Protein 1TYY (pdb70)

Organism: Salmonella typhimurium (strain LT2 / SGSC1412 / ATCC 700720) (NCBI:txid99287)

CATH classification: 3.40.1190.20

Radius of gyration: 28.99 Å; Cα contacts (8 Å, |Δi|>4): 1372; chains: 2; bounding box: 48×43×93 Å

InterPro domains:
  IPR002139 Ribokinase/fructokinase [PR00990] (25-44)
  IPR002139 Ribokinase/fructokinase [PR00990] (99-112)
  IPR002139 Ribokinase/fructokinase [PR00990] (217-228)
  IPR002173 Carbohydrate/purine kinase, PfkB, conserved site [PS00584] (246-259)
  IPR011611 Carbohydrate kinase PfkB [PF00294] (4-298)
  IPR029056 Ribokinase-like [G3DSA:3.40.1190.20] (5-319)
  IPR029056 Ribokinase-like [SSF53613] (4-307)
  IPR050306 PfkB Carbohydrate Kinase [PTHR43085] (7-304)

Sequence (585 aa):
NKVWVIGDASVDLVPEKQNSYLKCPGGASANVGVCVARLGGECGFIGCLGDDDAGRFLRQVFQDNGVDVTFLRLDADLTSAVLIVNSFTYLVHPGADTYVSPQDLPPFRQYEWFYFSSIGLTDRPAREACLEGARRREAGGYVLFDVNLRSKWGNTDEIPELIARSAALASICKVSADELCQLSGASHWQDARYYLRDLGCDTTIISLGADGALLITAEGEFHFPAPRVDVVDTTGAGDAFVGGLLFTLSRANCWDHALLAEAISNANACGAAVTAKGATALPFPDQLNTFLSNKVWVIGDASVDLVPEKQNSYLKCPGGASANVGVCVARLGGECGFIGCLGDDDAGRFLRQVFQDNGVDVTFLRLDADLTSAVLIVNFTYLVHPGADTYVSPQDLPPFRQYEWFYFSSIGLTDRPAREACLEGARRREAGGYVLFDVNLRSKWGNTDEIPELIARSAALASICKVSADELCQLSGASHWQDARYYLRDLGCDTTIISLGADGALLITAEGEFHFPAPRVDVVDTTGAGDAFVGGLLFTLSRANCWDHALLAEAISNANACGAAVTAKTALPFPDQLNTFLSSH

Nearest PDB structures (foldseek):
  1tz6-assembly1_A  TM=1.000E+00  e=6.931E-59  Salmonella enterica subsp. enterica serovar Typhimurium str. LT2
  1tyy-assembly1_B  TM=9.710E-01  e=5.778E-56  Salmonella enterica subsp. enterica serovar Typhimurium str. LT2
  1tz6-assembly1_B  TM=9.696E-01  e=7.469E-55  Salmonella enterica subsp. enterica serovar Typhimurium str. LT2
  3iq0-assembly1_B  TM=8.650E-01  e=1.495E-20  Escherichia coli O6
  3k9e-assembly1_B  TM=8.597E-01  e=2.137E-20  Escherichia coli O6

Secondary structure (DSSP, 8-state):
--EEEES--EEEEEE-SSSEEEEEEE-HHHHHHHHHHHTT--EEEEEEE-SSHHHHHHHHHHHTTTEE-TTEEE-TTS---EEEE--EEE--SS-GGGG--GGGPPPP-TT-EEEEEHHHHSSHHHHHHHHHHHH--TTS-EEEEE---------GGGHHHHHHHHHHH-SEEEEEHHHHHHHH--SSGGGGSSTTGGGT-S-EEEE-GGG-EEEESSS-EEEE-------S--TTHHHHHHHHHHHHHTTSSS--HHHHHHHHHHHHHHH--TTSS-------HHHHHHHH-/--EEEES--EEEEEE-SSSEEEEEEE-HHHHHHHHHHHTT--EEEEEEEESSHHHHHHHHHHHTTTEE-TTEEEESSS---EEE---B---SS-GGGG--GGG-----TT-EEEEEHHHHSSHHHHHHHHHHHH--TTS-EEEEE---------TTHHHHHHHHHHHH-SEEEEEHHHHHHHH--SSGGGGTTTTGGGT-S-EEEEEETTEEEEEETTEEEEEPPPP------TTHHHHHHHHHHHHHTSSSS--HHHHHHHHHHHHHHH---S-------HHHHHHHHS--

Solvent-accessible surface area: 23568 Å² total

B-factor: mean 71.9, std 19.44, range [28.82, 159.17]

Structure (mmCIF, N/CA/C/O backbone):
data_1TYY
#
_entry.id   1TYY
#
_cell.length_a   137.430
_cell.length_b   53.987
_cell.length_c   89.485
_cell.angle_alpha   90.00
_cell.angle_beta   90.00
_cell.angle_gamma   90.00
#
_symmetry.space_group_name_H-M   'P 21 21 21'
#
loop_
_entity.id
_entity.type
_entity.pdbx_description
1 polymer 'putative sugar kinase'
2 non-polymer 'POTASSIUM ION'
3 water water
#
loop_
_atom_site.group_PDB
_atom_site.id
_atom_site.type_symbol
_atom_site.label_atom_id
_atom_site.label_alt_id
_atom_site.label_comp_id
_atom_site.label_asym_id
_atom_site.label_entity_id
_atom_site.label_seq_id
_atom_site.pdbx_PDB_ins_code
_atom_site.Cartn_x
_atom_site.Cartn_y
_atom_site.Cartn_z
_atom_site.occupancy
_atom_site.B_iso_or_equiv
_atom_site.auth_seq_id
_atom_site.auth_comp_id
_atom_site.auth_asym_id
_atom_site.auth_atom_id
_atom_site.pdbx_PDB_model_num
ATOM 1 N N . ASN A 1 25 ? 13.929 -28.643 11.221 1.00 54.12 5 ASN A N 1
ATOM 2 C CA . ASN A 1 25 ? 12.799 -27.871 10.635 1.00 54.12 5 ASN A CA 1
ATOM 3 C C . ASN A 1 25 ? 12.985 -27.593 9.150 1.00 54.12 5 ASN A C 1
ATOM 4 O O . ASN A 1 25 ? 14.101 -27.321 8.689 1.00 54.12 5 ASN A O 1
ATOM 9 N N . LYS A 1 26 ? 11.873 -27.637 8.419 1.00 42.95 6 LYS A N 1
ATOM 10 C CA . LYS A 1 26 ? 11.867 -27.417 6.984 1.00 42.95 6 LYS A CA 1
ATOM 11 C C . LYS A 1 26 ? 12.044 -25.948 6.591 1.00 42.95 6 LYS A C 1
ATOM 12 O O . LYS A 1 26 ? 11.547 -25.035 7.254 1.00 42.95 6 LYS A O 1
ATOM 18 N N . VAL A 1 27 ? 12.752 -25.752 5.485 1.00 48.12 7 VAL A N 1
ATOM 19 C CA . VAL A 1 27 ? 13.022 -24.444 4.935 1.00 48.12 7 VAL A CA 1
ATOM 20 C C . VAL A 1 27 ? 12.225 -24.296 3.655 1.00 48.12 7 VAL A C 1
ATOM 21 O O . VAL A 1 27 ? 12.356 -25.112 2.746 1.00 48.12 7 VAL A O 1
ATOM 25 N N . TRP A 1 28 ? 11.377 -23.274 3.594 1.00 52.28 8 TRP A N 1
ATOM 26 C CA . TRP A 1 28 ? 10.579 -23.032 2.402 1.00 52.28 8 TRP A CA 1
ATOM 27 C C . TRP A 1 28 ? 11.128 -21.829 1.674 1.00 52.28 8 TRP A C 1
ATOM 28 O O . TRP A 1 28 ? 11.277 -20.752 2.238 1.00 52.28 8 TRP A O 1
ATOM 39 N N . VAL A 1 29 ? 11.423 -22.028 0.406 1.00 49.94 9 VAL A N 1
ATOM 40 C CA . VAL A 1 29 ? 11.959 -20.990 -0.431 1.00 49.94 9 VAL A CA 1
ATOM 41 C C . VAL A 1 29 ? 10.898 -20.721 -1.474 1.00 49.94 9 VAL A C 1
ATOM 42 O O . VAL A 1 29 ? 10.336 -21.656 -2.014 1.00 49.94 9 VAL A O 1
ATOM 46 N N . ILE A 1 30 ? 10.604 -19.457 -1.750 1.00 55.20 10 ILE A N 1
ATOM 47 C CA . ILE A 1 30 ? 9.598 -19.116 -2.759 1.00 55.20 10 ILE A CA 1
ATOM 48 C C . ILE A 1 30 ? 10.199 -18.091 -3.716 1.00 55.20 10 ILE A C 1
ATOM 49 O O . ILE A 1 30 ? 10.885 -17.179 -3.282 1.00 55.20 10 ILE A O 1
ATOM 54 N N . GLY A 1 31 ? 9.951 -18.234 -5.009 1.00 43.93 11 GLY A N 1
ATOM 55 C CA . GLY A 1 31 ? 10.521 -17.279 -5.930 1.00 43.93 11 GLY A CA 1
ATOM 56 C C . GLY A 1 31 ? 10.871 -17.789 -7.313 1.00 43.93 11 GLY A C 1
ATOM 57 O O . GLY A 1 31 ? 10.131 -18.582 -7.892 1.00 43.93 11 GLY A O 1
ATOM 58 N N . ASP A 1 32 ? 12.008 -17.323 -7.830 1.00 63.01 12 ASP A N 1
ATOM 59 C CA . ASP A 1 32 ? 12.491 -17.654 -9.174 1.00 63.01 12 ASP A CA 1
ATOM 60 C C . ASP A 1 32 ? 13.350 -18.921 -9.353 1.00 63.01 12 ASP A C 1
ATOM 61 O O . ASP A 1 32 ? 14.100 -19.309 -8.473 1.00 63.01 12 ASP A O 1
ATOM 66 N N . ALA A 1 33 ? 13.236 -19.559 -10.509 1.00 61.61 13 ALA A N 1
ATOM 67 C CA . ALA A 1 33 ? 14.044 -20.733 -10.845 1.00 61.61 13 ALA A CA 1
ATOM 68 C C . ALA A 1 33 ? 14.189 -20.537 -12.323 1.00 61.61 13 ALA A C 1
ATOM 69 O O . ALA A 1 33 ? 13.197 -20.265 -13.003 1.00 61.61 13 ALA A O 1
ATOM 71 N N . SER A 1 34 ? 15.404 -20.664 -12.836 1.00 45.62 14 SER A N 1
ATOM 72 C CA . SER A 1 34 ? 15.578 -20.413 -14.241 1.00 45.62 14 SER A CA 1
ATOM 73 C C . SER A 1 34 ? 16.791 -21.079 -14.827 1.00 45.62 14 SER A C 1
ATOM 74 O O . SER A 1 34 ? 17.614 -21.607 -14.101 1.00 45.62 14 SER A O 1
ATOM 77 N N . VAL A 1 35 ? 16.882 -21.042 -16.154 1.00 58.77 15 VAL A N 1
ATOM 78 C CA . VAL A 1 35 ? 18.008 -21.594 -16.881 1.00 58.77 15 VAL A CA 1
ATOM 79 C C . VAL A 1 35 ? 18.939 -20.435 -17.124 1.00 58.77 15 VAL A C 1
ATOM 80 O O . VAL A 1 35 ? 18.520 -19.398 -17.640 1.00 58.77 15 VAL A O 1
ATOM 84 N N . ASP A 1 36 ? 20.198 -20.594 -16.740 1.00 65.49 16 ASP A N 1
ATOM 85 C CA . ASP A 1 36 ? 21.178 -19.541 -16.944 1.00 65.49 16 ASP A CA 1
ATOM 86 C C . ASP A 1 36 ? 22.175 -20.040 -17.973 1.00 65.49 16 ASP A C 1
ATOM 87 O O . ASP A 1 36 ? 22.758 -21.114 -17.829 1.00 65.49 16 ASP A O 1
ATOM 92 N N . LEU A 1 37 ? 22.350 -19.250 -19.020 1.00 69.10 17 LEU A N 1
ATOM 93 C CA . LEU A 1 37 ? 23.262 -19.578 -20.090 1.00 69.10 17 LEU A CA 1
ATOM 94 C C . LEU A 1 37 ? 24.507 -18.748 -19.882 1.00 69.10 17 LEU A C 1
ATOM 95 O O . LEU A 1 37 ? 24.464 -17.528 -20.024 1.00 69.10 17 LEU A O 1
ATOM 100 N N . VAL A 1 38 ? 25.607 -19.395 -19.513 1.00 84.45 18 VAL A N 1
ATOM 101 C CA . VAL A 1 38 ? 26.865 -18.679 -19.310 1.00 84.45 18 VAL A CA 1
ATOM 102 C C . VAL A 1 38 ? 27.854 -19.069 -20.413 1.00 84.45 18 VAL A C 1
ATOM 103 O O . VAL A 1 38 ? 28.084 -20.255 -20.676 1.00 84.45 18 VAL A O 1
ATOM 107 N N . PRO A 1 39 ? 28.443 -18.070 -21.082 1.00 86.79 19 PRO A N 1
ATOM 108 C CA . PRO A 1 39 ? 29.402 -18.322 -22.164 1.00 86.79 19 PRO A CA 1
ATOM 109 C C . PRO A 1 39 ? 30.681 -19.048 -21.750 1.00 86.79 19 PRO A C 1
ATOM 110 O O . PRO A 1 39 ? 30.899 -19.360 -20.577 1.00 86.79 19 PRO A O 1
ATOM 114 N N . GLU A 1 40 ? 31.516 -19.322 -22.744 1.00 137.67 20 GLU A N 1
ATOM 115 C CA . GLU A 1 40 ? 32.801 -19.974 -22.537 1.00 137.67 20 GLU A CA 1
ATOM 116 C C . GLU A 1 40 ? 33.669 -19.492 -23.687 1.00 137.67 20 GLU A C 1
ATOM 117 O O . GLU A 1 40 ? 34.593 -18.696 -23.503 1.00 137.67 20 GLU A O 1
ATOM 123 N N . LYS A 1 41 ? 33.334 -19.977 -24.880 1.00 138.25 21 LYS A N 1
ATOM 124 C CA . LYS A 1 41 ? 34.054 -19.647 -26.102 1.00 138.25 21 LYS A CA 1
ATOM 125 C C . LYS A 1 41 ? 33.497 -18.376 -26.731 1.00 138.25 21 LYS A C 1
ATOM 126 O O . LYS A 1 41 ? 32.790 -17.603 -26.080 1.00 138.25 21 LYS A O 1
ATOM 132 N N . GLN A 1 42 ? 33.830 -18.153 -27.995 1.00 153.03 22 GLN A N 1
ATOM 133 C CA . GLN A 1 42 ? 33.341 -16.980 -28.701 1.00 153.03 22 GLN A CA 1
ATOM 134 C C . GLN A 1 42 ? 32.170 -17.414 -29.578 1.00 153.03 22 GLN A C 1
ATOM 135 O O . GLN A 1 42 ? 31.904 -16.815 -30.620 1.00 153.03 22 GLN A O 1
ATOM 137 N N . ASN A 1 43 ? 31.471 -18.462 -29.144 1.00 99.43 23 ASN A N 1
ATOM 138 C CA . ASN A 1 43 ? 30.335 -18.974 -29.900 1.00 99.43 23 ASN A CA 1
ATOM 139 C C . ASN A 1 43 ? 29.546 -20.099 -29.219 1.00 99.43 23 ASN A C 1
ATOM 140 O O . ASN A 1 43 ? 29.172 -21.067 -29.876 1.00 99.43 23 ASN A O 1
ATOM 145 N N . SER A 1 44 ? 29.281 -19.991 -27.920 1.00 73.50 24 SER A N 1
ATOM 146 C CA . SER A 1 44 ? 28.522 -21.050 -27.257 1.00 73.50 24 SER A CA 1
ATOM 147 C C . SER A 1 44 ? 28.136 -20.732 -25.815 1.00 73.50 24 SER A C 1
ATOM 148 O O . SER A 1 44 ? 28.862 -20.042 -25.102 1.00 73.50 24 SER A O 1
ATOM 151 N N . TYR A 1 45 ? 26.986 -21.254 -25.397 1.00 65.96 25 TYR A N 1
ATOM 152 C CA . TYR A 1 45 ? 26.464 -21.043 -24.049 1.00 65.96 25 TYR A CA 1
ATOM 153 C C . TYR A 1 45 ? 26.383 -22.332 -23.238 1.00 65.96 25 TYR A C 1
ATOM 154 O O . TYR A 1 45 ? 25.983 -23.374 -23.755 1.00 65.96 25 TYR A O 1
ATOM 163 N N . LEU A 1 46 ? 26.751 -22.251 -21.962 1.00 74.61 26 LEU A N 1
ATOM 164 C CA . LEU A 1 46 ? 26.694 -23.407 -21.067 1.00 74.61 26 LEU A CA 1
ATOM 165 C C . LEU A 1 46 ? 25.356 -23.312 -20.331 1.00 74.61 26 LEU A C 1
ATOM 166 O O . LEU A 1 46 ? 25.053 -22.282 -19.731 1.00 74.61 26 LEU A O 1
ATOM 171 N N . LYS A 1 47 ? 24.563 -24.378 -20.382 1.00 65.00 27 LYS A N 1
ATOM 172 C CA . LYS A 1 47 ? 23.249 -24.400 -19.731 1.00 65.00 27 LYS A CA 1
ATOM 173 C C . LYS A 1 47 ? 23.266 -24.847 -18.272 1.00 65.00 27 LYS A C 1
ATOM 174 O O . LYS A 1 47 ? 23.531 -26.007 -17.978 1.00 65.00 27 LYS A O 1
ATOM 180 N N . CYS A 1 48 ? 22.969 -23.923 -17.361 1.00 72.98 28 CYS A N 1
ATOM 181 C CA . CYS A 1 48 ? 22.962 -24.227 -15.929 1.00 72.98 28 CYS A CA 1
ATOM 182 C C . CYS A 1 48 ? 21.607 -23.904 -15.295 1.00 72.98 28 CYS A C 1
ATOM 183 O O . CYS A 1 48 ? 20.867 -23.070 -15.799 1.00 72.98 28 CYS A O 1
ATOM 186 N N . PRO A 1 49 ? 21.253 -24.590 -14.199 1.00 62.65 29 PRO A N 1
ATOM 187 C CA . PRO A 1 49 ? 19.988 -24.364 -13.481 1.00 62.65 29 PRO A CA 1
ATOM 188 C C . PRO A 1 49 ? 20.180 -23.058 -12.717 1.00 62.65 29 PRO A C 1
ATOM 189 O O . PRO A 1 49 ? 21.305 -22.704 -12.384 1.00 62.65 29 PRO A O 1
ATOM 193 N N . GLY A 1 50 ? 19.105 -22.338 -12.435 1.00 61.26 30 GLY A N 1
ATOM 194 C CA . GLY A 1 50 ? 19.282 -21.077 -11.745 1.00 61.26 30 GLY A CA 1
ATOM 195 C C . GLY A 1 50 ? 18.067 -20.525 -11.042 1.00 61.26 30 GLY A C 1
ATOM 196 O O . GLY A 1 50 ? 17.058 -21.207 -10.881 1.00 61.26 30 GLY A O 1
ATOM 197 N N . GLY A 1 51 ? 18.176 -19.271 -10.626 1.00 64.80 31 GLY A N 1
ATOM 198 C CA . GLY A 1 51 ? 17.088 -18.626 -9.919 1.00 64.80 31 GLY A CA 1
ATOM 199 C C . GLY A 1 51 ? 17.480 -18.440 -8.469 1.00 64.80 31 GLY A C 1
ATOM 200 O O . GLY A 1 51 ? 17.709 -19.427 -7.773 1.00 64.80 31 GLY A O 1
ATOM 201 N N . ALA A 1 52 ? 17.565 -17.187 -8.018 1.00 51.05 32 ALA A N 1
ATOM 202 C CA . ALA A 1 52 ? 17.941 -16.882 -6.640 1.00 51.05 32 ALA A CA 1
ATOM 203 C C . ALA A 1 52 ? 17.286 -17.823 -5.631 1.00 51.05 32 ALA A C 1
ATOM 204 O O . ALA A 1 52 ? 17.945 -18.340 -4.748 1.00 51.05 32 ALA A O 1
ATOM 206 N N . SER A 1 53 ? 15.986 -18.044 -5.763 1.00 43.55 33 SER A N 1
ATOM 207 C CA . SER A 1 53 ? 15.272 -18.917 -4.848 1.00 43.55 33 SER A CA 1
ATOM 208 C C . SER A 1 53 ? 15.613 -20.393 -5.068 1.00 43.55 33 SER A C 1
ATOM 209 O O . SER A 1 53 ? 15.650 -21.175 -4.117 1.00 43.55 33 SER A O 1
ATOM 212 N N . ALA A 1 54 ? 15.857 -20.758 -6.324 1.00 50.51 34 ALA A N 1
ATOM 213 C CA . ALA A 1 54 ? 16.205 -22.122 -6.686 1.00 50.51 34 ALA A CA 1
ATOM 214 C C . ALA A 1 54 ? 17.595 -22.470 -6.153 1.00 50.51 34 ALA A C 1
ATOM 215 O O . ALA A 1 54 ? 17.796 -23.533 -5.544 1.00 50.51 34 ALA A O 1
ATOM 217 N N . ASN A 1 55 ? 18.552 -21.578 -6.399 1.00 53.48 35 ASN A N 1
ATOM 218 C CA . ASN A 1 55 ? 19.924 -21.782 -5.949 1.00 53.48 35 ASN A CA 1
ATOM 219 C C . ASN A 1 55 ? 19.998 -22.010 -4.455 1.00 53.48 35 ASN A C 1
ATOM 220 O O . ASN A 1 55 ? 20.734 -22.885 -3.976 1.00 53.48 35 ASN A O 1
ATOM 225 N N . VAL A 1 56 ? 19.234 -21.204 -3.728 1.00 53.75 36 VAL A N 1
ATOM 226 C CA . VAL A 1 56 ? 19.180 -21.287 -2.282 1.00 53.75 36 VAL A CA 1
ATOM 227 C C . VAL A 1 56 ? 18.559 -22.617 -1.851 1.00 53.75 36 VAL A C 1
ATOM 228 O O . VAL A 1 56 ? 19.067 -23.274 -0.946 1.00 53.75 36 VAL A O 1
ATOM 232 N N . GLY A 1 57 ? 17.471 -23.011 -2.505 1.00 61.15 37 GLY A N 1
ATOM 233 C CA . GLY A 1 57 ? 16.822 -24.266 -2.169 1.00 61.15 37 GLY A CA 1
ATOM 234 C C . GLY A 1 57 ? 17.729 -25.463 -2.421 1.00 61.15 37 GLY A C 1
ATOM 235 O O . GLY A 1 57 ? 17.806 -26.386 -1.607 1.00 61.15 37 GLY A O 1
ATOM 236 N N . VAL A 1 58 ? 18.419 -25.453 -3.557 1.00 61.54 38 VAL A N 1
ATOM 237 C CA . VAL A 1 58 ? 19.322 -26.543 -3.901 1.00 61.54 38 VAL A CA 1
ATOM 238 C C . VAL A 1 58 ? 20.514 -26.522 -2.966 1.00 61.54 38 VAL A C 1
ATOM 239 O O . VAL A 1 58 ? 21.083 -27.561 -2.667 1.00 61.54 38 VAL A O 1
ATOM 243 N N . CYS A 1 59 ? 20.893 -25.337 -2.503 1.00 57.92 39 CYS A N 1
ATOM 244 C CA . CYS A 1 59 ? 22.010 -25.224 -1.580 1.00 57.92 39 CYS A CA 1
ATOM 245 C C . CYS A 1 59 ? 21.620 -25.873 -0.253 1.00 57.92 39 CYS A C 1
ATOM 246 O O . CYS A 1 59 ? 22.330 -26.740 0.258 1.00 57.92 39 CYS A O 1
ATOM 249 N N . VAL A 1 60 ? 20.486 -25.462 0.306 1.00 55.24 40 VAL A N 1
ATOM 250 C CA . VAL A 1 60 ? 20.026 -26.021 1.568 1.00 55.24 40 VAL A CA 1
ATOM 251 C C . VAL A 1 60 ? 19.793 -27.519 1.470 1.00 55.24 40 VAL A C 1
ATOM 252 O O . VAL A 1 60 ? 20.082 -28.258 2.398 1.00 55.24 40 VAL A O 1
ATOM 256 N N . ALA A 1 61 ? 19.265 -27.975 0.348 1.00 69.88 41 ALA A N 1
ATOM 257 C CA . ALA A 1 61 ? 19.027 -29.402 0.199 1.00 69.88 41 ALA A CA 1
ATOM 258 C C . ALA A 1 61 ? 20.338 -30.183 0.191 1.00 69.88 41 ALA A C 1
ATOM 259 O O . ALA A 1 61 ? 20.480 -31.154 0.929 1.00 69.88 41 ALA A O 1
ATOM 261 N N . ARG A 1 62 ? 21.299 -29.758 -0.620 1.00 66.06 42 ARG A N 1
ATOM 262 C CA . ARG A 1 62 ? 22.563 -30.466 -0.685 1.00 66.06 42 ARG A CA 1
ATOM 263 C C . ARG A 1 62 ? 23.270 -30.612 0.659 1.00 66.06 42 ARG A C 1
ATOM 264 O O . ARG A 1 62 ? 23.943 -31.616 0.882 1.00 66.06 42 ARG A O 1
ATOM 272 N N . LEU A 1 63 ? 23.127 -29.632 1.549 1.00 59.86 43 LEU A N 1
ATOM 273 C CA . LEU A 1 63 ? 23.768 -29.706 2.862 1.00 59.86 43 LEU A CA 1
ATOM 274 C C . LEU A 1 63 ? 23.027 -30.683 3.758 1.00 59.86 43 LEU A C 1
ATOM 275 O O . LEU A 1 63 ? 23.307 -30.783 4.954 1.00 59.86 43 LEU A O 1
ATOM 280 N N . GLY A 1 64 ? 22.071 -31.398 3.175 1.00 58.75 44 GLY A N 1
ATOM 281 C CA . GLY A 1 64 ? 21.319 -32.383 3.930 1.00 58.75 44 GLY A CA 1
ATOM 282 C C . GLY A 1 64 ? 20.079 -31.854 4.612 1.00 58.75 44 GLY A C 1
ATOM 283 O O . GLY A 1 64 ? 19.340 -32.616 5.243 1.00 58.75 44 GLY A O 1
ATOM 284 N N . GLY A 1 65 ? 19.850 -30.550 4.491 1.00 62.62 45 GLY A N 1
ATOM 285 C CA . GLY A 1 65 ? 18.679 -29.953 5.107 1.00 62.62 45 GLY A CA 1
ATOM 286 C C . GLY A 1 65 ? 17.413 -30.299 4.343 1.00 62.62 45 GLY A C 1
ATOM 287 O O . GLY A 1 65 ? 17.469 -30.761 3.198 1.00 62.62 45 GLY A O 1
ATOM 288 N N . GLU A 1 66 ? 16.270 -30.097 4.993 1.00 49.14 46 GLU A N 1
ATOM 289 C CA . GLU A 1 66 ? 14.972 -30.365 4.375 1.00 49.14 46 GLU A CA 1
ATOM 290 C C . GLU A 1 66 ? 14.414 -29.062 3.784 1.00 49.14 46 GLU A C 1
ATOM 291 O O . GLU A 1 66 ? 14.066 -28.128 4.514 1.00 49.14 46 GLU A O 1
ATOM 297 N N . CYS A 1 67 ? 14.319 -29.023 2.459 1.00 46.69 47 CYS A N 1
ATOM 298 C CA . CYS A 1 67 ? 13.854 -27.842 1.746 1.00 46.69 47 CYS A CA 1
ATOM 299 C C . CYS A 1 67 ? 12.727 -28.056 0.721 1.00 46.69 47 CYS A C 1
ATOM 300 O O . CYS A 1 67 ? 12.674 -29.069 0.022 1.00 46.69 47 CYS A O 1
ATOM 303 N N . GLY A 1 68 ? 11.830 -27.077 0.636 1.00 62.53 48 GLY A N 1
ATOM 304 C CA . GLY A 1 68 ? 10.722 -27.149 -0.304 1.00 62.53 48 GLY A CA 1
ATOM 305 C C . GLY A 1 68 ? 10.607 -25.892 -1.152 1.00 62.53 48 GLY A C 1
ATOM 306 O O . GLY A 1 68 ? 10.694 -24.777 -0.650 1.00 62.53 48 GLY A O 1
ATOM 307 N N . PHE A 1 69 ? 10.409 -26.062 -2.449 1.00 51.03 49 PHE A N 1
ATOM 308 C CA . PHE A 1 69 ? 10.280 -24.923 -3.354 1.00 51.03 49 PHE A CA 1
ATOM 309 C C . PHE A 1 69 ? 8.806 -24.621 -3.640 1.00 51.03 49 PHE A C 1
ATOM 310 O O . PHE A 1 69 ? 8.043 -25.519 -3.991 1.00 51.03 49 PHE A O 1
ATOM 318 N N . ILE A 1 70 ? 8.417 -23.359 -3.467 1.00 50.66 50 ILE A N 1
ATOM 319 C CA . ILE A 1 70 ? 7.057 -22.893 -3.749 1.00 50.66 50 ILE A CA 1
ATOM 320 C C . ILE A 1 70 ? 7.181 -21.994 -4.976 1.00 50.66 50 ILE A C 1
ATOM 321 O O . ILE A 1 70 ? 7.866 -20.971 -4.912 1.00 50.66 50 ILE A O 1
ATOM 326 N N . GLY A 1 71 ? 6.541 -22.363 -6.085 1.00 68.44 51 GLY A N 1
ATOM 327 C CA . GLY A 1 71 ? 6.635 -21.536 -7.280 1.00 68.44 51 GLY A CA 1
ATOM 328 C C . GLY A 1 71 ? 5.867 -22.000 -8.513 1.00 68.44 51 GLY A C 1
ATOM 329 O O . GLY A 1 71 ? 5.037 -22.908 -8.443 1.00 68.44 51 GLY A O 1
ATOM 330 N N . CYS A 1 72 ? 6.145 -21.343 -9.640 1.00 51.52 52 CYS A N 1
ATOM 331 C CA . CYS A 1 72 ? 5.529 -21.652 -10.924 1.00 51.52 52 CYS A CA 1
ATOM 332 C C . CYS A 1 72 ? 6.601 -21.735 -11.993 1.00 51.52 52 CYS A C 1
ATOM 333 O O . CYS A 1 72 ? 7.645 -21.097 -11.882 1.00 51.52 52 CYS A O 1
ATOM 336 N N . LEU A 1 73 ? 6.323 -22.540 -13.013 1.00 66.64 53 LEU A N 1
ATOM 337 C CA . LEU A 1 73 ? 7.199 -22.747 -14.158 1.00 66.64 53 LEU A CA 1
ATOM 338 C C . LEU A 1 73 ? 6.290 -23.287 -15.253 1.00 66.64 53 LEU A C 1
ATOM 339 O O . LEU A 1 73 ? 5.255 -23.894 -14.958 1.00 66.64 53 LEU A O 1
ATOM 344 N N . GLY A 1 74 ? 6.657 -23.060 -16.511 1.00 59.81 54 GLY A N 1
ATOM 345 C CA . GLY A 1 74 ? 5.834 -23.573 -17.588 1.00 59.81 54 GLY A CA 1
ATOM 346 C C . GLY A 1 74 ? 6.015 -25.073 -17.699 1.00 59.81 54 GLY A C 1
ATOM 347 O O . GLY A 1 74 ? 6.989 -25.607 -17.179 1.00 59.81 54 GLY A O 1
ATOM 348 N N . ASP A 1 75 ? 5.082 -25.763 -18.349 1.00 82.53 55 ASP A N 1
ATOM 349 C CA . ASP A 1 75 ? 5.216 -27.208 -18.522 1.00 82.53 55 ASP A CA 1
ATOM 350 C C . ASP A 1 75 ? 6.079 -27.426 -19.759 1.00 82.53 55 ASP A C 1
ATOM 351 O O . ASP A 1 75 ? 5.861 -28.363 -20.525 1.00 82.53 55 ASP A O 1
ATOM 356 N N . ASP A 1 76 ? 7.071 -26.546 -19.921 1.00 53.51 56 ASP A N 1
ATOM 357 C CA . ASP A 1 76 ? 8.016 -26.556 -21.045 1.00 53.51 56 ASP A CA 1
ATOM 358 C C . ASP A 1 76 ? 9.398 -27.174 -20.749 1.00 53.51 56 ASP A C 1
ATOM 359 O O . ASP A 1 76 ? 9.632 -27.744 -19.680 1.00 53.51 56 ASP A O 1
ATOM 364 N N . ASP A 1 77 ? 10.311 -27.046 -21.711 1.00 60.46 57 ASP A N 1
ATOM 365 C CA . ASP A 1 77 ? 11.666 -27.588 -21.595 1.00 60.46 57 ASP A CA 1
ATOM 366 C C . ASP A 1 77 ? 12.366 -27.101 -20.344 1.00 60.46 57 ASP A C 1
ATOM 367 O O . ASP A 1 77 ? 12.677 -27.885 -19.453 1.00 60.46 57 ASP A O 1
ATOM 369 N N . ALA A 1 78 ? 12.621 -25.802 -20.295 1.00 45.93 58 ALA A N 1
ATOM 370 C CA . ALA A 1 78 ? 13.270 -25.173 -19.147 1.00 45.93 58 ALA A CA 1
ATOM 371 C C . ALA A 1 78 ? 12.559 -25.584 -17.845 1.00 45.93 58 ALA A C 1
ATOM 372 O O . ALA A 1 78 ? 13.204 -25.835 -16.812 1.00 45.93 58 ALA A O 1
ATOM 374 N N . GLY A 1 79 ? 11.229 -25.665 -17.918 1.00 63.48 59 GLY A N 1
ATOM 375 C CA . GLY A 1 79 ? 10.425 -26.052 -16.776 1.00 63.48 59 GLY A CA 1
ATOM 376 C C . GLY A 1 79 ? 10.832 -27.404 -16.226 1.00 63.48 59 GLY A C 1
ATOM 377 O O . GLY A 1 79 ? 11.362 -27.487 -15.107 1.00 63.48 59 GLY A O 1
ATOM 378 N N . ARG A 1 80 ? 10.596 -28.457 -17.016 1.00 74.14 60 ARG A N 1
ATOM 379 C CA . ARG A 1 80 ? 10.928 -29.834 -16.634 1.00 74.14 60 ARG A CA 1
ATOM 380 C C . ARG A 1 80 ? 12.394 -30.024 -16.264 1.00 74.14 60 ARG A C 1
ATOM 381 O O . ARG A 1 80 ? 12.716 -30.767 -15.336 1.00 74.14 60 ARG A O 1
ATOM 389 N N . PHE A 1 81 ? 13.283 -29.364 -16.994 1.00 64.10 61 PHE A N 1
ATOM 390 C CA . PHE A 1 81 ? 14.704 -29.458 -16.697 1.00 64.10 61 PHE A CA 1
ATOM 391 C C . PHE A 1 81 ? 14.969 -29.019 -15.255 1.00 64.10 61 PHE A C 1
ATOM 392 O O . PHE A 1 81 ? 15.472 -29.809 -14.439 1.00 64.10 61 PHE A O 1
ATOM 400 N N . LEU A 1 82 ? 14.630 -27.761 -14.946 1.00 51.23 62 LEU A N 1
ATOM 401 C CA . LEU A 1 82 ? 14.813 -27.212 -13.606 1.00 51.23 62 LEU A CA 1
ATOM 402 C C . LEU A 1 82 ? 14.068 -28.060 -12.570 1.00 51.23 62 LEU A C 1
ATOM 403 O O . LEU A 1 82 ? 14.587 -28.322 -11.485 1.00 51.23 62 LEU A O 1
ATOM 408 N N . ARG A 1 83 ? 12.862 -28.509 -12.904 1.00 68.57 63 ARG A N 1
ATOM 409 C CA . ARG A 1 83 ? 12.097 -29.347 -11.982 1.00 68.57 63 ARG A CA 1
ATOM 410 C C . ARG A 1 83 ? 12.930 -30.570 -11.590 1.00 68.57 63 ARG A C 1
ATOM 411 O O . ARG A 1 83 ? 13.154 -30.837 -10.397 1.00 68.57 63 ARG A O 1
ATOM 419 N N . GLN A 1 84 ? 13.372 -31.311 -12.609 1.00 68.86 64 GLN A N 1
ATOM 420 C CA . GLN A 1 84 ? 14.200 -32.504 -12.439 1.00 68.86 64 GLN A CA 1
ATOM 421 C C . GLN A 1 84 ? 15.391 -32.205 -11.548 1.00 68.86 64 GLN A C 1
ATOM 422 O O . GLN A 1 84 ? 15.734 -33.000 -10.673 1.00 68.86 64 GLN A O 1
ATOM 428 N N . VAL A 1 85 ? 16.032 -31.065 -11.791 1.00 65.18 65 VAL A N 1
ATOM 429 C CA . VAL A 1 85 ? 17.179 -30.664 -10.982 1.00 65.18 65 VAL A CA 1
ATOM 430 C C . VAL A 1 85 ? 16.803 -30.593 -9.506 1.00 65.18 65 VAL A C 1
ATOM 431 O O . VAL A 1 85 ? 17.620 -30.925 -8.642 1.00 65.18 65 VAL A O 1
ATOM 435 N N . PHE A 1 86 ? 15.581 -30.148 -9.210 1.00 58.98 66 PHE A N 1
ATOM 436 C CA . PHE A 1 86 ? 15.188 -30.060 -7.815 1.00 58.98 66 PHE A CA 1
ATOM 437 C C . PHE A 1 86 ? 15.156 -31.454 -7.209 1.00 58.98 66 PHE A C 1
ATOM 438 O O . PHE A 1 86 ? 15.688 -31.680 -6.124 1.00 58.98 66 PHE A O 1
ATOM 446 N N . GLN A 1 87 ? 14.550 -32.392 -7.923 1.00 65.88 67 GLN A N 1
ATOM 447 C CA . GLN A 1 87 ? 14.454 -33.773 -7.463 1.00 65.88 67 GLN A CA 1
ATOM 448 C C . GLN A 1 87 ? 15.831 -34.447 -7.258 1.00 65.88 67 GLN A C 1
ATOM 449 O O . GLN A 1 87 ? 16.069 -35.100 -6.238 1.00 65.88 67 GLN A O 1
ATOM 455 N N . ASP A 1 88 ? 16.730 -34.276 -8.225 1.00 73.34 68 ASP A N 1
ATOM 456 C CA . ASP A 1 88 ? 18.070 -34.846 -8.151 1.00 73.34 68 ASP A CA 1
ATOM 457 C C . ASP A 1 88 ? 18.856 -34.272 -6.974 1.00 73.34 68 ASP A C 1
ATOM 458 O O . ASP A 1 88 ? 19.951 -34.745 -6.671 1.00 73.34 68 ASP A O 1
ATOM 463 N N . ASN A 1 89 ? 18.314 -33.252 -6.315 1.00 47.96 69 ASN A N 1
ATOM 464 C CA . ASN A 1 89 ? 19.021 -32.634 -5.205 1.00 47.96 69 ASN A CA 1
ATOM 465 C C . ASN A 1 89 ? 18.311 -32.785 -3.872 1.00 47.96 69 ASN A C 1
ATOM 466 O O . ASN A 1 89 ? 18.840 -32.383 -2.842 1.00 47.96 69 ASN A O 1
ATOM 471 N N . GLY A 1 90 ? 17.117 -33.364 -3.888 1.00 73.91 70 GLY A N 1
ATOM 472 C CA . GLY A 1 90 ? 16.392 -33.562 -2.646 1.00 73.91 70 GLY A CA 1
ATOM 473 C C . GLY A 1 90 ? 15.557 -32.372 -2.220 1.00 73.91 70 GLY A C 1
ATOM 474 O O . GLY A 1 90 ? 15.345 -32.129 -1.020 1.00 73.91 70 GLY A O 1
ATOM 475 N N . VAL A 1 91 ? 15.086 -31.623 -3.211 1.00 45.20 71 VAL A N 1
ATOM 476 C CA . VAL A 1 91 ? 14.269 -30.464 -2.965 1.00 45.20 71 VAL A CA 1
ATOM 477 C C . VAL A 1 91 ? 12.825 -30.846 -3.227 1.00 45.20 71 VAL A C 1
ATOM 478 O O . VAL A 1 91 ? 12.479 -31.200 -4.340 1.00 45.20 71 VAL A O 1
ATOM 482 N N . ASP A 1 92 ? 11.983 -30.777 -2.206 1.00 60.27 72 ASP A N 1
ATOM 483 C CA . ASP A 1 92 ? 10.576 -31.112 -2.371 1.00 60.27 72 ASP A CA 1
ATOM 484 C C . ASP A 1 92 ? 9.864 -30.176 -3.369 1.00 60.27 72 ASP A C 1
ATOM 485 O O . ASP A 1 92 ? 9.909 -28.943 -3.228 1.00 60.27 72 ASP A O 1
ATOM 490 N N . VAL A 1 93 ? 9.209 -30.758 -4.375 1.00 40.42 73 VAL A N 1
ATOM 491 C CA . VAL A 1 93 ? 8.517 -29.961 -5.375 1.00 40.42 73 VAL A CA 1
ATOM 492 C C . VAL A 1 93 ? 6.993 -30.123 -5.365 1.00 40.42 73 VAL A C 1
ATOM 493 O O . VAL A 1 93 ? 6.315 -29.805 -6.341 1.00 40.42 73 VAL A O 1
ATOM 497 N N . THR A 1 94 ? 6.456 -30.582 -4.242 1.00 60.32 74 THR A N 1
ATOM 498 C CA . THR A 1 94 ? 5.017 -30.769 -4.105 1.00 60.32 74 THR A CA 1
ATOM 499 C C . THR A 1 94 ? 4.240 -29.498 -4.412 1.00 60.32 74 THR A C 1
ATOM 500 O O . THR A 1 94 ? 3.134 -29.553 -4.969 1.00 60.32 74 THR A O 1
ATOM 504 N N . PHE A 1 95 ? 4.811 -28.355 -4.040 1.00 69.21 75 PHE A N 1
ATOM 505 C CA . PHE A 1 95 ? 4.139 -27.090 -4.269 1.00 69.21 75 PHE A CA 1
ATOM 506 C C . PHE A 1 95 ? 4.666 -26.277 -5.441 1.00 69.21 75 PHE A C 1
ATOM 507 O O . PHE A 1 95 ? 4.389 -25.076 -5.554 1.00 69.21 75 PHE A O 1
ATOM 515 N N . LEU A 1 96 ? 5.426 -26.936 -6.313 1.00 60.94 76 LEU A N 1
ATOM 516 C CA . LEU A 1 96 ? 5.931 -26.282 -7.513 1.00 60.94 76 LEU A CA 1
ATOM 517 C C . LEU A 1 96 ? 4.976 -26.693 -8.627 1.00 60.94 76 LEU A C 1
ATOM 518 O O . LEU A 1 96 ? 4.888 -27.867 -8.968 1.00 60.94 76 LEU A O 1
ATOM 523 N N . ARG A 1 97 ? 4.234 -25.748 -9.188 1.00 55.30 77 ARG A N 1
ATOM 524 C CA . ARG A 1 97 ? 3.322 -26.118 -10.260 1.00 55.30 77 ARG A CA 1
ATOM 525 C C . ARG A 1 97 ? 3.855 -25.657 -11.603 1.00 55.30 77 ARG A C 1
ATOM 526 O O . ARG A 1 97 ? 4.502 -24.614 -11.705 1.00 55.30 77 ARG A O 1
ATOM 534 N N . LEU A 1 98 ? 3.584 -26.464 -12.625 1.00 74.89 78 LEU A N 1
ATOM 535 C CA . LEU A 1 98 ? 4.007 -26.159 -13.981 1.00 74.89 78 LEU A CA 1
ATOM 536 C C . LEU A 1 98 ? 2.799 -25.860 -14.867 1.00 74.89 78 LEU A C 1
ATOM 537 O O . LEU A 1 98 ? 1.993 -26.739 -15.173 1.00 74.89 78 LEU A O 1
ATOM 542 N N . ASP A 1 99 ? 2.682 -24.598 -15.268 1.00 70.75 79 ASP A N 1
ATOM 543 C CA . ASP A 1 99 ? 1.576 -24.141 -16.106 1.00 70.75 79 ASP A CA 1
ATOM 544 C C . ASP A 1 99 ? 2.029 -24.063 -17.560 1.00 70.75 79 ASP A C 1
ATOM 545 O O . ASP A 1 99 ? 2.976 -23.356 -17.880 1.00 70.75 79 ASP A O 1
ATOM 550 N N . ALA A 1 100 ? 1.347 -24.795 -18.435 1.00 66.67 80 ALA A N 1
ATOM 551 C CA . ALA A 1 100 ? 1.678 -24.809 -19.861 1.00 66.67 80 ALA A CA 1
ATOM 552 C C . ALA A 1 100 ? 1.417 -23.463 -20.542 1.00 66.67 80 ALA A C 1
ATOM 553 O O . ALA A 1 100 ? 2.049 -23.124 -21.542 1.00 66.67 80 ALA A O 1
ATOM 555 N N . ASP A 1 101 ? 0.487 -22.687 -20.005 1.00 75.63 81 ASP A N 1
ATOM 556 C CA . ASP A 1 101 ? 0.190 -21.396 -20.598 1.00 75.63 81 ASP A CA 1
ATOM 557 C C . ASP A 1 101 ? 1.296 -20.391 -20.271 1.00 75.63 81 ASP A C 1
ATOM 558 O O . ASP A 1 101 ? 1.200 -19.213 -20.617 1.00 75.63 81 ASP A O 1
ATOM 563 N N . LEU A 1 102 ? 2.357 -20.868 -19.621 1.00 59.64 82 LEU A N 1
ATOM 564 C CA . LEU A 1 102 ? 3.481 -20.019 -19.234 1.00 59.64 82 LEU A CA 1
ATOM 565 C C . LEU A 1 102 ? 4.827 -20.460 -19.798 1.00 59.64 82 LEU A C 1
ATOM 566 O O . LEU A 1 102 ? 4.956 -21.565 -20.327 1.00 59.64 82 LEU A O 1
ATOM 571 N N . THR A 1 103 ? 5.820 -19.575 -19.670 1.00 66.90 83 THR A N 1
ATOM 572 C CA . THR A 1 103 ? 7.192 -19.822 -20.122 1.00 66.90 83 THR A CA 1
ATOM 573 C C . THR A 1 103 ? 8.188 -19.488 -19.006 1.00 66.90 83 THR A C 1
ATOM 574 O O . THR A 1 103 ? 8.202 -18.380 -18.458 1.00 66.90 83 THR A O 1
ATOM 578 N N . SER A 1 104 ? 9.029 -20.464 -18.691 1.00 57.93 84 SER A N 1
ATOM 579 C CA . SER A 1 104 ? 10.025 -20.340 -17.637 1.00 57.93 84 SER A CA 1
ATOM 580 C C . SER A 1 104 ? 11.161 -19.414 -18.034 1.00 57.93 84 SER A C 1
ATOM 581 O O . SER A 1 104 ? 11.589 -19.410 -19.179 1.00 57.93 84 SER A O 1
ATOM 584 N N . ALA A 1 105 ? 11.653 -18.631 -17.081 1.00 63.34 85 ALA A N 1
ATOM 585 C CA . ALA A 1 105 ? 12.732 -17.688 -17.357 1.00 63.34 85 ALA A CA 1
ATOM 586 C C . ALA A 1 105 ? 14.019 -18.324 -17.866 1.00 63.34 85 ALA A C 1
ATOM 587 O O . ALA A 1 105 ? 14.342 -19.469 -17.557 1.00 63.34 85 ALA A O 1
ATOM 589 N N . VAL A 1 106 ? 14.739 -17.551 -18.664 1.00 59.87 86 VAL A N 1
ATOM 590 C CA . VAL A 1 106 ? 16.020 -17.953 -19.232 1.00 59.87 86 VAL A CA 1
ATOM 591 C C . VAL A 1 106 ? 16.797 -16.644 -19.358 1.00 59.87 86 VAL A C 1
ATOM 592 O O . VAL A 1 106 ? 16.330 -15.703 -19.989 1.00 59.87 86 VAL A O 1
ATOM 596 N N . LEU A 1 107 ? 17.961 -16.557 -18.742 1.00 52.99 87 LEU A N 1
ATOM 597 C CA . LEU A 1 107 ? 18.721 -15.339 -18.851 1.00 52.99 87 LEU A CA 1
ATOM 598 C C . LEU A 1 107 ? 20.082 -15.721 -19.375 1.00 52.99 87 LEU A C 1
ATOM 599 O O . LEU A 1 107 ? 20.359 -16.907 -19.544 1.00 52.99 87 LEU A O 1
ATOM 604 N N . ILE A 1 108 ? 20.920 -14.728 -19.663 1.00 71.75 88 ILE A N 1
ATOM 605 C CA . ILE A 1 108 ? 22.253 -14.994 -20.175 1.00 71.75 88 ILE A CA 1
ATOM 606 C C . ILE A 1 108 ? 23.296 -14.204 -19.404 1.00 71.75 88 ILE A C 1
ATOM 607 O O . ILE A 1 108 ? 23.290 -12.973 -19.418 1.00 71.75 88 ILE A O 1
ATOM 612 N N . VAL A 1 109 ? 24.190 -14.916 -18.728 1.00 81.94 89 VAL A N 1
ATOM 613 C CA . VAL A 1 109 ? 25.240 -14.277 -17.947 1.00 81.94 89 VAL A CA 1
ATOM 614 C C . VAL A 1 109 ? 26.237 -13.687 -18.921 1.00 81.94 89 VAL A C 1
ATOM 615 O O . VAL A 1 109 ? 26.861 -14.418 -19.684 1.00 81.94 89 VAL A O 1
ATOM 619 N N . ASN A 1 110 ? 26.380 -12.366 -18.908 1.00 98.14 90 ASN A N 1
ATOM 620 C CA . ASN A 1 110 ? 27.310 -11.687 -19.810 1.00 98.14 90 ASN A CA 1
ATOM 621 C C . ASN A 1 110 ? 28.000 -10.516 -19.120 1.00 98.14 90 ASN A C 1
ATOM 622 O O . ASN A 1 110 ? 28.655 -10.694 -18.092 1.00 98.14 90 ASN A O 1
ATOM 627 N N . SER A 1 118 ? 25.422 -8.545 -14.078 1.00 69.74 98 SER A N 1
ATOM 628 C CA . SER A 1 118 ? 25.658 -8.691 -15.513 1.00 69.74 98 SER A CA 1
ATOM 629 C C . SER A 1 118 ? 24.667 -9.716 -16.073 1.00 69.74 98 SER A C 1
ATOM 630 O O . SER A 1 118 ? 25.054 -10.774 -16.580 1.00 69.74 98 SER A O 1
ATOM 633 N N . PHE A 1 119 ? 23.382 -9.396 -15.966 1.00 74.66 99 PHE A N 1
ATOM 634 C CA . PHE A 1 119 ? 22.347 -10.298 -16.449 1.00 74.66 99 PHE A CA 1
ATOM 635 C C . PHE A 1 119 ? 21.484 -9.681 -17.538 1.00 74.66 99 PHE A C 1
ATOM 636 O O . PHE A 1 119 ? 21.244 -8.480 -17.556 1.00 74.66 99 PHE A O 1
ATOM 644 N N . THR A 1 120 ? 21.027 -10.528 -18.448 1.00 66.33 100 THR A N 1
ATOM 645 C CA . THR A 1 120 ? 20.156 -10.111 -19.528 1.00 66.33 100 THR A CA 1
ATOM 646 C C . THR A 1 120 ? 19.046 -11.139 -19.532 1.00 66.33 100 THR A C 1
ATOM 647 O O . THR A 1 120 ? 19.246 -12.279 -19.953 1.00 66.33 100 THR A O 1
ATOM 651 N N . TYR A 1 121 ? 17.889 -10.722 -19.030 1.00 73.49 101 TYR A N 1
ATOM 652 C CA . TYR A 1 121 ? 16.701 -11.562 -18.941 1.00 73.49 101 TYR A CA 1
ATOM 653 C C . TYR A 1 121 ? 16.025 -11.606 -20.312 1.00 73.49 101 TYR A C 1
ATOM 654 O O . TYR A 1 121 ? 15.979 -10.603 -21.004 1.00 73.49 101 TYR A O 1
ATOM 663 N N . LEU A 1 122 ? 15.498 -12.759 -20.705 1.00 75.68 102 LEU A N 1
ATOM 664 C CA . LEU A 1 122 ? 14.854 -12.896 -22.013 1.00 75.68 102 LEU A CA 1
ATOM 665 C C . LEU A 1 122 ? 13.324 -13.009 -22.009 1.00 75.68 102 LEU A C 1
ATOM 666 O O . LEU A 1 122 ? 12.659 -12.478 -22.895 1.00 75.68 102 LEU A O 1
ATOM 671 N N . VAL A 1 123 ? 12.773 -13.708 -21.020 1.00 54.00 103 VAL A N 1
ATOM 672 C CA . VAL A 1 123 ? 11.329 -13.930 -20.903 1.00 54.00 103 VAL A CA 1
ATOM 673 C C . VAL A 1 123 ? 10.680 -12.761 -20.144 1.00 54.00 103 VAL A C 1
ATOM 674 O O . VAL A 1 123 ? 11.036 -12.497 -19.005 1.00 54.00 103 VAL A O 1
ATOM 678 N N . HIS A 1 124 ? 9.720 -12.080 -20.771 1.00 79.46 104 HIS A N 1
ATOM 679 C CA . HIS A 1 124 ? 9.077 -10.904 -20.170 1.00 79.46 104 HIS A CA 1
ATOM 680 C C . HIS A 1 124 ? 8.336 -11.110 -18.850 1.00 79.46 104 HIS A C 1
ATOM 681 O O . HIS A 1 124 ? 8.879 -10.799 -17.792 1.00 79.46 104 HIS A O 1
ATOM 683 N N . PRO A 1 125 ? 7.087 -11.613 -18.873 1.00 140.77 105 PRO A N 1
ATOM 684 C CA . PRO A 1 125 ? 6.485 -11.767 -17.547 1.00 140.77 105 PRO A CA 1
ATOM 685 C C . PRO A 1 125 ? 7.214 -12.748 -16.618 1.00 140.77 105 PRO A C 1
ATOM 686 O O . PRO A 1 125 ? 7.263 -12.528 -15.411 1.00 140.77 105 PRO A O 1
ATOM 690 N N . GLY A 1 126 ? 7.783 -13.820 -17.162 1.00 52.78 106 GLY A N 1
ATOM 691 C CA . GLY A 1 126 ? 8.494 -14.767 -16.311 1.00 52.78 106 GLY A CA 1
ATOM 692 C C . GLY A 1 126 ? 7.571 -15.617 -15.447 1.00 52.78 106 GLY A C 1
ATOM 693 O O . GLY A 1 126 ? 7.001 -15.121 -14.473 1.00 52.78 106 GLY A O 1
ATOM 694 N N . ALA A 1 127 ? 7.437 -16.901 -15.786 1.00 52.53 107 ALA A N 1
ATOM 695 C CA . ALA A 1 127 ? 6.549 -17.816 -15.061 1.00 52.53 107 ALA A CA 1
ATOM 696 C C . ALA A 1 127 ? 6.615 -17.730 -13.548 1.00 52.53 107 ALA A C 1
ATOM 697 O O . ALA A 1 127 ? 5.602 -17.891 -12.878 1.00 52.53 107 ALA A O 1
ATOM 699 N N . ASP A 1 128 ? 7.804 -17.483 -13.010 1.00 66.77 108 ASP A N 1
ATOM 700 C CA . ASP A 1 128 ? 7.981 -17.392 -11.567 1.00 66.77 108 ASP A CA 1
ATOM 701 C C . ASP A 1 128 ? 7.111 -16.326 -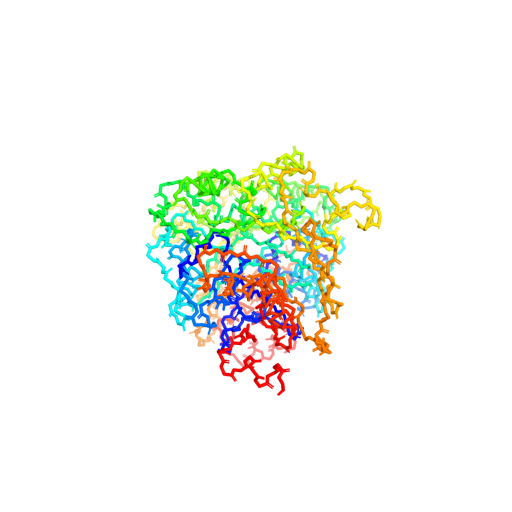10.921 1.00 66.77 108 ASP A C 1
ATOM 702 O O . ASP A 1 128 ? 6.804 -16.405 -9.729 1.00 66.77 108 ASP A O 1
ATOM 707 N N . THR A 1 129 ? 6.691 -15.346 -11.710 1.00 55.95 109 THR A N 1
ATOM 708 C CA . THR A 1 129 ? 5.861 -14.261 -11.200 1.00 55.95 109 THR A CA 1
ATOM 709 C C . THR A 1 129 ? 4.385 -14.621 -11.062 1.00 55.95 109 THR A C 1
ATOM 710 O O . THR A 1 129 ? 3.605 -13.817 -10.579 1.00 55.95 109 THR A O 1
ATOM 714 N N . TYR A 1 130 ? 3.998 -15.825 -11.466 1.00 63.57 110 TYR A N 1
ATOM 715 C CA . TYR A 1 130 ? 2.596 -16.225 -11.391 1.00 63.57 110 TYR A CA 1
ATOM 716 C C . TYR A 1 130 ? 2.180 -16.961 -10.129 1.00 63.57 110 TYR A C 1
ATOM 717 O O . TYR A 1 130 ? 0.996 -17.240 -9.929 1.00 63.57 110 TYR A O 1
ATOM 726 N N . VAL A 1 131 ? 3.146 -17.263 -9.271 1.00 45.76 111 VAL A N 1
ATOM 727 C CA . VAL A 1 131 ? 2.854 -17.968 -8.035 1.00 45.76 111 VAL A CA 1
ATOM 728 C C . VAL A 1 131 ? 1.873 -17.073 -7.280 1.00 45.76 111 VAL A C 1
ATOM 729 O O . VAL A 1 131 ? 1.920 -15.864 -7.432 1.00 45.76 111 VAL A O 1
ATOM 733 N N . SER A 1 132 ? 0.965 -17.651 -6.502 1.00 64.05 112 SER A N 1
ATOM 734 C CA . SER A 1 132 ? -0.001 -16.839 -5.764 1.00 64.05 112 SER A CA 1
ATOM 735 C C . SER A 1 132 ? -0.377 -17.478 -4.428 1.00 64.05 112 SER A C 1
ATOM 736 O O . SER A 1 132 ? -0.132 -18.651 -4.209 1.00 64.05 112 SER A O 1
ATOM 739 N N . PRO A 1 133 ? -1.014 -16.720 -3.532 1.00 63.24 113 PRO A N 1
ATOM 740 C CA . PRO A 1 133 ? -1.395 -17.248 -2.220 1.00 63.24 113 PRO A CA 1
ATOM 741 C C . PRO A 1 133 ? -2.029 -18.638 -2.153 1.00 63.24 113 PRO A C 1
ATOM 742 O O . PRO A 1 133 ? -1.972 -19.300 -1.113 1.00 63.24 113 PRO A O 1
ATOM 746 N N . GLN A 1 134 ? -2.647 -19.089 -3.238 1.00 72.25 114 GLN A N 1
ATOM 747 C CA . GLN A 1 134 ? -3.269 -20.420 -3.231 1.00 72.25 114 GLN A CA 1
ATOM 748 C C . GLN A 1 134 ? -2.206 -21.522 -3.219 1.00 72.25 114 GLN A C 1
ATOM 749 O O . GLN A 1 134 ? -2.435 -22.625 -2.707 1.00 72.25 114 GLN A O 1
ATOM 755 N N . ASP A 1 135 ? -1.047 -21.189 -3.783 1.00 62.14 115 ASP A N 1
ATOM 756 C CA . ASP A 1 135 ? 0.083 -22.091 -3.896 1.00 62.14 115 ASP A CA 1
ATOM 757 C C . ASP A 1 135 ? 0.881 -22.281 -2.616 1.00 62.14 115 ASP A C 1
ATOM 758 O O . ASP A 1 135 ? 1.792 -23.107 -2.565 1.00 62.14 115 ASP A O 1
ATOM 763 N N . LEU A 1 136 ? 0.529 -21.526 -1.582 1.00 62.96 116 LEU A N 1
ATOM 764 C CA . LEU A 1 136 ? 1.201 -21.603 -0.293 1.00 62.96 116 LEU A CA 1
ATOM 765 C C . LEU A 1 136 ? 0.868 -22.880 0.464 1.00 62.96 116 LEU A C 1
ATOM 766 O O . LEU A 1 136 ? -0.275 -23.316 0.491 1.00 62.96 116 LEU A O 1
ATOM 771 N N . PRO A 1 137 ? 1.872 -23.497 1.094 1.00 60.77 117 PRO A N 1
ATOM 772 C CA . PRO A 1 137 ? 1.659 -24.726 1.861 1.00 60.77 117 PRO A CA 1
ATOM 773 C C . PRO A 1 137 ? 1.341 -24.406 3.324 1.00 60.77 117 PRO A C 1
ATOM 774 O O . PRO A 1 137 ? 1.729 -23.360 3.845 1.00 60.77 117 PRO A O 1
ATOM 778 N N . PRO A 1 138 ? 0.608 -25.297 4.003 1.00 71.04 118 PRO A N 1
ATOM 779 C CA . PRO A 1 138 ? 0.317 -25.013 5.408 1.00 71.04 118 PRO A CA 1
ATOM 780 C C . PRO A 1 138 ? 1.679 -24.904 6.102 1.00 71.04 118 PRO A C 1
ATOM 781 O O . PRO A 1 138 ? 2.574 -25.724 5.843 1.00 71.04 118 PRO A O 1
ATOM 785 N N . PHE A 1 139 ? 1.849 -23.907 6.966 1.00 52.32 119 PHE A N 1
ATOM 786 C CA . PHE A 1 139 ? 3.120 -23.746 7.663 1.00 52.32 119 PHE A CA 1
ATOM 787 C C . PHE A 1 139 ? 3.125 -24.326 9.063 1.00 52.32 119 PHE A C 1
ATOM 788 O O . PHE A 1 139 ? 2.073 -24.533 9.657 1.00 52.32 119 PHE A O 1
ATOM 796 N N . ARG A 1 140 ? 4.324 -24.608 9.570 1.00 46.51 120 ARG A N 1
ATOM 797 C CA . ARG A 1 140 ? 4.513 -25.206 10.895 1.00 46.51 120 ARG A CA 1
ATOM 798 C C . ARG A 1 140 ? 5.453 -24.392 11.791 1.00 46.51 120 ARG A C 1
ATOM 799 O O . ARG A 1 140 ? 6.305 -23.643 11.309 1.00 46.51 120 ARG A O 1
ATOM 807 N N . GLN A 1 141 ? 5.301 -24.564 13.101 1.00 52.64 121 GLN A N 1
ATOM 808 C CA . GLN A 1 141 ? 6.121 -23.853 14.066 1.00 52.64 121 GLN A CA 1
ATOM 809 C C . GLN A 1 141 ? 7.594 -24.169 13.849 1.00 52.64 121 GLN A C 1
ATOM 810 O O . GLN A 1 141 ? 7.964 -25.296 13.527 1.00 52.64 121 GLN A O 1
ATOM 816 N N . TYR A 1 142 ? 8.417 -23.136 14.004 1.00 52.83 122 TYR A N 1
ATOM 817 C CA . TYR A 1 142 ? 9.877 -23.196 13.867 1.00 52.83 122 TYR A CA 1
ATOM 818 C C . TYR A 1 142 ? 10.450 -23.372 12.466 1.00 52.83 122 TYR A C 1
ATOM 819 O O . TYR A 1 142 ? 11.676 -23.444 12.308 1.00 52.83 122 TYR A O 1
ATOM 828 N N . GLU A 1 143 ? 9.587 -23.440 11.455 1.00 57.43 123 GLU A N 1
ATOM 829 C CA . GLU A 1 143 ? 10.065 -23.588 10.086 1.00 57.43 123 GLU A CA 1
ATOM 830 C C . GLU A 1 143 ? 10.507 -22.214 9.554 1.00 57.43 123 GLU A C 1
ATOM 831 O O . GLU A 1 143 ? 10.182 -21.176 10.135 1.00 57.43 123 GLU A O 1
ATOM 837 N N . TRP A 1 144 ? 11.243 -22.218 8.447 1.00 64.99 124 TRP A N 1
ATOM 838 C CA . TRP A 1 144 ? 11.716 -20.985 7.839 1.00 64.99 124 TRP A CA 1
ATOM 839 C C . TRP A 1 144 ? 11.120 -20.703 6.455 1.00 64.99 124 TRP A C 1
ATOM 840 O O . TRP A 1 144 ? 10.935 -21.609 5.634 1.00 64.99 124 TRP A O 1
ATOM 851 N N . PHE A 1 145 ? 10.820 -19.425 6.217 1.00 51.82 125 PHE A N 1
ATOM 852 C CA . PHE A 1 145 ? 10.274 -18.956 4.948 1.00 51.82 125 PHE A CA 1
ATOM 853 C C . PHE A 1 145 ? 11.312 -17.991 4.380 1.00 51.82 125 PHE A C 1
ATOM 854 O O . PHE A 1 145 ? 11.792 -17.106 5.095 1.00 51.82 125 PHE A O 1
ATOM 862 N N . TYR A 1 146 ? 11.676 -18.179 3.112 1.00 53.28 126 TYR A N 1
ATOM 863 C CA . TYR A 1 146 ? 12.657 -17.314 2.451 1.00 53.28 126 TYR A CA 1
ATOM 864 C C . TYR A 1 146 ? 12.072 -16.657 1.221 1.00 53.28 126 TYR A C 1
ATOM 865 O O . TYR A 1 146 ? 11.287 -17.271 0.500 1.00 53.28 126 TYR A O 1
ATOM 874 N N . PHE A 1 147 ? 12.456 -15.405 0.989 1.00 60.32 127 PHE A N 1
ATOM 875 C CA . PHE A 1 147 ? 12.007 -14.668 -0.192 1.00 60.32 127 PHE A CA 1
ATOM 876 C C . PHE A 1 147 ? 12.826 -13.396 -0.374 1.00 60.32 127 PHE A C 1
ATOM 877 O O . PHE A 1 147 ? 13.436 -12.899 0.563 1.00 60.32 127 PHE A O 1
ATOM 885 N N . SER A 1 148 ? 12.857 -12.883 -1.592 1.00 49.15 128 SER A N 1
ATOM 886 C CA . SER A 1 148 ? 13.609 -11.676 -1.868 1.00 49.15 128 SER A CA 1
ATOM 887 C C . SER A 1 148 ? 12.782 -10.718 -2.696 1.00 49.15 128 SER A C 1
ATOM 888 O O . SER A 1 148 ? 11.647 -11.016 -3.057 1.00 49.15 128 SER A O 1
ATOM 891 N N . SER A 1 149 ? 13.362 -9.558 -2.978 1.00 77.43 129 SER A N 1
ATOM 892 C CA . SER A 1 149 ? 12.696 -8.523 -3.759 1.00 77.43 129 SER A CA 1
ATOM 893 C C . SER A 1 149 ? 12.375 -9.021 -5.158 1.00 77.43 129 SER A C 1
ATOM 894 O O . SER A 1 149 ? 11.483 -8.501 -5.818 1.00 77.43 129 SER A O 1
ATOM 897 N N . ILE A 1 150 ? 13.105 -10.028 -5.618 1.00 46.33 130 ILE A N 1
ATOM 898 C CA . ILE A 1 150 ? 12.838 -10.561 -6.940 1.00 46.33 130 ILE A CA 1
ATOM 899 C C . ILE A 1 150 ? 11.421 -11.124 -6.938 1.00 46.33 130 ILE A C 1
ATOM 900 O O . ILE A 1 150 ? 10.695 -11.025 -7.924 1.00 46.33 130 ILE A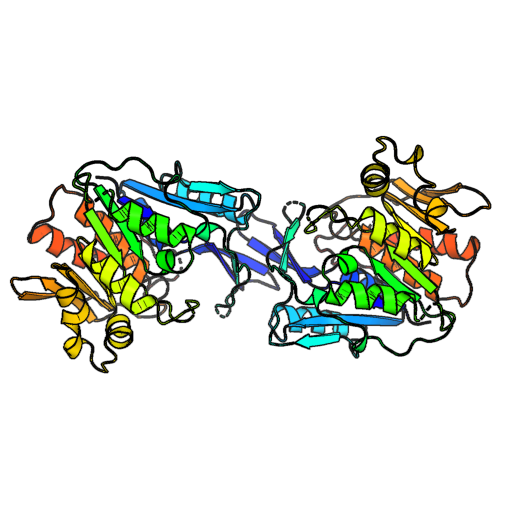 O 1
ATOM 905 N N . GLY A 1 151 ? 11.022 -11.705 -5.815 1.00 48.27 131 GLY A N 1
ATOM 906 C CA . GLY A 1 151 ? 9.680 -12.247 -5.715 1.00 48.27 131 GLY A CA 1
ATOM 907 C C . GLY A 1 151 ? 8.649 -11.132 -5.660 1.00 48.27 131 GLY A C 1
ATOM 908 O O . GLY A 1 151 ? 7.449 -11.344 -5.915 1.00 48.27 131 GLY A O 1
ATOM 909 N N . LEU A 1 152 ? 9.145 -9.932 -5.355 1.00 66.85 132 LEU A N 1
ATOM 910 C CA . LEU A 1 152 ? 8.330 -8.735 -5.234 1.00 66.85 132 LEU A CA 1
ATOM 911 C C . LEU A 1 152 ? 8.090 -7.924 -6.505 1.00 66.85 132 LEU A C 1
ATOM 912 O O . LEU A 1 152 ? 7.198 -7.082 -6.515 1.00 66.85 132 LEU A O 1
ATOM 917 N N . THR A 1 153 ? 8.867 -8.148 -7.565 1.00 55.94 133 THR A N 1
ATOM 918 C CA . THR A 1 153 ? 8.662 -7.379 -8.792 1.00 55.94 133 THR A CA 1
ATOM 919 C C . THR A 1 153 ? 7.238 -7.422 -9.351 1.00 55.94 133 THR A C 1
ATOM 920 O O . THR A 1 153 ? 6.534 -6.426 -9.317 1.00 55.94 133 THR A O 1
ATOM 924 N N . ASP A 1 154 ? 6.789 -8.557 -9.864 1.00 55.19 134 ASP A N 1
ATOM 925 C CA . ASP A 1 154 ? 5.453 -8.562 -10.430 1.00 55.19 134 ASP A CA 1
ATOM 926 C C . ASP A 1 154 ? 4.346 -9.043 -9.508 1.00 55.19 134 ASP A C 1
ATOM 927 O O . ASP A 1 154 ? 4.542 -9.915 -8.666 1.00 55.19 134 ASP A O 1
ATOM 932 N N . ARG A 1 155 ? 3.178 -8.440 -9.688 1.00 117.68 135 ARG A N 1
ATOM 933 C CA . ARG A 1 155 ? 1.997 -8.664 -8.865 1.00 117.68 135 ARG A CA 1
ATOM 934 C C . ARG A 1 155 ? 1.594 -10.018 -8.276 1.00 117.68 135 ARG A C 1
ATOM 935 O O . ARG A 1 155 ? 1.623 -10.177 -7.051 1.00 117.68 135 ARG A O 1
ATOM 943 N N . PRO A 1 156 ? 1.214 -11.010 -9.105 1.00 57.03 136 PRO A N 1
ATOM 944 C CA . PRO A 1 156 ? 0.829 -12.280 -8.461 1.00 57.03 136 PRO A CA 1
ATOM 945 C C . PRO A 1 156 ? 1.797 -12.672 -7.326 1.00 57.03 136 PRO A C 1
ATOM 946 O O . PRO A 1 156 ? 1.445 -12.664 -6.139 1.00 57.03 136 PRO A O 1
ATOM 950 N N . ALA A 1 157 ? 3.025 -12.991 -7.720 1.00 75.17 137 ALA A N 1
ATOM 951 C CA . ALA A 1 157 ? 4.080 -13.383 -6.804 1.00 75.17 137 ALA A CA 1
ATOM 952 C C . ALA A 1 157 ? 4.157 -12.478 -5.582 1.00 75.17 137 ALA A C 1
ATOM 953 O O . ALA A 1 157 ? 4.186 -12.965 -4.447 1.00 75.17 137 ALA A O 1
ATOM 955 N N . ARG A 1 158 ? 4.186 -11.164 -5.817 1.00 62.12 138 ARG A N 1
ATOM 956 C CA . ARG A 1 158 ? 4.288 -10.208 -4.723 1.00 62.12 138 ARG A CA 1
ATOM 957 C C . ARG A 1 158 ? 3.318 -10.520 -3.612 1.00 62.12 138 ARG A C 1
ATOM 958 O O . ARG A 1 158 ? 3.695 -10.545 -2.449 1.00 62.12 138 ARG A O 1
ATOM 966 N N . GLU A 1 159 ? 2.062 -10.745 -3.971 1.00 54.95 139 GLU A N 1
ATOM 967 C CA . GLU A 1 159 ? 1.049 -11.080 -2.981 1.00 54.95 139 GLU A CA 1
ATOM 968 C C . GLU A 1 159 ? 1.452 -12.391 -2.295 1.00 54.95 139 GLU A C 1
ATOM 969 O O . GLU A 1 159 ? 1.415 -12.495 -1.067 1.00 54.95 139 GLU A O 1
ATOM 975 N N . ALA A 1 160 ? 1.844 -13.381 -3.099 1.00 52.31 140 ALA A N 1
ATOM 976 C CA . ALA A 1 160 ? 2.241 -14.687 -2.586 1.00 52.31 140 ALA A CA 1
ATOM 977 C C . ALA A 1 160 ? 3.354 -14.594 -1.541 1.00 52.31 140 ALA A C 1
ATOM 978 O O . ALA A 1 160 ? 3.298 -15.253 -0.506 1.00 52.31 140 ALA A O 1
ATOM 980 N N . CYS A 1 161 ? 4.353 -13.760 -1.802 1.00 45.24 141 CYS A N 1
ATOM 981 C CA . CYS A 1 161 ? 5.461 -13.603 -0.869 1.00 45.24 141 CYS A CA 1
ATOM 982 C C . CYS A 1 161 ? 5.090 -12.990 0.463 1.00 45.24 141 CYS A C 1
ATOM 983 O O . CYS A 1 161 ? 5.406 -13.555 1.511 1.00 45.24 141 CYS A O 1
ATOM 986 N N . LEU A 1 162 ? 4.433 -11.831 0.414 1.00 47.61 142 LEU A N 1
ATOM 987 C CA . LEU A 1 162 ? 4.042 -11.106 1.619 1.00 47.61 142 LEU A CA 1
ATOM 988 C C . LEU A 1 162 ? 3.014 -11.856 2.447 1.00 47.61 142 LEU A C 1
ATOM 989 O O . LEU A 1 162 ? 3.026 -11.770 3.674 1.00 47.61 142 LEU A O 1
ATOM 994 N N . GLU A 1 163 ? 2.125 -12.593 1.786 1.00 49.89 143 GLU A N 1
ATOM 995 C CA . GLU A 1 163 ? 1.128 -13.379 2.510 1.00 49.89 143 GLU A CA 1
ATOM 996 C C . GLU A 1 163 ? 1.851 -14.572 3.140 1.00 49.89 143 GLU A C 1
ATOM 997 O O . GLU A 1 163 ? 1.604 -14.923 4.301 1.00 49.89 143 GLU A O 1
ATOM 1003 N N . GLY A 1 164 ? 2.750 -15.174 2.357 1.00 55.76 144 GLY A N 1
ATOM 1004 C CA . GLY A 1 164 ? 3.536 -16.300 2.822 1.00 55.76 144 GLY A CA 1
ATOM 1005 C C . GLY A 1 164 ? 4.288 -15.951 4.092 1.00 55.76 144 GLY A C 1
ATOM 1006 O O . GLY A 1 164 ? 4.276 -16.731 5.058 1.00 55.76 144 GLY A O 1
ATOM 1007 N N . ALA A 1 165 ? 4.953 -14.796 4.096 1.00 40.83 145 ALA A N 1
ATOM 1008 C CA . ALA A 1 165 ? 5.682 -14.352 5.284 1.00 40.83 145 ALA A CA 1
ATOM 1009 C C . ALA A 1 165 ? 4.689 -14.145 6.440 1.00 40.83 145 ALA A C 1
ATOM 1010 O O . ALA A 1 165 ? 4.925 -14.575 7.572 1.00 40.83 145 ALA A O 1
ATOM 1012 N N . ARG A 1 166 ? 3.566 -13.498 6.146 1.00 62.29 146 ARG A N 1
ATOM 1013 C CA . ARG A 1 166 ? 2.556 -13.252 7.163 1.00 62.29 146 ARG A CA 1
ATOM 1014 C C . ARG A 1 166 ? 2.121 -14.569 7.828 1.00 62.29 146 ARG A C 1
ATOM 1015 O O . ARG A 1 166 ? 2.069 -14.667 9.050 1.00 62.29 146 ARG A O 1
ATOM 1023 N N . ARG A 1 167 ? 1.815 -15.582 7.027 1.00 51.84 147 ARG A N 1
ATOM 1024 C CA . ARG A 1 167 ? 1.386 -16.871 7.575 1.00 51.84 147 ARG A CA 1
ATOM 1025 C C . ARG A 1 167 ? 2.495 -17.584 8.360 1.00 51.84 147 ARG A C 1
ATOM 1026 O O . ARG A 1 167 ? 2.250 -18.154 9.423 1.00 51.84 147 ARG A O 1
ATOM 1042 N N . ARG A 1 169 ? 4.841 -16.302 10.048 1.00 41.92 149 ARG A N 1
ATOM 1043 C CA . ARG A 1 169 ? 4.999 -15.682 11.366 1.00 41.92 149 ARG A CA 1
ATOM 1044 C C . ARG A 1 169 ? 3.836 -16.042 12.287 1.00 41.92 149 ARG A C 1
ATOM 1045 O O . ARG A 1 169 ? 4.020 -16.281 13.468 1.00 41.92 149 ARG A O 1
ATOM 1053 N N . GLU A 1 170 ? 2.639 -16.090 11.729 1.00 59.74 150 GLU A N 1
ATOM 1054 C CA . GLU A 1 170 ? 1.465 -16.448 12.489 1.00 59.74 150 GLU A CA 1
ATOM 1055 C C . GLU A 1 170 ? 1.594 -17.905 12.961 1.00 59.74 150 GLU A C 1
ATOM 1056 O O . GLU A 1 170 ? 1.135 -18.256 14.045 1.00 59.74 150 GLU A O 1
ATOM 1062 N N . ALA A 1 171 ? 2.244 -18.745 12.159 1.00 51.87 151 ALA A N 1
ATOM 1063 C CA . ALA A 1 171 ? 2.395 -20.146 12.505 1.00 51.87 151 ALA A CA 1
ATOM 1064 C C . ALA A 1 171 ? 3.506 -20.356 13.513 1.00 51.87 151 ALA A C 1
ATOM 1065 O O . ALA A 1 171 ? 3.814 -21.491 13.889 1.00 51.87 151 ALA A O 1
ATOM 1067 N N . GLY A 1 172 ? 4.120 -19.264 13.946 1.00 47.07 152 GLY A N 1
ATOM 1068 C CA . GLY A 1 172 ? 5.190 -19.367 14.917 1.00 47.07 152 GLY A CA 1
ATOM 1069 C C . GLY A 1 172 ? 6.523 -19.641 14.259 1.00 47.07 152 GLY A C 1
ATOM 1070 O O . GLY A 1 172 ? 7.453 -20.119 14.904 1.00 47.07 152 GLY A O 1
ATOM 1071 N N . GLY A 1 173 ? 6.618 -19.323 12.971 1.00 57.43 153 GLY A N 1
ATOM 1072 C CA . GLY A 1 173 ? 7.851 -19.552 12.234 1.00 57.43 153 GLY A CA 1
ATOM 1073 C C . GLY A 1 173 ? 8.689 -18.318 11.959 1.00 57.43 153 GLY A C 1
ATOM 1074 O O . GLY A 1 173 ? 8.308 -17.198 12.302 1.00 57.43 153 GLY A O 1
ATOM 1075 N N . TYR A 1 174 ? 9.833 -18.541 11.321 1.00 50.12 154 TYR A N 1
ATOM 1076 C CA . TYR A 1 174 ? 10.778 -17.477 10.987 1.00 50.12 154 TYR A CA 1
ATOM 1077 C C . TYR A 1 174 ? 10.796 -17.153 9.505 1.00 50.12 154 TYR A C 1
ATOM 1078 O O . TYR A 1 174 ? 10.648 -18.046 8.678 1.00 50.12 154 TYR A O 1
ATOM 1087 N N . VAL A 1 175 ? 10.990 -15.874 9.182 1.00 53.19 155 VAL A N 1
ATOM 1088 C CA . VAL A 1 175 ? 11.062 -15.376 7.798 1.00 53.19 155 VAL A CA 1
ATOM 1089 C C . VAL A 1 175 ? 12.456 -14.810 7.534 1.00 53.19 155 VAL A C 1
ATOM 1090 O O . VAL A 1 175 ? 12.984 -14.068 8.366 1.00 53.19 155 VAL A O 1
ATOM 1094 N N . LEU A 1 176 ? 13.051 -15.159 6.395 1.00 42.46 156 LEU A N 1
ATOM 1095 C CA . LEU A 1 176 ? 14.367 -14.632 6.039 1.00 42.46 156 LEU A CA 1
ATOM 1096 C C . LEU A 1 176 ? 14.267 -13.813 4.768 1.00 42.46 156 LEU A C 1
ATOM 1097 O O . LEU A 1 176 ? 14.122 -14.362 3.674 1.00 42.46 156 LEU A O 1
ATOM 1102 N N . PHE A 1 177 ? 14.347 -12.495 4.898 1.00 63.39 157 PHE A N 1
ATOM 1103 C CA . PHE A 1 177 ? 14.246 -11.644 3.725 1.00 63.39 157 PHE A CA 1
ATOM 1104 C C . PHE A 1 177 ? 15.608 -11.240 3.202 1.00 63.39 157 PHE A C 1
ATOM 1105 O O . PHE A 1 177 ? 16.419 -10.642 3.910 1.00 63.39 157 PHE A O 1
ATOM 1113 N N . ASP A 1 178 ? 15.857 -11.598 1.950 1.00 65.56 158 ASP A N 1
ATOM 1114 C CA . ASP A 1 178 ? 17.101 -11.260 1.285 1.00 65.56 158 ASP A CA 1
ATOM 1115 C C . ASP A 1 178 ? 16.729 -10.130 0.336 1.00 65.56 158 ASP A C 1
ATOM 1116 O O . ASP A 1 178 ? 16.016 -10.341 -0.640 1.00 65.56 158 ASP A O 1
ATOM 1121 N N . VAL A 1 179 ? 17.176 -8.919 0.645 1.00 77.10 159 VAL A N 1
ATOM 1122 C CA . VAL A 1 179 ? 16.860 -7.775 -0.198 1.00 77.10 159 VAL A CA 1
ATOM 1123 C C . VAL A 1 179 ? 17.780 -7.788 -1.405 1.00 77.10 159 VAL A C 1
ATOM 1124 O O . VAL A 1 179 ? 18.589 -6.890 -1.601 1.00 77.10 159 VAL A O 1
ATOM 1128 N N . ASN A 1 180 ? 17.640 -8.836 -2.205 1.00 75.94 160 ASN A N 1
ATOM 1129 C CA . ASN A 1 180 ? 18.431 -9.048 -3.412 1.00 75.94 160 ASN A CA 1
ATOM 1130 C C . ASN A 1 180 ? 17.976 -8.038 -4.455 1.00 75.94 160 ASN A C 1
ATOM 1131 O O . ASN A 1 180 ? 17.325 -8.400 -5.427 1.00 75.94 160 ASN A O 1
ATOM 1136 N N . LEU A 1 181 ? 18.340 -6.775 -4.261 1.00 65.48 161 LEU A N 1
ATOM 1137 C CA . LEU A 1 181 ? 17.907 -5.691 -5.152 1.00 65.48 161 LEU A CA 1
ATOM 1138 C C . LEU A 1 181 ? 18.306 -5.814 -6.627 1.00 65.48 161 LEU A C 1
ATOM 1139 O O . LEU A 1 181 ? 19.495 -5.886 -6.965 1.00 65.48 161 LEU A O 1
ATOM 1144 N N . ARG A 1 182 ? 17.292 -5.821 -7.495 1.00 54.75 162 ARG A N 1
ATOM 1145 C CA . ARG A 1 182 ? 17.473 -5.940 -8.950 1.00 54.75 162 ARG A CA 1
ATOM 1146 C C . ARG A 1 182 ? 16.846 -4.747 -9.722 1.00 54.75 162 ARG A C 1
ATOM 1147 O O . ARG A 1 182 ? 15.973 -4.945 -10.577 1.00 54.75 162 ARG A O 1
ATOM 1155 N N . SER A 1 183 ? 17.298 -3.529 -9.418 1.00 65.38 163 SER A N 1
ATOM 1156 C CA . SER A 1 183 ? 16.792 -2.300 -10.045 1.00 65.38 163 SER A CA 1
ATOM 1157 C C . SER A 1 183 ? 16.289 -2.417 -11.490 1.00 65.38 163 SER A C 1
ATOM 1158 O O . SER A 1 183 ? 15.138 -2.082 -11.785 1.00 65.38 163 SER A O 1
ATOM 1161 N N . LYS A 1 184 ? 17.156 -2.883 -12.387 1.00 75.38 164 LYS A N 1
ATOM 1162 C CA . LYS A 1 184 ? 16.817 -3.027 -13.801 1.00 75.38 164 LYS A CA 1
ATOM 1163 C C . LYS A 1 184 ? 15.637 -3.949 -14.138 1.00 75.38 164 LYS A C 1
ATOM 1164 O O . LYS A 1 184 ? 15.094 -3.888 -15.245 1.00 75.38 164 LYS A O 1
ATOM 1178 N N . TRP A 1 186 ? 12.740 -3.986 -12.408 1.00 85.87 166 TRP A N 1
ATOM 1179 C CA . TRP A 1 186 ? 11.492 -3.320 -12.054 1.00 85.87 166 TRP A CA 1
ATOM 1180 C C . TRP A 1 186 ? 10.843 -2.365 -13.056 1.00 85.87 166 TRP A C 1
ATOM 1181 O O . TRP A 1 186 ? 11.526 -1.686 -13.834 1.00 85.87 166 TRP A O 1
ATOM 1192 N N . GLY A 1 187 ? 9.510 -2.315 -13.020 1.00 77.19 167 GLY A N 1
ATOM 1193 C CA . GLY A 1 187 ? 8.774 -1.413 -13.891 1.00 77.19 167 GLY A CA 1
ATOM 1194 C C . GLY A 1 187 ? 8.906 0.011 -13.362 1.00 77.19 167 GLY A C 1
ATOM 1195 O O . GLY A 1 187 ? 9.497 0.869 -14.012 1.00 77.19 167 GLY A O 1
ATOM 1196 N N . ASN A 1 188 ? 8.356 0.266 -12.178 1.00 85.88 168 ASN A N 1
ATOM 1197 C CA . ASN A 1 188 ? 8.449 1.586 -11.570 1.00 85.88 168 ASN A CA 1
ATOM 1198 C C . ASN A 1 188 ? 9.236 1.474 -10.274 1.00 85.88 168 ASN A C 1
ATOM 1199 O O . ASN A 1 188 ? 8.673 1.179 -9.220 1.00 85.88 168 ASN A O 1
ATOM 1201 N N . THR A 1 189 ? 10.541 1.705 -10.364 1.00 70.31 169 THR A N 1
ATOM 1202 C CA . THR A 1 189 ? 11.431 1.652 -9.210 1.00 70.31 169 THR A CA 1
ATOM 1203 C C . THR A 1 189 ? 10.859 2.419 -7.984 1.00 70.31 169 THR A C 1
ATOM 1204 O O . THR A 1 189 ? 11.439 2.398 -6.885 1.00 70.31 169 THR A O 1
ATOM 1208 N N . ASP A 1 190 ? 9.715 3.076 -8.180 1.00 119.87 170 ASP A N 1
ATOM 1209 C CA . ASP A 1 190 ? 9.054 3.846 -7.124 1.00 119.87 170 ASP A CA 1
ATOM 1210 C C . ASP A 1 190 ? 8.127 2.996 -6.246 1.00 119.87 170 ASP A C 1
ATOM 1211 O O . ASP A 1 190 ? 7.147 3.498 -5.694 1.00 119.87 170 ASP A O 1
ATOM 1213 N N . GLU A 1 191 ? 8.442 1.708 -6.135 1.00 66.74 171 GLU A N 1
ATOM 1214 C CA . GLU A 1 191 ? 7.684 0.760 -5.307 1.00 66.74 171 GLU A CA 1
ATOM 1215 C C . GLU A 1 191 ? 8.648 0.007 -4.399 1.00 66.74 171 GLU A C 1
ATOM 1216 O O . GLU A 1 191 ? 8.268 -0.502 -3.342 1.00 66.74 171 GLU A O 1
ATOM 1222 N N . ILE A 1 192 ? 9.904 -0.044 -4.826 1.00 68.31 172 ILE A N 1
ATOM 1223 C CA . ILE A 1 192 ? 10.950 -0.741 -4.099 1.00 68.31 172 ILE A CA 1
ATOM 1224 C C . ILE A 1 192 ? 11.194 -0.317 -2.650 1.00 68.31 172 ILE A C 1
ATOM 1225 O O . ILE A 1 192 ? 11.182 -1.156 -1.749 1.00 68.31 172 ILE A O 1
ATOM 1230 N N . PRO A 1 193 ? 11.425 0.983 -2.401 1.00 85.16 173 PRO A N 1
ATOM 1231 C CA . PRO A 1 193 ? 11.671 1.449 -1.029 1.00 85.16 173 PRO A CA 1
ATOM 1232 C C . PRO A 1 193 ? 10.555 1.051 -0.071 1.00 85.16 173 PRO A C 1
ATOM 1233 O O . PRO A 1 193 ? 10.790 0.736 1.095 1.00 85.16 173 PRO A O 1
ATOM 1237 N N . GLU A 1 194 ? 9.339 1.065 -0.595 1.00 65.74 174 GLU A N 1
ATOM 1238 C CA . GLU A 1 194 ? 8.143 0.735 0.159 1.00 65.74 174 GLU A CA 1
ATOM 1239 C C . GLU A 1 194 ? 7.987 -0.779 0.430 1.00 65.74 174 GLU A C 1
ATOM 1240 O O . GLU A 1 194 ? 7.721 -1.195 1.569 1.00 65.74 174 GLU A O 1
ATOM 1246 N N . LEU A 1 195 ? 8.153 -1.602 -0.608 1.00 68.65 175 LEU A N 1
ATOM 1247 C CA . LEU A 1 195 ? 8.042 -3.055 -0.439 1.00 68.65 175 LEU A CA 1
ATOM 1248 C C . LEU A 1 195 ? 9.206 -3.615 0.391 1.00 68.65 175 LEU A C 1
ATOM 1249 O O . LEU A 1 195 ? 9.080 -4.661 1.028 1.00 68.65 175 LEU A O 1
ATOM 1254 N N . ILE A 1 196 ? 10.336 -2.911 0.389 1.00 72.69 176 ILE A N 1
ATOM 1255 C CA . ILE A 1 196 ? 11.490 -3.335 1.170 1.00 72.69 176 ILE A CA 1
ATOM 1256 C C . ILE A 1 196 ? 11.168 -3.159 2.654 1.00 72.69 176 ILE A C 1
ATOM 1257 O O . ILE A 1 196 ? 11.459 -4.026 3.483 1.00 72.69 176 ILE A O 1
ATOM 1262 N N . ALA A 1 197 ? 10.562 -2.024 2.980 1.00 87.72 177 ALA A N 1
ATOM 1263 C CA . ALA A 1 197 ? 10.211 -1.733 4.364 1.00 87.72 177 ALA A CA 1
ATOM 1264 C C . ALA A 1 197 ? 9.159 -2.700 4.908 1.00 87.72 177 ALA A C 1
ATOM 1265 O O . ALA A 1 197 ? 9.255 -3.118 6.061 1.00 87.72 177 ALA A O 1
ATOM 1267 N N . ARG A 1 198 ? 8.164 -3.066 4.097 1.00 69.65 178 ARG A N 1
ATOM 1268 C CA . ARG A 1 198 ? 7.126 -4.001 4.560 1.00 69.65 178 ARG A CA 1
ATOM 1269 C C . ARG A 1 198 ? 7.655 -5.458 4.686 1.00 69.65 178 ARG A C 1
ATOM 1270 O O . ARG A 1 198 ? 7.005 -6.314 5.284 1.00 69.65 178 ARG A O 1
ATOM 1272 N N . SER A 1 199 ? 8.836 -5.729 4.130 1.00 58.44 179 SER A N 1
ATOM 1273 C CA . SER A 1 199 ? 9.443 -7.052 4.237 1.00 58.44 179 SER A CA 1
ATOM 1274 C C . SER A 1 199 ? 10.319 -7.136 5.491 1.00 58.44 179 SER A C 1
ATOM 1275 O O . SER A 1 199 ? 10.303 -8.150 6.195 1.00 58.44 179 SER A O 1
ATOM 1278 N N . ALA A 1 200 ? 11.084 -6.077 5.768 1.00 63.69 180 ALA A N 1
ATOM 1279 C CA . ALA A 1 200 ? 11.931 -6.047 6.964 1.00 63.69 180 ALA A CA 1
ATOM 1280 C C . ALA A 1 200 ? 10.990 -6.108 8.154 1.00 63.69 180 ALA A C 1
ATOM 1281 O O . ALA A 1 200 ? 11.357 -6.587 9.228 1.00 63.69 180 ALA A O 1
ATOM 1283 N N . ALA A 1 201 ? 9.768 -5.615 7.941 1.00 59.11 181 ALA A N 1
ATOM 1284 C CA . ALA A 1 201 ? 8.721 -5.622 8.968 1.00 59.11 181 ALA A CA 1
ATOM 1285 C C . ALA A 1 201 ? 8.420 -7.068 9.351 1.00 59.11 181 ALA A C 1
ATOM 1286 O O . ALA A 1 201 ? 8.554 -7.472 10.506 1.00 59.11 181 ALA A O 1
ATOM 1288 N N . LEU A 1 202 ? 8.003 -7.835 8.354 1.00 56.22 182 LEU A N 1
ATOM 1289 C CA . LEU A 1 202 ? 7.672 -9.240 8.535 1.00 56.22 182 LEU A CA 1
ATOM 1290 C C . LEU A 1 202 ? 8.909 -10.109 8.814 1.00 56.22 182 LEU A C 1
ATOM 1291 O O . LEU A 1 202 ? 8.835 -11.091 9.547 1.00 56.22 182 LEU A O 1
ATOM 1296 N N . ALA A 1 203 ? 10.046 -9.710 8.255 1.00 66.27 183 ALA A N 1
ATOM 1297 C CA . ALA A 1 203 ? 11.299 -10.448 8.391 1.00 66.27 183 ALA A CA 1
ATOM 1298 C C . ALA A 1 203 ? 11.860 -10.665 9.781 1.00 66.27 183 ALA A C 1
ATOM 1299 O O . ALA A 1 203 ? 11.949 -9.739 10.579 1.00 66.27 183 ALA A O 1
ATOM 1301 N N . SER A 1 204 ? 12.277 -11.896 10.049 1.00 53.51 184 SER A N 1
ATOM 1302 C CA . SER A 1 204 ? 12.886 -12.231 11.321 1.00 53.51 184 SER A CA 1
ATOM 1303 C C . SER A 1 204 ? 14.348 -11.819 11.158 1.00 53.51 184 SER A C 1
ATOM 1304 O O . SER A 1 204 ? 14.968 -11.250 12.053 1.00 53.51 184 SER A O 1
ATOM 1307 N N . ILE A 1 205 ? 14.902 -12.125 9.996 1.00 63.37 185 ILE A N 1
ATOM 1308 C CA . ILE A 1 205 ? 16.280 -11.773 9.707 1.00 63.37 185 ILE A CA 1
ATOM 1309 C C . ILE A 1 205 ? 16.332 -11.197 8.310 1.00 63.37 185 ILE A C 1
ATOM 1310 O O . ILE A 1 205 ? 15.729 -11.729 7.385 1.00 63.37 185 ILE A O 1
ATOM 1315 N N . CYS A 1 206 ? 17.049 -10.101 8.154 1.00 52.48 186 CYS A N 1
ATOM 1316 C CA . CYS A 1 206 ? 17.188 -9.479 6.845 1.00 52.48 186 CYS A CA 1
ATOM 1317 C C . CYS A 1 206 ? 18.622 -9.606 6.393 1.00 52.48 186 CYS A C 1
ATOM 1318 O O . CYS A 1 206 ? 19.537 -9.322 7.159 1.00 52.48 186 CYS A O 1
ATOM 1321 N N . LYS A 1 207 ? 18.823 -10.034 5.155 1.00 51.57 187 LYS A N 1
ATOM 1322 C CA . LYS A 1 207 ? 20.170 -10.129 4.633 1.00 51.57 187 LYS A CA 1
ATOM 1323 C C . LYS A 1 207 ? 20.284 -9.152 3.470 1.00 51.57 187 LYS A C 1
ATOM 1324 O O . LYS A 1 207 ? 19.387 -9.072 2.635 1.00 51.57 187 LYS A O 1
ATOM 1330 N N . VAL A 1 208 ? 21.384 -8.405 3.442 1.00 48.92 188 VAL A N 1
ATOM 1331 C CA . VAL A 1 208 ? 21.654 -7.401 2.407 1.00 48.92 188 VAL A CA 1
ATOM 1332 C C . VAL A 1 208 ? 23.147 -7.344 2.032 1.00 48.92 188 VAL A C 1
ATOM 1333 O O . VAL A 1 208 ? 24.007 -7.868 2.742 1.00 48.92 188 VAL A O 1
ATOM 1337 N N . SER A 1 209 ? 23.453 -6.699 0.912 1.00 58.48 189 SER A N 1
ATOM 1338 C CA . SER A 1 209 ? 24.845 -6.567 0.482 1.00 58.48 189 SER A CA 1
ATOM 1339 C C . SER A 1 209 ? 25.299 -5.129 0.704 1.00 58.48 189 SER A C 1
ATOM 1340 O O . SER A 1 209 ? 24.475 -4.221 0.802 1.00 58.48 189 SER A O 1
ATOM 1343 N N . ALA A 1 210 ? 26.613 -4.935 0.777 1.00 72.97 190 ALA A N 1
ATOM 1344 C CA . ALA A 1 210 ? 27.194 -3.614 0.974 1.00 72.97 190 ALA A CA 1
ATOM 1345 C C . ALA A 1 210 ? 26.633 -2.644 -0.051 1.00 72.97 190 ALA A C 1
ATOM 1346 O O . ALA A 1 210 ? 26.155 -1.559 0.298 1.00 72.97 190 ALA A O 1
ATOM 1348 N N . ASP A 1 211 ? 26.704 -3.057 -1.317 1.00 89.80 191 ASP A N 1
ATOM 1349 C CA . ASP A 1 211 ? 26.221 -2.263 -2.448 1.00 89.80 191 ASP A CA 1
ATOM 1350 C C . ASP A 1 211 ? 24.763 -1.863 -2.315 1.00 89.80 191 ASP A C 1
ATOM 1351 O O . ASP A 1 211 ? 24.424 -0.681 -2.346 1.00 89.80 191 ASP A O 1
ATOM 1356 N N . GLU A 1 212 ? 23.908 -2.871 -2.189 1.00 86.89 192 GLU A N 1
ATOM 1357 C CA . GLU A 1 212 ? 22.472 -2.671 -2.075 1.00 86.89 192 GLU A CA 1
ATOM 1358 C C . GLU A 1 212 ? 22.074 -1.672 -0.983 1.00 86.89 192 GLU A C 1
ATOM 1359 O O . GLU A 1 212 ? 21.078 -0.958 -1.121 1.00 86.89 192 GLU A O 1
ATOM 1365 N N . LEU A 1 213 ? 22.848 -1.607 0.096 1.00 77.58 193 LEU A N 1
ATOM 1366 C CA . LEU A 1 213 ? 22.545 -0.650 1.147 1.00 77.58 193 LEU A CA 1
ATOM 1367 C C . LEU A 1 213 ? 22.757 0.730 0.553 1.00 77.58 193 LEU A C 1
ATOM 1368 O O . LEU A 1 213 ? 21.844 1.549 0.548 1.00 77.58 193 LEU A O 1
ATOM 1373 N N . CYS A 1 214 ? 23.961 0.975 0.039 1.00 93.84 194 CYS A N 1
ATOM 1374 C CA . CYS A 1 214 ? 24.290 2.256 -0.584 1.00 93.84 194 CYS A CA 1
ATOM 1375 C C . CYS A 1 214 ? 23.210 2.604 -1.609 1.00 93.84 194 CYS A C 1
ATOM 1376 O O . CYS A 1 214 ? 22.628 3.688 -1.583 1.00 93.84 194 CYS A O 1
ATOM 1379 N N . GLN A 1 215 ? 22.948 1.661 -2.507 1.00 77.06 195 GLN A N 1
ATOM 1380 C CA . GLN A 1 215 ? 21.956 1.833 -3.558 1.00 77.06 195 GLN A CA 1
ATOM 1381 C C . GLN A 1 215 ? 20.531 2.082 -3.049 1.00 77.06 195 GLN A C 1
ATOM 1382 O O . GLN A 1 215 ? 19.649 2.438 -3.823 1.00 77.06 195 GLN A O 1
ATOM 1388 N N . LEU A 1 216 ? 20.307 1.900 -1.753 1.00 83.12 196 LEU A N 1
ATOM 1389 C CA . LEU A 1 216 ? 18.985 2.114 -1.158 1.00 83.12 196 LEU A CA 1
ATOM 1390 C C . LEU A 1 216 ? 18.938 3.416 -0.353 1.00 83.12 196 LEU A C 1
ATOM 1391 O O . LEU A 1 216 ? 18.067 4.259 -0.574 1.00 83.12 196 LEU A O 1
ATOM 1396 N N . SER A 1 217 ? 19.883 3.557 0.580 1.00 93.83 197 SER A N 1
ATOM 1397 C CA . SER A 1 217 ? 20.009 4.727 1.454 1.00 93.83 197 SER A CA 1
ATOM 1398 C C . SER A 1 217 ? 20.373 5.968 0.667 1.00 93.83 197 SER A C 1
ATOM 1399 O O . SER A 1 217 ? 20.263 7.086 1.171 1.00 93.83 197 SER A O 1
ATOM 1401 N N . GLY A 1 218 ? 20.812 5.762 -0.569 1.00 84.87 198 GLY A N 1
ATOM 1402 C CA . GLY A 1 218 ? 21.232 6.877 -1.393 1.00 84.87 198 GLY A CA 1
ATOM 1403 C C . GLY A 1 218 ? 22.630 7.293 -0.959 1.00 84.87 198 GLY A C 1
ATOM 1404 O O . GLY A 1 218 ? 23.249 8.168 -1.563 1.00 84.87 198 GLY A O 1
ATOM 1405 N N . ALA A 1 219 ? 23.129 6.636 0.088 1.00 75.36 199 ALA A N 1
ATOM 1406 C CA . ALA A 1 219 ? 24.446 6.925 0.644 1.00 75.36 199 ALA A CA 1
ATOM 1407 C C . ALA A 1 219 ? 25.577 6.282 -0.141 1.00 75.36 199 ALA A C 1
ATOM 1408 O O . ALA A 1 219 ? 25.400 5.231 -0.747 1.00 75.36 199 ALA A O 1
ATOM 1410 N N . SER A 1 220 ? 26.741 6.923 -0.115 1.00 87.32 200 SER A N 1
ATOM 1411 C CA . SER A 1 220 ? 27.921 6.435 -0.829 1.00 87.32 200 SER A CA 1
ATOM 1412 C C . SER A 1 220 ? 28.754 5.472 0.017 1.00 87.32 200 SER A C 1
ATOM 1413 O O . SER A 1 220 ? 29.556 4.696 -0.514 1.00 87.32 200 SER A O 1
ATOM 1416 N N . HIS A 1 221 ? 28.578 5.536 1.333 1.00 96.84 201 HIS A N 1
ATOM 1417 C CA . HIS A 1 221 ? 29.303 4.651 2.240 1.00 96.84 201 HIS A CA 1
ATOM 1418 C C . HIS A 1 221 ? 28.292 3.833 3.037 1.00 96.84 201 HIS A C 1
ATOM 1419 O O . HIS A 1 221 ? 27.683 4.331 3.981 1.00 96.84 201 HIS A O 1
ATOM 1421 N N . TRP A 1 222 ? 28.115 2.575 2.642 1.00 126.46 202 TRP A N 1
ATOM 1422 C CA . TRP A 1 222 ? 27.167 1.684 3.303 1.00 126.46 202 TRP A CA 1
ATOM 1423 C C . TRP A 1 222 ? 27.153 1.837 4.814 1.00 126.46 202 TRP A C 1
ATOM 1424 O O . TRP A 1 222 ? 26.091 1.888 5.438 1.00 126.46 202 TRP A O 1
ATOM 1435 N N . GLN A 1 223 ? 28.341 1.907 5.397 1.00 92.21 203 GLN A N 1
ATOM 1436 C CA . GLN A 1 223 ? 28.467 2.044 6.834 1.00 92.21 203 GLN A CA 1
ATOM 1437 C C . GLN A 1 223 ? 27.713 3.274 7.340 1.00 92.21 203 GLN A C 1
ATOM 1438 O O . GLN A 1 223 ? 27.262 3.292 8.483 1.00 92.21 203 GLN A O 1
ATOM 1444 N N . ASP A 1 224 ? 27.571 4.294 6.490 1.00 83.44 204 ASP A N 1
ATOM 1445 C CA . ASP A 1 224 ? 26.850 5.518 6.870 1.00 83.44 204 ASP A CA 1
ATOM 1446 C C . ASP A 1 224 ? 25.353 5.229 6.952 1.00 83.44 204 ASP A C 1
ATOM 1447 O O . ASP A 1 224 ? 24.568 6.073 7.393 1.00 83.44 204 ASP A O 1
ATOM 1452 N N . ALA A 1 225 ? 24.966 4.033 6.514 1.00 132.14 205 ALA A N 1
ATOM 1453 C CA . ALA A 1 225 ? 23.566 3.623 6.523 1.00 132.14 205 ALA A CA 1
ATOM 1454 C C . ALA A 1 225 ? 23.414 2.103 6.625 1.00 132.14 205 ALA A C 1
ATOM 1455 O O . ALA A 1 225 ? 22.750 1.476 5.799 1.00 132.14 205 ALA A O 1
ATOM 1457 N N . ARG A 1 226 ? 24.024 1.514 7.648 1.00 113.90 206 ARG A N 1
ATOM 1458 C CA . ARG A 1 226 ? 23.945 0.074 7.840 1.00 113.90 206 ARG A CA 1
ATOM 1459 C C . ARG A 1 226 ? 22.873 -0.329 8.859 1.00 113.90 206 ARG A C 1
ATOM 1460 O O . ARG A 1 226 ? 22.633 -1.517 9.099 1.00 113.90 206 ARG A O 1
ATOM 1468 N N . TYR A 1 227 ? 22.243 0.662 9.475 1.00 73.26 207 TYR A N 1
ATOM 1469 C CA . TYR A 1 227 ? 21.162 0.386 10.405 1.00 73.26 207 TYR A CA 1
ATOM 1470 C C . TYR A 1 227 ? 19.936 0.722 9.570 1.00 73.26 207 TYR A C 1
ATOM 1471 O O . TYR A 1 227 ? 18.844 0.927 10.102 1.00 73.26 207 TYR A O 1
ATOM 1480 N N . TYR A 1 228 ? 20.138 0.782 8.251 1.00 70.55 208 TYR A N 1
ATOM 1481 C CA . TYR A 1 228 ? 19.070 1.103 7.304 1.00 70.55 208 TYR A CA 1
ATOM 1482 C C . TYR A 1 228 ? 17.868 0.164 7.403 1.00 70.55 208 TYR A C 1
ATOM 1483 O O . TYR A 1 228 ? 16.720 0.608 7.507 1.00 70.55 208 TYR A O 1
ATOM 1492 N N . LEU A 1 229 ? 18.134 -1.136 7.348 1.00 74.19 209 LEU A N 1
ATOM 1493 C CA . LEU A 1 229 ? 17.070 -2.117 7.433 1.00 74.19 209 LEU A CA 1
ATOM 1494 C C . LEU A 1 229 ? 16.527 -2.190 8.851 1.00 74.19 209 LEU A C 1
ATOM 1495 O O . LEU A 1 229 ? 15.315 -2.257 9.057 1.00 74.19 209 LEU A O 1
ATOM 1500 N N . ARG A 1 230 ? 17.419 -2.161 9.834 1.00 82.73 210 ARG A N 1
ATOM 1501 C CA . ARG A 1 230 ? 16.987 -2.227 11.226 1.00 82.73 210 ARG A CA 1
ATOM 1502 C C . ARG A 1 230 ? 15.959 -1.145 11.546 1.00 82.73 210 ARG A C 1
ATOM 1503 O O . ARG A 1 230 ? 14.950 -1.398 12.208 1.00 82.73 210 ARG A O 1
ATOM 1511 N N . ASP A 1 231 ? 16.220 0.065 11.071 1.00 77.70 211 ASP A N 1
ATOM 1512 C CA . ASP A 1 231 ? 15.318 1.173 11.323 1.00 77.70 211 ASP A CA 1
ATOM 1513 C C . ASP A 1 231 ? 14.056 1.033 10.486 1.00 77.70 211 ASP A C 1
ATOM 1514 O O . ASP A 1 231 ? 13.140 1.852 10.579 1.00 77.70 211 ASP A O 1
ATOM 1519 N N . LEU A 1 232 ? 14.008 -0.017 9.673 1.00 72.38 212 LEU A N 1
ATOM 1520 C CA . LEU A 1 232 ? 12.838 -0.267 8.847 1.00 72.38 212 LEU A CA 1
ATOM 1521 C C . LEU A 1 232 ? 11.957 -1.341 9.462 1.00 72.38 212 LEU A C 1
ATOM 1522 O O . LEU A 1 232 ? 10.900 -1.668 8.918 1.00 72.38 212 LEU A O 1
ATOM 1527 N N . GLY A 1 233 ? 12.395 -1.887 10.593 1.00 63.78 213 GLY A N 1
ATOM 1528 C CA . GLY A 1 233 ? 11.596 -2.890 11.268 1.00 63.78 213 GLY A CA 1
ATOM 1529 C C . GLY A 1 233 ? 12.238 -4.223 11.589 1.00 63.78 213 GLY A C 1
ATOM 1530 O O . GLY A 1 233 ? 11.621 -5.043 12.274 1.00 63.78 213 GLY A O 1
ATOM 1531 N N . CYS A 1 234 ? 13.459 -4.448 11.106 1.00 58.05 214 CYS A N 1
ATOM 1532 C CA . CYS A 1 234 ? 14.161 -5.705 11.351 1.00 58.05 214 CYS A CA 1
ATOM 1533 C C . CYS A 1 234 ? 15.284 -5.558 12.368 1.00 58.05 214 CYS A C 1
ATOM 1534 O O . CYS A 1 234 ? 16.194 -4.756 12.192 1.00 58.05 214 CYS A O 1
ATOM 1537 N N . ASP A 1 235 ? 15.232 -6.375 13.411 1.00 54.39 215 ASP A N 1
ATOM 1538 C CA . ASP A 1 235 ? 16.219 -6.339 14.487 1.00 54.39 215 ASP A CA 1
ATOM 1539 C C . ASP A 1 235 ? 17.527 -7.090 14.208 1.00 54.39 215 ASP A C 1
ATOM 1540 O O . ASP A 1 235 ? 18.499 -6.930 14.947 1.00 54.39 215 ASP A O 1
ATOM 1545 N N . THR A 1 236 ? 17.550 -7.926 13.176 1.00 61.00 216 THR A N 1
ATOM 1546 C CA . THR A 1 236 ? 18.763 -8.672 12.837 1.00 61.00 216 THR A CA 1
ATOM 1547 C C . THR A 1 236 ? 19.125 -8.459 11.389 1.00 61.00 216 THR A C 1
ATOM 1548 O O . THR A 1 236 ? 18.303 -8.661 10.498 1.00 61.00 216 THR A O 1
ATOM 1552 N N . THR A 1 237 ? 20.367 -8.063 11.157 1.00 47.58 217 THR A N 1
ATOM 1553 C CA . THR A 1 237 ? 20.839 -7.789 9.806 1.00 47.58 217 THR A CA 1
ATOM 1554 C C . THR A 1 237 ? 22.147 -8.482 9.544 1.00 47.58 217 THR A C 1
ATOM 1555 O O . THR A 1 237 ? 23.057 -8.477 10.367 1.00 47.58 217 THR A O 1
ATOM 1559 N N . ILE A 1 238 ? 22.242 -9.088 8.383 1.00 49.99 218 ILE A N 1
ATOM 1560 C CA . ILE A 1 238 ? 23.461 -9.752 8.011 1.00 49.99 218 ILE A CA 1
ATOM 1561 C C . ILE A 1 238 ? 23.846 -9.073 6.708 1.00 49.99 218 ILE A C 1
ATOM 1562 O O . ILE A 1 238 ? 23.183 -9.254 5.692 1.00 49.99 218 ILE A O 1
ATOM 1567 N N . ILE A 1 239 ? 24.885 -8.243 6.778 1.00 57.04 219 ILE A N 1
ATOM 1568 C CA . ILE A 1 239 ? 25.407 -7.503 5.625 1.00 57.04 219 ILE A CA 1
ATOM 1569 C C . ILE A 1 239 ? 26.628 -8.228 5.059 1.00 57.04 219 ILE A C 1
ATOM 1570 O O . ILE A 1 239 ? 27.620 -8.411 5.759 1.00 57.04 219 ILE A O 1
ATOM 1575 N N . SER A 1 240 ? 26.556 -8.643 3.799 1.00 64.47 220 SER A N 1
ATOM 1576 C CA . SER A 1 240 ? 27.681 -9.345 3.171 1.00 64.47 220 SER A CA 1
ATOM 1577 C C . SER A 1 240 ? 28.741 -8.362 2.642 1.00 64.47 220 SER A C 1
ATOM 1578 O O . SER A 1 240 ? 28.449 -7.185 2.412 1.00 64.47 220 SER A O 1
ATOM 1581 N N . LEU A 1 241 ? 29.968 -8.835 2.443 1.00 84.65 221 LEU A N 1
ATOM 1582 C CA . LEU A 1 241 ? 31.016 -7.931 1.983 1.00 84.65 221 LEU A CA 1
ATOM 1583 C C . LEU A 1 241 ? 32.033 -8.509 0.993 1.00 84.65 221 LEU A C 1
ATOM 1584 O O . LEU A 1 241 ? 33.183 -8.062 0.957 1.00 84.65 221 LEU A O 1
ATOM 1589 N N . GLY A 1 242 ? 31.611 -9.489 0.194 1.00 93.17 222 GLY A N 1
ATOM 1590 C CA . GLY A 1 242 ? 32.498 -10.095 -0.794 1.00 93.17 222 GLY A CA 1
ATOM 1591 C C . GLY A 1 242 ? 33.491 -11.081 -0.208 1.00 93.17 222 GLY A C 1
ATOM 1592 O O . GLY A 1 242 ? 33.162 -11.806 0.729 1.00 93.17 222 GLY A O 1
ATOM 1593 N N . ALA A 1 243 ? 34.705 -11.123 -0.754 1.00 127.99 223 ALA A N 1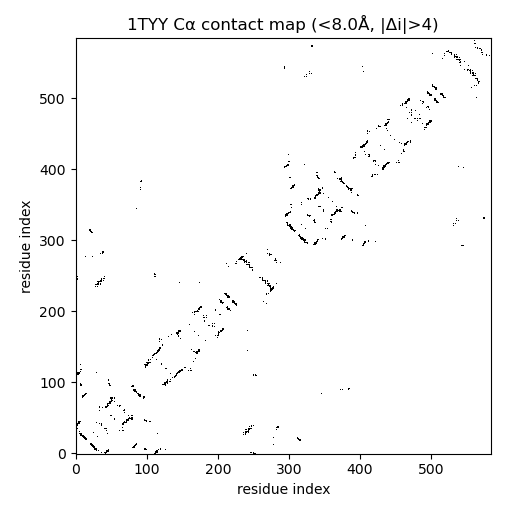
ATOM 1594 C CA . ALA A 1 243 ? 35.732 -12.026 -0.234 1.00 127.99 223 ALA A CA 1
ATOM 1595 C C . ALA A 1 243 ? 36.174 -11.516 1.136 1.00 127.99 223 ALA A C 1
ATOM 1596 O O . ALA A 1 243 ? 37.094 -12.063 1.752 1.00 127.99 223 ALA A O 1
ATOM 1598 N N . ASP A 1 244 ? 35.505 -10.460 1.599 1.00 105.01 224 ASP A N 1
ATOM 1599 C CA . ASP A 1 244 ? 35.790 -9.847 2.892 1.00 105.01 224 ASP A CA 1
ATOM 1600 C C . ASP A 1 244 ? 34.991 -10.480 4.017 1.00 105.01 224 ASP A C 1
ATOM 1601 O O . ASP A 1 244 ? 35.414 -10.457 5.168 1.00 105.01 224 ASP A O 1
ATOM 1606 N N . GLY A 1 245 ? 33.831 -11.037 3.687 1.00 113.83 225 GLY A N 1
ATOM 1607 C CA . GLY A 1 245 ? 33.018 -11.679 4.703 1.00 113.83 225 GLY A CA 1
ATOM 1608 C C . GLY A 1 245 ? 31.652 -11.062 4.948 1.00 113.83 225 GLY A C 1
ATOM 1609 O O . GLY A 1 245 ? 30.965 -10.647 4.013 1.00 113.83 225 GLY A O 1
ATOM 1610 N N . ALA A 1 246 ? 31.257 -11.002 6.217 1.00 75.67 226 ALA A N 1
ATOM 1611 C CA . ALA A 1 246 ? 29.961 -10.454 6.577 1.00 75.67 226 ALA A CA 1
ATOM 1612 C C . ALA A 1 246 ? 29.968 -9.735 7.916 1.00 75.67 226 ALA A C 1
ATOM 1613 O O . ALA A 1 246 ? 30.872 -9.915 8.748 1.00 75.67 226 ALA A O 1
ATOM 1615 N N . LEU A 1 247 ? 28.940 -8.919 8.116 1.00 77.03 227 LEU A N 1
ATOM 1616 C CA . LEU A 1 247 ? 28.797 -8.168 9.343 1.00 77.03 227 LEU A CA 1
ATOM 1617 C C . LEU A 1 247 ? 27.442 -8.461 9.956 1.00 77.03 227 LEU A C 1
ATOM 1618 O O . LEU A 1 247 ? 26.408 -8.124 9.388 1.00 77.03 227 LEU A O 1
ATOM 1623 N N . LEU A 1 248 ? 27.462 -9.111 11.112 1.00 70.13 228 LEU A N 1
ATOM 1624 C CA . LEU A 1 248 ? 26.252 -9.429 11.855 1.00 70.13 228 LEU A CA 1
ATOM 1625 C C . LEU A 1 248 ? 25.904 -8.203 12.698 1.00 70.13 228 LEU A C 1
ATOM 1626 O O . LEU A 1 248 ? 26.740 -7.706 13.451 1.00 70.13 228 LEU A O 1
ATOM 1631 N N . ILE A 1 249 ? 24.682 -7.701 12.569 1.00 56.96 229 ILE A N 1
ATOM 1632 C CA . ILE A 1 249 ? 24.279 -6.548 13.352 1.00 56.96 229 ILE A CA 1
ATOM 1633 C C . ILE A 1 249 ? 23.012 -6.806 14.147 1.00 56.96 229 ILE A C 1
ATOM 1634 O O . ILE A 1 249 ? 21.911 -6.642 13.619 1.00 56.96 229 ILE A O 1
ATOM 1639 N N . THR A 1 250 ? 23.160 -7.207 15.409 1.00 67.64 230 THR A N 1
ATOM 1640 C CA . THR A 1 250 ? 21.999 -7.432 16.267 1.00 67.64 230 THR A CA 1
ATOM 1641 C C . THR A 1 250 ? 21.855 -6.284 17.279 1.00 67.64 230 THR A C 1
ATOM 1642 O O . THR A 1 250 ? 21.455 -5.179 16.907 1.00 67.64 230 THR A O 1
ATOM 1646 N N . ALA A 1 251 ? 22.175 -6.524 18.543 1.00 68.65 231 ALA A N 1
ATOM 1647 C CA . ALA A 1 251 ? 22.070 -5.468 19.559 1.00 68.65 231 ALA A CA 1
ATOM 1648 C C . ALA A 1 251 ? 23.159 -5.607 20.623 1.00 68.65 231 ALA A C 1
ATOM 1649 O O . ALA A 1 251 ? 23.351 -4.723 21.461 1.00 68.65 231 ALA A O 1
ATOM 1651 N N . GLU A 1 252 ? 23.853 -6.740 20.590 1.00 97.96 232 GLU A N 1
ATOM 1652 C CA . GLU A 1 252 ? 24.951 -7.002 21.506 1.00 97.96 232 GLU A CA 1
ATOM 1653 C C . GLU A 1 252 ? 26.111 -6.218 20.884 1.00 97.96 232 GLU A C 1
ATOM 1654 O O . GLU A 1 252 ? 27.107 -5.923 21.539 1.00 97.96 232 GLU A O 1
ATOM 1660 N N . GLY A 1 253 ? 25.947 -5.879 19.605 1.00 103.39 233 GLY A N 1
ATOM 1661 C CA . GLY A 1 253 ? 26.961 -5.141 18.868 1.00 103.39 233 GLY A CA 1
ATOM 1662 C C . GLY A 1 253 ? 27.180 -5.684 17.461 1.00 103.39 233 GLY A C 1
ATOM 1663 O O . GLY A 1 253 ? 26.548 -6.661 17.064 1.00 103.39 233 GLY A O 1
ATOM 1664 N N . GLU A 1 254 ? 28.073 -5.048 16.705 1.00 84.59 234 GLU A N 1
ATOM 1665 C CA . GLU A 1 254 ? 28.396 -5.464 15.340 1.00 84.59 234 GLU A CA 1
ATOM 1666 C C . GLU A 1 254 ? 29.504 -6.512 15.320 1.00 84.59 234 GLU A C 1
ATOM 1667 O O . GLU A 1 254 ? 30.613 -6.251 15.769 1.00 84.59 234 GLU A O 1
ATOM 1673 N N . PHE A 1 255 ? 29.210 -7.691 14.789 1.00 74.53 235 PHE A N 1
ATOM 1674 C CA . PHE A 1 255 ? 30.199 -8.758 14.722 1.00 74.53 235 PHE A CA 1
ATOM 1675 C C . PHE A 1 255 ? 30.632 -9.040 13.290 1.00 74.53 235 PHE A C 1
ATOM 1676 O O . PHE A 1 255 ? 29.794 -9.146 12.394 1.00 74.53 235 PHE A O 1
ATOM 1684 N N . HIS A 1 256 ? 31.939 -9.184 13.077 1.00 70.57 236 HIS A N 1
ATOM 1685 C CA . HIS A 1 256 ? 32.468 -9.444 11.741 1.00 70.57 236 HIS A CA 1
ATOM 1686 C C . HIS A 1 256 ? 32.912 -10.890 11.542 1.00 70.57 236 HIS A C 1
ATOM 1687 O O . HIS A 1 256 ? 33.309 -11.566 12.487 1.00 70.57 236 HIS A O 1
ATOM 1694 N N . PHE A 1 257 ? 32.835 -11.359 10.302 1.00 75.65 237 PHE A N 1
ATOM 1695 C CA . PHE A 1 257 ? 33.265 -12.713 9.977 1.00 75.65 237 PHE A CA 1
ATOM 1696 C C . PHE A 1 257 ? 34.072 -12.718 8.663 1.00 75.65 237 PHE A C 1
ATOM 1697 O O . PHE A 1 257 ? 33.674 -12.109 7.664 1.00 75.65 237 PHE A O 1
ATOM 1705 N N . PRO A 1 258 ? 35.238 -13.395 8.667 1.00 100.80 238 PRO A N 1
ATOM 1706 C CA . PRO A 1 258 ? 36.137 -13.500 7.512 1.00 100.80 238 PRO A CA 1
ATOM 1707 C C . PRO A 1 258 ? 35.732 -14.507 6.443 1.00 100.80 238 PRO A C 1
ATOM 1708 O O . PRO A 1 258 ? 35.254 -15.600 6.746 1.00 100.80 238 PRO A O 1
ATOM 1712 N N . ALA A 1 259 ? 35.951 -14.120 5.190 1.00 83.15 239 ALA A N 1
ATOM 1713 C CA . ALA A 1 259 ? 35.655 -14.966 4.040 1.00 83.15 239 ALA A CA 1
ATOM 1714 C C . ALA A 1 259 ? 36.940 -15.662 3.574 1.00 83.15 239 ALA A C 1
ATOM 1715 O O . ALA A 1 259 ? 37.969 -15.018 3.356 1.00 83.15 239 ALA A O 1
ATOM 1717 N N . PRO A 1 260 ? 36.890 -16.991 3.414 1.00 98.32 240 PRO A N 1
ATOM 1718 C CA . PRO A 1 260 ? 38.038 -17.786 2.979 1.00 98.32 240 PRO A CA 1
ATOM 1719 C C . PRO A 1 260 ? 38.789 -17.180 1.796 1.00 98.32 240 PRO A C 1
ATOM 1720 O O . PRO A 1 260 ? 38.268 -16.296 1.109 1.00 98.32 240 PRO A O 1
ATOM 1724 N N . ARG A 1 261 ? 40.014 -17.659 1.573 1.00 85.95 241 ARG A N 1
ATOM 1725 C CA . ARG A 1 261 ? 40.845 -17.193 0.465 1.00 85.95 241 ARG A CA 1
ATOM 1726 C C . ARG A 1 261 ? 40.121 -17.526 -0.824 1.00 85.95 241 ARG A C 1
ATOM 1727 O O . ARG A 1 261 ? 39.993 -18.694 -1.193 1.00 85.95 241 ARG A O 1
ATOM 1729 N N . VAL A 1 262 ? 39.649 -16.480 -1.493 1.00 103.24 242 VAL A N 1
ATOM 1730 C CA . VAL A 1 262 ? 38.918 -16.609 -2.742 1.00 103.24 242 VAL A CA 1
ATOM 1731 C C . VAL A 1 262 ? 39.836 -16.912 -3.925 1.00 103.24 242 VAL A C 1
ATOM 1732 O O . VAL A 1 262 ? 41.056 -16.786 -3.832 1.00 103.24 242 VAL A O 1
ATOM 1734 N N . ASP A 1 263 ? 39.225 -17.318 -5.033 1.00 95.57 243 ASP A N 1
ATOM 1735 C CA . ASP A 1 263 ? 39.913 -17.643 -6.283 1.00 95.57 243 ASP A CA 1
ATOM 1736 C C . ASP A 1 263 ? 38.790 -17.849 -7.293 1.00 95.57 243 ASP A C 1
ATOM 1737 O O . ASP A 1 263 ? 38.503 -18.971 -7.729 1.00 95.57 243 ASP A O 1
ATOM 1742 N N . VAL A 1 264 ? 38.149 -16.730 -7.629 1.00 125.12 244 VAL A N 1
ATOM 1743 C CA . VAL A 1 264 ? 37.019 -16.667 -8.548 1.00 125.12 244 VAL A CA 1
ATOM 1744 C C . VAL A 1 264 ? 37.175 -17.407 -9.876 1.00 125.12 244 VAL A C 1
ATOM 1745 O O . VAL A 1 264 ? 38.278 -17.614 -10.382 1.00 125.12 244 VAL A O 1
ATOM 1749 N N . VAL A 1 265 ? 36.038 -17.804 -10.428 1.00 73.90 245 VAL A N 1
ATOM 1750 C CA . VAL A 1 265 ? 35.985 -18.509 -11.693 1.00 73.90 245 VAL A CA 1
ATOM 1751 C C . VAL A 1 265 ? 34.673 -18.072 -12.328 1.00 73.90 245 VAL A C 1
ATOM 1752 O O . VAL A 1 265 ? 34.5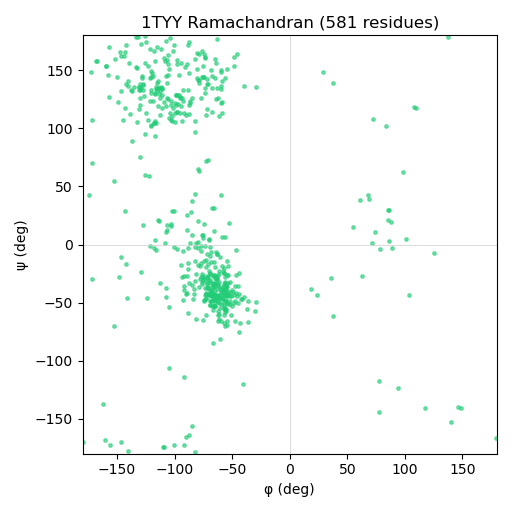34 -18.028 -13.552 1.00 73.90 245 VAL A O 1
ATOM 1756 N N . ASP A 1 266 ? 33.727 -17.721 -11.461 1.00 144.75 246 ASP A N 1
ATOM 1757 C CA . ASP A 1 266 ? 32.395 -17.283 -11.859 1.00 144.75 246 ASP A CA 1
ATOM 1758 C C . ASP A 1 266 ? 31.696 -16.784 -10.591 1.00 144.75 246 ASP A C 1
ATOM 1759 O O . ASP A 1 266 ? 31.316 -17.591 -9.738 1.00 144.75 246 ASP A O 1
ATOM 1764 N N . THR A 1 267 ? 31.527 -15.468 -10.456 1.00 72.36 247 THR A N 1
ATOM 1765 C CA . THR A 1 267 ? 30.880 -14.920 -9.249 1.00 72.36 247 THR A CA 1
ATOM 1766 C C . THR A 1 267 ? 29.400 -15.247 -9.178 1.00 72.36 247 THR A C 1
ATOM 1767 O O . THR A 1 267 ? 28.735 -14.884 -8.212 1.00 72.36 247 THR A O 1
ATOM 1771 N N . THR A 1 268 ? 28.894 -15.926 -10.199 1.00 77.95 248 THR A N 1
ATOM 1772 C CA . THR A 1 268 ? 27.482 -16.268 -10.261 1.00 77.95 248 THR A CA 1
ATOM 1773 C C . THR A 1 268 ? 26.975 -17.117 -9.094 1.00 77.95 248 THR A C 1
ATOM 1774 O O . THR A 1 268 ? 27.374 -18.274 -8.925 1.00 77.95 248 THR A O 1
ATOM 1778 N N . GLY A 1 269 ? 26.105 -16.523 -8.281 1.00 59.12 249 GLY A N 1
ATOM 1779 C CA . GLY A 1 269 ? 25.519 -17.252 -7.180 1.00 59.12 249 GLY A CA 1
ATOM 1780 C C . GLY A 1 269 ? 26.256 -17.272 -5.861 1.00 59.12 249 GLY A C 1
ATOM 1781 O O . GLY A 1 269 ? 26.018 -18.144 -5.036 1.00 59.12 249 GLY A O 1
ATOM 1782 N N . ALA A 1 270 ? 27.161 -16.334 -5.644 1.00 54.38 250 ALA A N 1
ATOM 1783 C CA . ALA A 1 270 ? 27.851 -16.317 -4.378 1.00 54.38 250 ALA A CA 1
ATOM 1784 C C . ALA A 1 270 ? 26.800 -15.991 -3.328 1.00 54.38 250 ALA A C 1
ATOM 1785 O O . ALA A 1 270 ? 26.709 -16.662 -2.295 1.00 54.38 250 ALA A O 1
ATOM 1787 N N . GLY A 1 271 ? 25.999 -14.965 -3.612 1.00 69.40 251 GLY A N 1
ATOM 1788 C CA . GLY A 1 271 ? 24.965 -14.526 -2.686 1.00 69.40 251 GLY A CA 1
ATOM 1789 C C . GLY A 1 271 ? 23.921 -15.566 -2.317 1.00 69.40 251 GLY A C 1
ATOM 1790 O O . GLY A 1 271 ? 23.457 -15.626 -1.175 1.00 69.40 251 GLY A O 1
ATOM 1791 N N . ASP A 1 272 ? 23.550 -16.394 -3.284 1.00 64.89 252 ASP A N 1
ATOM 1792 C CA . ASP A 1 272 ? 22.547 -17.422 -3.051 1.00 64.89 252 ASP A CA 1
ATOM 1793 C C . ASP A 1 272 ? 23.141 -18.546 -2.209 1.00 64.89 252 ASP A C 1
ATOM 1794 O O . ASP A 1 272 ? 22.462 -19.109 -1.351 1.00 64.89 252 ASP A O 1
ATOM 1799 N N . ALA A 1 273 ? 24.411 -18.864 -2.452 1.00 53.99 253 ALA A N 1
ATOM 1800 C CA . ALA A 1 273 ? 25.097 -19.914 -1.705 1.00 53.99 253 ALA A CA 1
ATOM 1801 C C . ALA A 1 273 ? 25.254 -19.469 -0.255 1.00 53.99 253 ALA A C 1
ATOM 1802 O O . ALA A 1 273 ? 25.173 -20.276 0.667 1.00 53.99 253 ALA A O 1
ATOM 1804 N N . PHE A 1 274 ? 25.467 -18.173 -0.069 1.00 55.16 254 PHE A N 1
ATOM 1805 C CA . PHE A 1 274 ? 25.631 -17.585 1.250 1.00 55.16 254 PHE A CA 1
ATOM 1806 C C . PHE A 1 274 ? 24.365 -17.718 2.075 1.00 55.16 254 PHE A C 1
ATOM 1807 O O . PHE A 1 274 ? 24.399 -18.080 3.251 1.00 55.16 254 PHE A O 1
ATOM 1815 N N . VAL A 1 275 ? 23.237 -17.409 1.456 1.00 54.76 255 VAL A N 1
ATOM 1816 C CA . VAL A 1 275 ? 21.977 -17.465 2.163 1.00 54.76 255 VAL A CA 1
ATOM 1817 C C . VAL A 1 275 ? 21.542 -18.903 2.323 1.00 54.76 255 VAL A C 1
ATOM 1818 O O . VAL A 1 275 ? 20.813 -19.241 3.253 1.00 54.76 255 VAL A O 1
ATOM 1822 N N . GLY A 1 276 ? 22.017 -19.754 1.421 1.00 56.63 256 GLY A N 1
ATOM 1823 C CA . GLY A 1 276 ? 21.664 -21.158 1.476 1.00 56.63 256 GLY A CA 1
ATOM 1824 C C . GLY A 1 276 ? 22.237 -21.781 2.724 1.00 56.63 256 GLY A C 1
ATOM 1825 O O . GLY A 1 276 ? 21.520 -22.414 3.503 1.00 56.63 256 GLY A O 1
ATOM 1826 N N . GLY A 1 277 ? 23.540 -21.591 2.904 1.00 83.54 257 GLY A N 1
ATOM 1827 C CA . GLY A 1 277 ? 24.222 -22.124 4.065 1.00 83.54 257 GLY A CA 1
ATOM 1828 C C . GLY A 1 277 ? 23.687 -21.491 5.329 1.00 83.54 257 GLY A C 1
ATOM 1829 O O . GLY A 1 277 ? 23.683 -22.110 6.393 1.00 83.54 257 GLY A O 1
ATOM 1830 N N . LEU A 1 278 ? 23.224 -20.253 5.216 1.00 54.35 258 LEU A N 1
ATOM 1831 C CA . LEU A 1 278 ? 22.686 -19.545 6.364 1.00 54.35 258 LEU A CA 1
ATOM 1832 C C . LEU A 1 278 ? 21.412 -20.222 6.890 1.00 54.35 258 LEU A C 1
ATOM 1833 O O . LEU A 1 278 ? 21.265 -20.450 8.100 1.00 54.35 258 LEU A O 1
ATOM 1838 N N . LEU A 1 279 ? 20.496 -20.556 5.986 1.00 53.55 259 LEU A N 1
ATOM 1839 C CA . LEU A 1 279 ? 19.248 -21.205 6.382 1.00 53.55 259 LEU A CA 1
ATOM 1840 C C . LEU A 1 279 ? 19.472 -22.642 6.832 1.00 53.55 259 LEU A C 1
ATOM 1841 O O . LEU A 1 279 ? 18.824 -23.109 7.767 1.00 53.55 259 LEU A O 1
ATOM 1846 N N . PHE A 1 280 ? 20.378 -23.349 6.169 1.00 61.61 260 PHE A N 1
ATOM 1847 C CA . PHE A 1 280 ? 20.645 -24.723 6.548 1.00 61.61 260 PHE A CA 1
ATOM 1848 C C . PHE A 1 280 ? 20.945 -24.816 8.042 1.00 61.61 260 PHE A C 1
ATOM 1849 O O . PHE A 1 280 ? 20.500 -25.750 8.729 1.00 61.61 260 PHE A O 1
ATOM 1857 N N . THR A 1 281 ? 21.707 -23.836 8.526 1.00 58.60 261 THR A N 1
ATOM 1858 C CA . THR A 1 281 ? 22.116 -23.760 9.924 1.00 58.60 261 THR A CA 1
ATOM 1859 C C . THR A 1 281 ? 20.968 -23.356 10.850 1.00 58.60 261 THR A C 1
ATOM 1860 O O . THR A 1 281 ? 20.586 -24.105 11.758 1.00 58.60 261 THR A O 1
ATOM 1864 N N . LEU A 1 282 ? 20.423 -22.169 10.620 1.00 64.83 262 LEU A N 1
ATOM 1865 C CA . LEU A 1 282 ? 19.311 -21.674 11.420 1.00 64.83 262 LEU A CA 1
ATOM 1866 C C . LEU A 1 282 ? 18.228 -22.746 11.570 1.00 64.83 262 LEU A C 1
ATOM 1867 O O . LEU A 1 282 ? 17.601 -22.859 12.625 1.00 64.83 262 LEU A O 1
ATOM 1872 N N . SER A 1 283 ? 18.029 -23.535 10.517 1.00 65.56 263 SER A N 1
ATOM 1873 C CA . SER A 1 283 ? 17.007 -24.576 10.519 1.00 65.56 263 SER A CA 1
ATOM 1874 C C . SER A 1 283 ? 17.273 -25.747 11.465 1.00 65.56 263 SER A C 1
ATOM 1875 O O . SER A 1 283 ? 16.359 -26.520 11.755 1.00 65.56 263 SER A O 1
ATOM 1878 N N . ARG A 1 284 ? 18.497 -25.883 11.965 1.00 62.37 264 ARG A N 1
ATOM 1879 C CA . ARG A 1 284 ? 18.788 -26.996 12.870 1.00 62.37 264 ARG A CA 1
ATOM 1880 C C . ARG A 1 284 ? 18.149 -26.838 14.244 1.00 62.37 264 ARG A C 1
ATOM 1881 O O . ARG A 1 284 ? 17.856 -27.825 14.914 1.00 62.37 264 ARG A O 1
ATOM 1889 N N . ALA A 1 285 ? 17.919 -25.594 14.643 1.00 64.09 265 ALA A N 1
ATOM 1890 C CA . ALA A 1 285 ? 17.317 -25.299 15.931 1.00 64.09 265 ALA A CA 1
ATOM 1891 C C . ALA A 1 285 ? 15.912 -24.712 15.801 1.00 64.09 265 ALA A C 1
ATOM 1892 O O . ALA A 1 285 ? 15.485 -24.319 14.711 1.00 64.09 265 ALA A O 1
ATOM 1894 N N . ASN A 1 286 ? 15.198 -24.649 16.924 1.00 52.08 266 ASN A N 1
ATOM 1895 C CA . ASN A 1 286 ? 13.847 -24.108 16.944 1.00 52.08 266 ASN A CA 1
ATOM 1896 C C . ASN A 1 286 ? 13.955 -22.643 17.249 1.00 52.08 266 ASN A C 1
ATOM 1897 O O . ASN A 1 286 ? 13.204 -21.819 16.724 1.00 52.08 266 ASN A O 1
ATOM 1902 N N . CYS A 1 287 ? 14.912 -22.321 18.098 1.00 54.35 267 CYS A N 1
ATOM 1903 C CA . CYS A 1 287 ? 15.154 -20.945 18.469 1.00 54.35 267 CYS A CA 1
ATOM 1904 C C . CYS A 1 287 ? 16.552 -20.621 18.011 1.00 54.35 267 CYS A C 1
ATOM 1905 O O . CYS A 1 287 ? 17.313 -21.518 17.660 1.00 54.35 267 CYS A O 1
ATOM 1908 N N . TRP A 1 288 ? 16.892 -19.345 18.002 1.00 59.81 268 TRP A N 1
ATOM 1909 C CA . TRP A 1 288 ? 18.204 -18.944 17.547 1.00 59.81 268 TRP A CA 1
ATOM 1910 C C . TRP A 1 288 ? 18.694 -17.672 18.232 1.00 59.81 268 TRP A C 1
ATOM 1911 O O . TRP A 1 288 ? 17.909 -16.760 18.516 1.00 59.81 268 TRP A O 1
ATOM 1922 N N . ASP A 1 289 ? 19.999 -17.622 18.488 1.00 67.68 269 ASP A N 1
ATOM 1923 C CA . ASP A 1 289 ? 20.627 -16.468 19.123 1.00 67.68 269 ASP A CA 1
ATOM 1924 C C . ASP A 1 289 ? 21.976 -16.222 18.443 1.00 67.68 269 ASP A C 1
ATOM 1925 O O . ASP A 1 289 ? 22.336 -16.935 17.503 1.00 67.68 269 ASP A O 1
ATOM 1930 N N . HIS A 1 290 ? 22.716 -15.223 18.928 1.00 69.65 270 HIS A N 1
ATOM 1931 C CA . HIS A 1 290 ? 24.027 -14.892 18.374 1.00 69.65 270 HIS A CA 1
ATOM 1932 C C . HIS A 1 290 ? 24.830 -16.168 18.171 1.00 69.65 270 HIS A C 1
ATOM 1933 O O . HIS A 1 290 ? 25.474 -16.349 17.135 1.00 69.65 270 HIS A O 1
ATOM 1940 N N . ALA A 1 291 ? 24.805 -17.054 19.157 1.00 61.18 271 ALA A N 1
ATOM 1941 C CA . ALA A 1 291 ? 25.525 -18.310 19.019 1.00 61.18 271 ALA A CA 1
ATOM 1942 C C . ALA A 1 291 ? 25.276 -18.895 17.627 1.00 61.18 271 ALA A C 1
ATOM 1943 O O . ALA A 1 291 ? 26.135 -18.837 16.737 1.00 61.18 271 ALA A O 1
ATOM 1945 N N . LEU A 1 292 ? 24.084 -19.450 17.448 1.00 59.05 272 LEU A N 1
ATOM 1946 C CA . LEU A 1 292 ? 23.676 -20.063 16.190 1.00 59.05 272 LEU A CA 1
ATOM 1947 C C . LEU A 1 292 ? 23.858 -19.061 15.043 1.00 59.05 272 LEU A C 1
ATOM 1948 O O . LEU A 1 292 ? 24.230 -19.424 13.928 1.00 59.05 272 LEU A O 1
ATOM 1953 N N . LEU A 1 293 ? 23.604 -17.793 15.313 1.00 57.24 273 LEU A N 1
ATOM 1954 C CA . LEU A 1 293 ? 23.769 -16.789 14.273 1.00 57.24 273 LEU A CA 1
ATOM 1955 C C . LEU A 1 293 ? 25.226 -16.713 13.777 1.00 57.24 273 LEU A C 1
ATOM 1956 O O . LEU A 1 293 ? 25.485 -16.327 12.642 1.00 57.24 273 LEU A O 1
ATOM 1961 N N . ALA A 1 294 ? 26.172 -17.103 14.628 1.00 63.44 274 ALA A N 1
ATOM 1962 C CA . ALA A 1 294 ? 27.583 -17.072 14.272 1.00 63.44 274 ALA A CA 1
ATOM 1963 C C . ALA A 1 294 ? 28.011 -18.331 13.531 1.0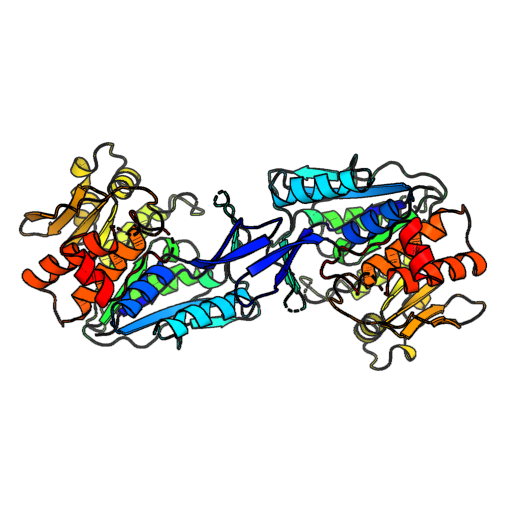0 63.44 274 ALA A C 1
ATOM 1964 O O . ALA A 1 294 ? 28.879 -18.283 12.657 1.00 63.44 274 ALA A O 1
ATOM 1966 N N . GLU A 1 295 ? 27.426 -19.466 13.891 1.00 58.76 275 GLU A N 1
ATOM 1967 C CA . GLU A 1 295 ? 27.759 -20.714 13.204 1.00 58.76 275 GLU A CA 1
ATOM 1968 C C . GLU A 1 295 ? 27.051 -20.630 11.862 1.00 58.76 275 GLU A C 1
ATOM 1969 O O . GLU A 1 295 ? 27.476 -21.214 10.871 1.00 58.76 275 GLU A O 1
ATOM 1971 N N . ALA A 1 296 ? 25.958 -19.881 11.845 1.00 62.92 276 ALA A N 1
ATOM 1972 C CA . ALA A 1 296 ? 25.203 -19.700 10.628 1.00 62.92 276 ALA A CA 1
ATOM 1973 C C . ALA A 1 296 ? 26.004 -18.856 9.639 1.00 62.92 276 ALA A C 1
ATOM 1974 O O . ALA A 1 296 ? 26.199 -19.255 8.492 1.00 62.92 276 ALA A O 1
ATOM 1976 N N . ILE A 1 297 ? 26.477 -17.697 10.078 1.00 84.13 277 ILE A N 1
ATOM 1977 C CA . ILE A 1 297 ? 27.239 -16.831 9.189 1.00 84.13 277 ILE A CA 1
ATOM 1978 C C . ILE A 1 297 ? 28.570 -17.454 8.753 1.00 84.13 277 ILE A C 1
ATOM 1979 O O . ILE A 1 297 ? 29.083 -17.139 7.677 1.00 84.13 277 ILE A O 1
ATOM 1984 N N . SER A 1 298 ? 29.120 -18.348 9.569 1.00 68.65 278 SER A N 1
ATOM 1985 C CA . SER A 1 298 ? 30.373 -19.002 9.216 1.00 68.65 278 SER A CA 1
ATOM 1986 C C . SER A 1 298 ? 30.102 -19.916 8.036 1.00 68.65 278 SER A C 1
ATOM 1987 O O . SER A 1 298 ? 30.911 -20.015 7.123 1.00 68.65 278 SER A O 1
ATOM 1990 N N . ASN A 1 299 ? 28.959 -20.594 8.068 1.00 58.59 279 ASN A N 1
ATOM 1991 C CA . ASN A 1 299 ? 28.566 -21.482 6.976 1.00 58.59 279 ASN A CA 1
ATOM 1992 C C . ASN A 1 299 ? 28.313 -20.661 5.711 1.00 58.59 279 ASN A C 1
ATOM 1993 O O . ASN A 1 299 ? 28.605 -21.096 4.593 1.00 58.59 279 ASN A O 1
ATOM 1998 N N . ALA A 1 300 ? 27.756 -19.472 5.910 1.00 59.02 280 ALA A N 1
ATOM 1999 C CA . ALA A 1 300 ? 27.453 -18.566 4.816 1.00 59.02 280 ALA A CA 1
ATOM 2000 C C . ALA A 1 300 ? 28.726 -18.190 4.092 1.00 59.02 280 ALA A C 1
ATOM 2001 O O . ALA A 1 300 ? 28.893 -18.507 2.918 1.00 59.02 280 ALA A O 1
ATOM 2003 N N . ASN A 1 301 ? 29.624 -17.509 4.799 1.00 81.54 281 ASN A N 1
ATOM 2004 C CA . ASN A 1 301 ? 30.892 -17.091 4.215 1.00 81.54 281 ASN A CA 1
ATOM 2005 C C . ASN A 1 301 ? 31.577 -18.254 3.504 1.00 81.54 281 ASN A C 1
ATOM 2006 O O . ASN A 1 301 ? 32.141 -18.092 2.420 1.00 81.54 281 ASN A O 1
ATOM 2011 N N . ALA A 1 302 ? 31.515 -19.427 4.122 1.00 74.02 282 ALA A N 1
ATOM 2012 C CA . ALA A 1 302 ? 32.110 -20.629 3.565 1.00 74.02 282 ALA A CA 1
ATOM 2013 C C . ALA A 1 302 ? 31.445 -20.970 2.242 1.00 74.02 282 ALA A C 1
ATOM 2014 O O . ALA A 1 302 ? 32.083 -20.926 1.189 1.00 74.02 282 ALA A O 1
ATOM 2016 N N . CYS A 1 303 ? 30.162 -21.316 2.293 1.00 80.19 283 CYS A N 1
ATOM 2017 C CA . CYS A 1 303 ? 29.428 -21.657 1.083 1.00 80.19 283 CYS A CA 1
ATOM 2018 C C . CYS A 1 303 ? 29.473 -20.515 0.071 1.00 80.19 283 CYS A C 1
ATOM 2019 O O . CYS A 1 303 ? 29.256 -20.716 -1.124 1.00 80.19 283 CYS A O 1
ATOM 2022 N N . GLY A 1 304 ? 29.759 -19.314 0.552 1.00 91.09 284 GLY A N 1
ATOM 2023 C CA . GLY A 1 304 ? 29.832 -18.177 -0.341 1.00 91.09 284 GLY A CA 1
ATOM 2024 C C . GLY A 1 304 ? 31.137 -18.171 -1.107 1.00 91.09 284 GLY A C 1
ATOM 2025 O O . GLY A 1 304 ? 31.194 -17.687 -2.235 1.00 91.09 284 GLY A O 1
ATOM 2026 N N . ALA A 1 305 ? 32.193 -18.711 -0.501 1.00 95.89 285 ALA A N 1
ATOM 2027 C CA . ALA A 1 305 ? 33.498 -18.745 -1.158 1.00 95.89 285 ALA A CA 1
ATOM 2028 C C . ALA A 1 305 ? 33.596 -19.883 -2.174 1.00 95.89 285 ALA A C 1
ATOM 2029 O O . ALA A 1 305 ? 33.959 -19.658 -3.330 1.00 95.89 285 ALA A O 1
ATOM 2039 N N . ALA A 1 307 ? 31.340 -21.814 -3.908 1.00 72.40 287 ALA A N 1
ATOM 2040 C CA . ALA A 1 307 ? 30.510 -21.640 -5.100 1.00 72.40 287 ALA A CA 1
ATOM 2041 C C . ALA A 1 307 ? 31.145 -20.805 -6.223 1.00 72.40 287 ALA A C 1
ATOM 2042 O O . ALA A 1 307 ? 30.843 -21.005 -7.406 1.00 72.40 287 ALA A O 1
ATOM 2044 N N . VAL A 1 308 ? 32.016 -19.872 -5.849 1.00 65.68 288 VAL A N 1
ATOM 2045 C CA . VAL A 1 308 ? 32.691 -19.010 -6.810 1.00 65.68 288 VAL A CA 1
ATOM 2046 C C . VAL A 1 308 ? 33.794 -19.759 -7.560 1.00 65.68 288 VAL A C 1
ATOM 2047 O O . VAL A 1 308 ? 34.307 -19.291 -8.582 1.00 65.68 288 VAL A O 1
ATOM 2051 N N . THR A 1 309 ? 34.155 -20.930 -7.045 1.00 91.86 289 THR A N 1
ATOM 2052 C CA . THR A 1 309 ? 35.210 -21.738 -7.641 1.00 91.86 289 THR A CA 1
ATOM 2053 C C . THR A 1 309 ? 34.824 -22.397 -8.956 1.00 91.86 289 THR A C 1
ATOM 2054 O O . THR A 1 309 ? 35.675 -22.575 -9.823 1.00 91.86 289 THR A O 1
ATOM 2058 N N . ALA A 1 310 ? 33.553 -22.768 -9.102 1.00 90.38 290 ALA A N 1
ATOM 2059 C CA . ALA A 1 310 ? 33.079 -23.410 -10.331 1.00 90.38 290 ALA A CA 1
ATOM 2060 C C . ALA A 1 310 ? 32.586 -22.379 -11.346 1.00 90.38 290 ALA A C 1
ATOM 2061 O O . ALA A 1 310 ? 32.850 -21.183 -11.196 1.00 90.38 290 ALA A O 1
ATOM 2063 N N . LYS A 1 311 ? 31.870 -22.835 -12.374 1.00 100.59 291 LYS A N 1
ATOM 2064 C CA . LYS A 1 311 ? 31.385 -21.926 -13.417 1.00 100.59 291 LYS A CA 1
ATOM 2065 C C . LYS A 1 311 ? 29.861 -21.840 -13.520 1.00 100.59 291 LYS A C 1
ATOM 2066 O O . LYS A 1 311 ? 29.320 -21.179 -14.402 1.00 100.59 291 LYS A O 1
ATOM 2072 N N . GLY A 1 312 ? 29.167 -22.513 -12.617 1.00 88.24 292 GLY A N 1
ATOM 2073 C CA . GLY A 1 312 ? 27.723 -22.457 -12.640 1.00 88.24 292 GLY A CA 1
ATOM 2074 C C . GLY A 1 312 ? 27.248 -21.828 -11.347 1.00 88.24 292 GLY A C 1
ATOM 2075 O O . GLY A 1 312 ? 27.971 -21.831 -10.344 1.00 88.24 292 GLY A O 1
ATOM 2076 N N . ALA A 1 313 ? 26.038 -21.285 -11.363 1.00 83.55 293 ALA A N 1
ATOM 2077 C CA . ALA A 1 313 ? 25.478 -20.668 -10.172 1.00 83.55 293 ALA A CA 1
ATOM 2078 C C . ALA A 1 313 ? 25.408 -21.686 -9.037 1.00 83.55 293 ALA A C 1
ATOM 2079 O O . ALA A 1 313 ? 25.703 -21.358 -7.887 1.00 83.55 293 ALA A O 1
ATOM 2089 N N . THR A 1 315 ? 26.838 -25.024 -9.372 1.00 84.01 295 THR A N 1
ATOM 2090 C CA . THR A 1 315 ? 27.718 -26.146 -9.725 1.00 84.01 295 THR A CA 1
ATOM 2091 C C . THR A 1 315 ? 28.579 -26.628 -8.564 1.00 84.01 295 THR A C 1
ATOM 2092 O O . THR A 1 315 ? 28.728 -27.830 -8.353 1.00 84.01 295 THR A O 1
ATOM 2096 N N . ALA A 1 316 ? 29.150 -25.692 -7.815 1.00 55.92 296 ALA A N 1
ATOM 2097 C CA . ALA A 1 316 ? 30.009 -26.065 -6.698 1.00 55.92 296 ALA A CA 1
ATOM 2098 C C . ALA A 1 316 ? 29.355 -25.943 -5.337 1.00 55.92 296 ALA A C 1
ATOM 2099 O O . ALA A 1 316 ? 30.042 -25.682 -4.345 1.00 55.92 296 ALA A O 1
ATOM 2101 N N . LEU A 1 317 ? 28.034 -26.113 -5.287 1.00 74.19 297 LEU A N 1
ATOM 2102 C CA . LEU A 1 317 ? 27.325 -26.058 -4.008 1.00 74.19 297 LEU A CA 1
ATOM 2103 C C . LEU A 1 317 ? 27.693 -27.357 -3.302 1.00 74.19 297 LEU A C 1
ATOM 2104 O O . LEU A 1 317 ? 27.296 -28.433 -3.729 1.00 74.19 297 LEU A O 1
ATOM 2109 N N . PRO A 1 318 ? 28.464 -27.260 -2.211 1.00 63.16 298 PRO A N 1
ATOM 2110 C CA . PRO A 1 318 ? 28.958 -28.357 -1.376 1.00 63.16 298 PRO A CA 1
ATOM 2111 C C . PRO A 1 318 ? 27.989 -29.363 -0.771 1.00 63.16 298 PRO A C 1
ATOM 2112 O O . PRO A 1 318 ? 26.826 -29.067 -0.496 1.00 63.16 298 PRO A O 1
ATOM 2116 N N . PHE A 1 319 ? 28.506 -30.571 -0.574 1.00 90.34 299 PHE A N 1
ATOM 2117 C CA . PHE A 1 319 ? 27.759 -31.638 0.067 1.00 90.34 299 PHE A CA 1
ATOM 2118 C C . PHE A 1 319 ? 28.313 -31.652 1.479 1.00 90.34 299 PHE A C 1
ATOM 2119 O O . PHE A 1 319 ? 29.351 -31.033 1.748 1.00 90.34 299 PHE A O 1
ATOM 2127 N N . PRO A 1 320 ? 27.634 -32.342 2.403 1.00 84.60 300 PRO A N 1
ATOM 2128 C CA . PRO A 1 320 ? 28.126 -32.384 3.782 1.00 84.60 300 PRO A CA 1
ATOM 2129 C C . PRO A 1 320 ? 29.619 -32.721 3.851 1.00 84.60 300 PRO A C 1
ATOM 2130 O O . PRO A 1 320 ? 30.368 -32.091 4.600 1.00 84.60 300 PRO A O 1
ATOM 2134 N N . ASP A 1 321 ? 30.038 -33.697 3.044 1.00 84.18 301 ASP A N 1
ATOM 2135 C CA . ASP A 1 321 ? 31.424 -34.161 3.002 1.00 84.18 301 ASP A CA 1
ATOM 2136 C C . ASP A 1 321 ? 32.415 -33.279 2.236 1.00 84.18 301 ASP A C 1
ATOM 2137 O O . ASP A 1 321 ? 33.624 -33.409 2.418 1.00 84.18 301 ASP A O 1
ATOM 2139 N N . GLN A 1 322 ? 31.926 -32.397 1.372 1.00 85.38 302 GLN A N 1
ATOM 2140 C CA . GLN A 1 322 ? 32.825 -31.523 0.620 1.00 85.38 302 GLN A CA 1
ATOM 2141 C C . GLN A 1 322 ? 33.005 -30.182 1.322 1.00 85.38 302 GLN A C 1
ATOM 2142 O O . GLN A 1 322 ? 33.949 -29.442 1.032 1.00 85.38 302 GLN A O 1
ATOM 2148 N N . LEU A 1 323 ? 32.092 -29.881 2.248 1.00 87.48 303 LEU A N 1
ATOM 2149 C CA . LEU A 1 323 ? 32.121 -28.630 2.999 1.00 87.48 303 LEU A CA 1
ATOM 2150 C C . LEU A 1 323 ? 33.239 -28.608 4.026 1.00 87.48 303 LEU A C 1
ATOM 2151 O O . LEU A 1 323 ? 33.963 -27.619 4.147 1.00 87.48 303 LEU A O 1
ATOM 2156 N N . ASN A 1 324 ? 33.373 -29.699 4.769 1.00 104.17 304 ASN A N 1
ATOM 2157 C CA . ASN A 1 324 ? 34.411 -29.805 5.786 1.00 104.17 304 ASN A CA 1
ATOM 2158 C C . ASN A 1 324 ? 35.812 -29.878 5.165 1.00 104.17 304 ASN A C 1
ATOM 2159 O O . ASN A 1 324 ? 36.740 -29.232 5.660 1.00 104.17 304 ASN A O 1
ATOM 2164 N N . THR A 1 325 ? 35.964 -30.648 4.084 1.00 89.85 305 THR A N 1
ATOM 2165 C CA . THR A 1 325 ? 37.259 -30.771 3.402 1.00 89.85 305 THR A CA 1
ATOM 2166 C C . THR A 1 325 ? 37.751 -29.393 2.974 1.00 89.85 305 THR A C 1
ATOM 2167 O O . THR A 1 325 ? 38.952 -29.125 2.959 1.00 89.85 305 THR A O 1
ATOM 2171 N N . PHE A 1 326 ? 36.811 -28.527 2.619 1.00 92.90 306 PHE A N 1
ATOM 2172 C CA . PHE A 1 326 ? 37.136 -27.171 2.218 1.00 92.90 306 PHE A CA 1
ATOM 2173 C C . PHE A 1 326 ? 37.293 -26.304 3.466 1.00 92.90 306 PHE A C 1
ATOM 2174 O O . PHE A 1 326 ? 38.159 -25.431 3.523 1.00 92.90 306 PHE A O 1
ATOM 2182 N N . LEU A 1 327 ? 36.456 -26.545 4.467 1.00 75.06 307 LEU A N 1
ATOM 2183 C CA . LEU A 1 327 ? 36.528 -25.774 5.699 1.00 75.06 307 LEU A CA 1
ATOM 2184 C C . LEU A 1 327 ? 37.931 -25.867 6.286 1.00 75.06 307 LEU A C 1
ATOM 2185 O O . LEU A 1 327 ? 38.597 -24.854 6.547 1.00 75.06 307 LEU A O 1
ATOM 2190 N N . SER A 1 328 ? 38.371 -27.099 6.493 1.00 116.50 308 SER A N 1
ATOM 2191 C CA . SER A 1 328 ? 39.687 -27.346 7.041 1.00 116.50 308 SER A CA 1
ATOM 2192 C C . SER A 1 328 ? 40.546 -27.957 5.937 1.00 116.50 308 SER A C 1
ATOM 2193 O O . SER A 1 328 ? 40.625 -29.205 5.875 1.00 116.50 308 SER A O 1
ATOM 2196 N N . ASN B 1 25 ? 25.157 -2.354 -57.909 1.00 61.05 5 ASN B N 1
ATOM 2197 C CA . ASN B 1 25 ? 24.187 -1.649 -57.021 1.00 61.05 5 ASN B CA 1
ATOM 2198 C C . ASN B 1 25 ? 23.981 -2.378 -55.704 1.00 61.05 5 ASN B C 1
ATOM 2199 O O . ASN B 1 25 ? 23.979 -3.615 -55.645 1.00 61.05 5 ASN B O 1
ATOM 2204 N N . LYS B 1 26 ? 23.790 -1.594 -54.649 1.00 78.44 6 LYS B N 1
ATOM 2205 C CA . LYS B 1 26 ? 23.625 -2.128 -53.302 1.00 78.44 6 LYS B CA 1
ATOM 2206 C C . LYS B 1 26 ? 22.264 -2.768 -53.020 1.00 78.44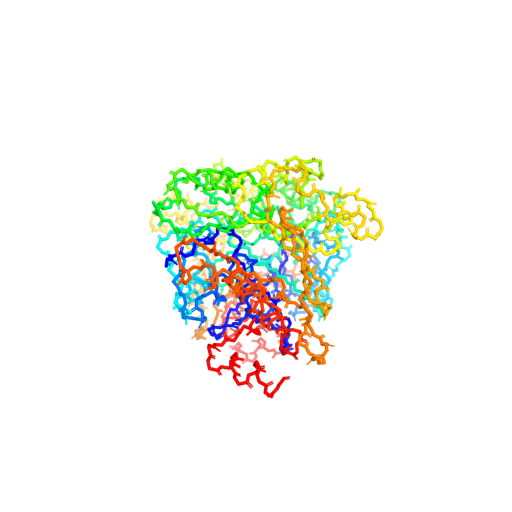 6 LYS B C 1
ATOM 2207 O O . LYS B 1 26 ? 21.222 -2.311 -53.500 1.00 78.44 6 LYS B O 1
ATOM 2213 N N . VAL B 1 27 ? 22.302 -3.834 -52.226 1.00 57.83 7 VAL B N 1
ATOM 2214 C CA . VAL B 1 27 ? 21.115 -4.573 -51.809 1.00 57.83 7 VAL B CA 1
ATOM 2215 C C . VAL B 1 27 ? 20.831 -4.288 -50.333 1.00 57.83 7 VAL B C 1
ATOM 2216 O O . VAL B 1 27 ? 21.660 -4.562 -49.461 1.00 57.83 7 VAL B O 1
ATOM 2220 N N . TRP B 1 28 ? 19.662 -3.722 -50.058 1.00 56.22 8 TRP B N 1
ATOM 2221 C CA . TRP B 1 28 ? 19.274 -3.427 -48.688 1.00 56.22 8 TRP B CA 1
ATOM 2222 C C . TRP B 1 28 ? 18.262 -4.467 -48.213 1.00 56.22 8 TRP B C 1
ATOM 2223 O O . TRP B 1 28 ? 17.217 -4.686 -48.825 1.00 56.22 8 TRP B O 1
ATOM 2234 N N . VAL B 1 29 ? 18.608 -5.113 -47.114 1.00 56.16 9 VAL B N 1
ATOM 2235 C CA . VAL B 1 29 ? 17.791 -6.137 -46.501 1.00 56.16 9 VAL B CA 1
ATOM 2236 C C . VAL B 1 29 ? 17.337 -5.566 -45.161 1.00 56.16 9 VAL B C 1
ATOM 2237 O O . VAL B 1 29 ? 18.156 -5.061 -44.395 1.00 56.16 9 VAL B O 1
ATOM 2241 N N . ILE B 1 30 ? 16.041 -5.628 -44.882 1.00 69.94 10 ILE B N 1
ATOM 2242 C CA . ILE B 1 30 ? 15.512 -5.121 -43.622 1.00 69.94 10 ILE B CA 1
ATOM 2243 C C . ILE B 1 30 ? 14.685 -6.208 -42.960 1.00 69.94 10 ILE B C 1
ATOM 2244 O O . ILE B 1 30 ? 13.920 -6.893 -43.638 1.00 69.94 10 ILE B O 1
ATOM 2249 N N . GLY B 1 31 ? 14.825 -6.370 -41.647 1.00 65.50 11 GLY B N 1
ATOM 2250 C CA . GLY B 1 31 ? 14.052 -7.398 -40.966 1.00 65.50 11 GLY B CA 1
ATOM 2251 C C . GLY B 1 31 ? 14.674 -8.110 -39.776 1.00 65.50 11 GLY B C 1
ATOM 2252 O O . GLY B 1 31 ? 15.351 -7.505 -38.954 1.00 65.50 11 GLY B O 1
ATOM 2253 N N . ASP B 1 32 ? 14.445 -9.416 -39.697 1.00 89.42 12 ASP B N 1
ATOM 2254 C CA . ASP B 1 32 ? 14.930 -10.227 -38.588 1.00 89.42 12 ASP B CA 1
ATOM 2255 C C . ASP B 1 32 ? 16.398 -10.658 -38.579 1.00 89.42 12 ASP B C 1
ATOM 2256 O O . ASP B 1 32 ? 16.963 -11.041 -39.616 1.00 89.42 12 ASP B O 1
ATOM 2261 N N . ALA B 1 33 ? 16.977 -10.588 -37.372 1.00 69.29 13 ALA B N 1
ATOM 2262 C CA . ALA B 1 33 ? 18.360 -10.957 -37.056 1.00 69.29 13 ALA B CA 1
ATOM 2263 C C . ALA B 1 33 ? 18.274 -11.539 -35.658 1.00 69.29 13 ALA B C 1
ATOM 2264 O O . ALA B 1 33 ? 18.090 -10.805 -34.697 1.00 69.29 13 ALA B O 1
ATOM 2266 N N . SER B 1 34 ? 18.416 -12.852 -35.539 1.00 46.68 14 SER B N 1
ATOM 2267 C CA . SER B 1 34 ? 18.284 -13.510 -34.247 1.00 46.68 14 SER B CA 1
ATOM 2268 C C . SER B 1 34 ? 19.299 -14.609 -34.013 1.00 46.68 14 SER B C 1
ATOM 2269 O O . SER B 1 34 ? 19.823 -15.203 -34.954 1.00 46.68 14 SER B O 1
ATOM 2272 N N . VAL B 1 35 ? 19.563 -14.900 -32.747 1.00 70.06 15 VAL B N 1
ATOM 2273 C CA . VAL B 1 35 ? 20.521 -15.936 -32.422 1.00 70.06 15 VAL B CA 1
ATOM 2274 C C . VAL B 1 35 ? 19.845 -17.265 -32.106 1.00 70.06 15 VAL B C 1
ATOM 2275 O O . VAL B 1 35 ? 19.115 -17.400 -31.120 1.00 70.06 15 VAL B O 1
ATOM 2279 N N . ASP B 1 36 ? 20.091 -18.243 -32.972 1.00 64.49 16 ASP B N 1
ATOM 2280 C CA . ASP B 1 36 ? 19.527 -19.581 -32.826 1.00 64.49 16 ASP B CA 1
ATOM 2281 C C . ASP B 1 36 ? 20.394 -20.476 -31.941 1.00 64.49 16 ASP B C 1
ATOM 2282 O O . ASP B 1 36 ? 21.587 -20.669 -32.192 1.00 64.49 16 ASP B O 1
ATOM 2287 N N . LEU B 1 37 ? 19.781 -21.007 -30.891 1.00 77.46 17 LEU B N 1
ATOM 2288 C CA . LEU B 1 37 ? 20.481 -21.900 -29.985 1.00 77.46 17 LEU B CA 1
ATOM 2289 C C . LEU B 1 37 ? 20.235 -23.319 -30.456 1.00 77.46 17 LEU B C 1
ATOM 2290 O O . LEU B 1 37 ? 19.083 -23.725 -30.641 1.00 77.46 17 LEU B O 1
ATOM 2295 N N . VAL B 1 38 ? 21.325 -24.059 -30.667 1.00 72.67 18 VAL B N 1
ATOM 2296 C CA . VAL B 1 38 ? 21.248 -25.449 -31.111 1.00 72.67 18 VAL B CA 1
ATOM 2297 C C . VAL B 1 38 ? 21.917 -26.376 -30.101 1.00 72.67 18 VAL B C 1
ATOM 2298 O O . VAL B 1 38 ? 23.046 -26.126 -29.676 1.00 72.67 18 VAL B O 1
ATOM 2302 N N . PRO B 1 39 ? 21.223 -27.461 -29.707 1.00 86.39 19 PRO B N 1
ATOM 2303 C CA . PRO B 1 39 ? 21.761 -28.429 -28.745 1.00 86.39 19 PRO B CA 1
ATOM 2304 C C . PRO B 1 39 ? 23.177 -28.828 -29.160 1.00 86.39 19 PRO B C 1
ATOM 2305 O O . PRO B 1 39 ? 23.572 -28.635 -30.311 1.00 86.39 19 PRO B O 1
ATOM 2309 N N . GLU B 1 40 ? 23.937 -29.387 -28.227 1.00 78.67 20 GLU B N 1
ATOM 2310 C CA . GLU B 1 40 ? 25.308 -29.783 -28.512 1.00 78.67 20 GLU B CA 1
ATOM 2311 C C . GLU B 1 40 ? 25.788 -30.768 -27.450 1.00 78.67 20 GLU B C 1
ATOM 2312 O O . GLU B 1 40 ? 25.044 -31.662 -27.053 1.00 78.67 20 GLU B O 1
ATOM 2318 N N . LYS B 1 41 ? 27.024 -30.583 -26.987 1.00 114.29 21 LYS B N 1
ATOM 2319 C CA . LYS B 1 41 ? 27.645 -31.459 -25.998 1.00 114.29 21 LYS B CA 1
ATOM 2320 C C . LYS B 1 41 ? 26.712 -31.902 -24.873 1.00 114.29 21 LYS B C 1
ATOM 2321 O O . LYS B 1 41 ? 25.696 -32.553 -25.107 1.00 114.29 21 LYS B O 1
ATOM 2327 N N . GLN B 1 42 ? 27.070 -31.559 -23.644 1.00 142.52 22 GLN B N 1
ATOM 2328 C CA . GLN B 1 42 ? 26.267 -31.945 -22.494 1.00 142.52 22 GLN B CA 1
ATOM 2329 C C . GLN B 1 42 ? 25.741 -30.705 -21.762 1.00 142.52 22 GLN B C 1
ATOM 2330 O O . GLN B 1 42 ? 26.486 -30.020 -21.051 1.00 142.52 22 GLN B O 1
ATOM 2332 N N . ASN B 1 43 ? 24.451 -30.424 -21.946 1.00 105.72 23 ASN B N 1
ATOM 2333 C CA . ASN B 1 43 ? 23.820 -29.260 -21.334 1.00 105.72 23 ASN B CA 1
ATOM 2334 C C . ASN B 1 43 ? 24.491 -27.968 -21.816 1.00 105.72 23 ASN B C 1
ATOM 2335 O O . ASN B 1 43 ? 24.674 -27.015 -21.052 1.00 105.72 23 ASN B O 1
ATOM 2340 N N . SER B 1 44 ? 24.855 -27.946 -23.096 1.00 86.61 24 SER B N 1
ATOM 2341 C CA . SER B 1 44 ? 25.497 -26.783 -23.691 1.00 86.61 24 SER B CA 1
ATOM 2342 C C . SER B 1 44 ? 24.898 -26.539 -25.067 1.00 86.61 24 SER B C 1
ATOM 2343 O O . SER B 1 44 ? 24.726 -27.471 -25.852 1.00 86.61 24 SER B O 1
ATOM 2346 N N . TYR B 1 45 ? 24.556 -25.281 -25.331 1.00 76.94 25 TYR B N 1
ATOM 2347 C CA . TYR B 1 45 ? 23.993 -24.866 -26.610 1.00 76.94 25 TYR B CA 1
ATOM 2348 C C . TYR B 1 45 ? 25.099 -24.115 -27.357 1.00 76.94 25 TYR B C 1
ATOM 2349 O O . TYR B 1 45 ? 26.085 -23.701 -26.758 1.00 76.94 25 TYR B O 1
ATOM 2358 N N . LEU B 1 46 ? 24.934 -23.946 -28.664 1.00 73.98 26 LEU B N 1
ATOM 2359 C CA . LEU B 1 46 ? 25.897 -23.208 -29.480 1.00 73.98 26 LEU B CA 1
ATOM 2360 C C . LEU B 1 46 ? 25.149 -22.141 -30.264 1.00 73.98 26 LEU B C 1
ATOM 2361 O O . LEU B 1 46 ? 24.072 -22.397 -30.802 1.00 73.98 26 LEU B O 1
ATOM 2366 N N . LYS B 1 47 ? 25.729 -20.946 -30.315 1.00 73.36 27 LYS B N 1
ATOM 2367 C CA . LYS B 1 47 ? 25.138 -19.816 -31.023 1.00 73.36 27 LYS B CA 1
ATOM 2368 C C . LYS B 1 47 ? 25.124 -20.064 -32.518 1.00 73.36 27 LYS B C 1
ATOM 2369 O O . LYS B 1 47 ? 26.116 -20.500 -33.102 1.00 73.36 27 LYS B O 1
ATOM 2375 N N . CYS B 1 48 ? 23.997 -19.775 -33.147 1.00 82.15 28 CYS B N 1
ATOM 2376 C CA . CYS B 1 48 ? 23.895 -19.952 -34.584 1.00 82.15 28 CYS B CA 1
ATOM 2377 C C . CYS B 1 48 ? 23.334 -18.665 -35.164 1.00 82.15 28 CYS B C 1
ATOM 2378 O O . CYS B 1 48 ? 22.374 -18.112 -34.629 1.00 82.15 28 CYS B O 1
ATOM 2381 N N . PRO B 1 49 ? 23.940 -18.150 -36.246 1.00 62.46 29 PRO B N 1
ATOM 2382 C CA . PRO B 1 49 ? 23.379 -16.907 -36.788 1.00 62.46 29 PRO B CA 1
ATOM 2383 C C . PRO B 1 49 ? 22.102 -17.214 -37.552 1.00 62.46 29 PRO B C 1
ATOM 2384 O O . PRO B 1 49 ? 21.994 -18.262 -38.202 1.00 62.46 29 PRO B O 1
ATOM 2388 N N . GLY B 1 50 ? 21.133 -16.312 -37.465 1.00 81.71 30 GLY B N 1
ATOM 2389 C CA . GLY B 1 50 ? 19.879 -16.547 -38.149 1.00 81.71 30 GLY B CA 1
ATOM 2390 C C . GLY B 1 50 ? 19.056 -15.319 -38.486 1.00 81.71 30 GLY B C 1
ATOM 2391 O O . GLY B 1 50 ? 19.497 -14.180 -38.312 1.00 81.71 30 GLY B O 1
ATOM 2392 N N . GLY B 1 51 ? 17.846 -15.570 -38.978 1.00 79.00 31 GLY B N 1
ATOM 2393 C CA . GLY B 1 51 ? 16.950 -14.497 -39.357 1.00 79.00 31 GLY B CA 1
ATOM 2394 C C . GLY B 1 51 ? 16.831 -14.419 -40.862 1.00 79.00 31 GLY B C 1
ATOM 2395 O O . GLY B 1 51 ? 17.820 -14.183 -41.547 1.00 79.00 31 GLY B O 1
ATOM 2396 N N . ALA B 1 52 ? 15.623 -14.621 -41.376 1.00 85.46 32 ALA B N 1
ATOM 2397 C CA . ALA B 1 52 ? 15.378 -14.577 -42.813 1.00 85.46 32 ALA B CA 1
ATOM 2398 C C . ALA B 1 52 ? 16.097 -13.416 -43.507 1.00 85.46 32 ALA B C 1
ATOM 2399 O O . ALA B 1 52 ? 16.725 -13.610 -44.538 1.00 85.46 32 ALA B O 1
ATOM 2401 N N . SER B 1 53 ? 16.014 -12.214 -42.948 1.00 64.10 33 SER B N 1
ATOM 2402 C CA . SER B 1 53 ? 16.676 -11.064 -43.554 1.00 64.10 33 SER B CA 1
ATOM 2403 C C . SER B 1 53 ? 18.190 -11.126 -43.346 1.00 64.10 33 SER B C 1
ATOM 2404 O O . SER B 1 53 ? 18.959 -10.637 -44.170 1.00 64.10 33 SER B O 1
ATOM 2407 N N . ALA B 1 54 ? 18.613 -11.725 -42.242 1.00 94.55 34 ALA B N 1
ATOM 2408 C CA . ALA B 1 54 ? 20.032 -11.857 -41.940 1.00 94.55 34 ALA B CA 1
ATOM 2409 C C . ALA B 1 54 ? 20.686 -12.844 -42.906 1.00 94.55 34 ALA B C 1
ATOM 2410 O O . ALA B 1 54 ? 21.704 -12.537 -43.529 1.00 94.55 34 ALA B O 1
ATOM 2412 N N . ASN B 1 55 ? 20.098 -14.033 -43.014 1.00 78.62 35 ASN B N 1
ATOM 2413 C CA . ASN B 1 55 ? 20.589 -15.084 -43.904 1.00 78.62 35 ASN B CA 1
ATOM 2414 C C . ASN B 1 55 ? 20.731 -14.576 -45.332 1.00 78.62 35 ASN B C 1
ATOM 2415 O O . ASN B 1 55 ? 21.715 -14.869 -46.009 1.00 78.62 35 ASN B O 1
ATOM 2420 N N . VAL B 1 56 ? 19.734 -13.824 -45.789 1.00 68.05 36 VAL B N 1
ATOM 2421 C CA . VAL B 1 56 ? 19.754 -13.286 -47.132 1.00 68.05 36 VAL B CA 1
ATOM 2422 C C . VAL B 1 56 ? 20.897 -12.286 -47.273 1.00 68.05 36 VAL B C 1
ATOM 2423 O O . VAL B 1 56 ? 21.661 -12.342 -48.234 1.00 68.05 36 VAL B O 1
ATOM 2427 N N . GLY B 1 57 ? 21.024 -11.382 -46.304 1.00 64.59 37 GLY B N 1
ATOM 2428 C CA . GLY B 1 57 ? 22.079 -10.382 -46.359 1.00 64.59 37 GLY B CA 1
ATOM 2429 C C . GLY B 1 57 ? 23.449 -11.023 -46.407 1.00 64.59 37 GLY B C 1
ATOM 2430 O O . GLY B 1 57 ? 24.323 -10.616 -47.169 1.00 64.59 37 GLY B O 1
ATOM 2431 N N . VAL B 1 58 ? 23.629 -12.045 -45.583 1.00 68.19 38 VAL B N 1
ATOM 2432 C CA . VAL B 1 58 ? 24.887 -12.760 -45.512 1.00 68.19 38 VAL B CA 1
ATOM 2433 C C . VAL B 1 58 ? 25.104 -13.518 -46.798 1.00 68.19 38 VAL B C 1
ATOM 2434 O O . VAL B 1 58 ? 26.231 -13.669 -47.254 1.00 68.19 38 VAL B O 1
ATOM 2438 N N . CYS B 1 59 ? 24.015 -13.980 -47.393 1.00 56.78 39 CYS B N 1
ATOM 2439 C CA . CYS B 1 59 ? 24.088 -14.730 -48.644 1.00 56.78 39 CYS B CA 1
ATOM 2440 C C . CYS B 1 59 ? 24.598 -13.826 -49.759 1.00 56.78 39 CYS B C 1
ATOM 2441 O O . CYS B 1 59 ? 25.556 -14.155 -50.456 1.00 56.78 39 CYS B O 1
ATOM 2444 N N . VAL B 1 60 ? 23.945 -12.681 -49.909 1.00 67.91 40 VAL B N 1
ATOM 2445 C CA . VAL B 1 60 ? 24.307 -11.700 -50.917 1.00 67.91 40 VAL B CA 1
ATOM 2446 C C . VAL B 1 60 ? 25.745 -11.225 -50.719 1.00 67.91 40 VAL B C 1
ATOM 2447 O O . VAL B 1 60 ? 26.491 -11.029 -51.681 1.00 67.91 40 VAL B O 1
ATOM 2451 N N . ALA B 1 61 ? 26.124 -11.041 -49.461 1.00 81.26 41 ALA B N 1
ATOM 2452 C CA . ALA B 1 61 ? 27.463 -10.580 -49.114 1.00 81.26 41 ALA B CA 1
ATOM 2453 C C . ALA B 1 61 ? 28.527 -11.575 -49.556 1.00 81.26 41 ALA B C 1
ATOM 2454 O O . ALA B 1 61 ? 29.416 -11.244 -50.357 1.00 81.26 41 ALA B O 1
ATOM 2456 N N . ARG B 1 62 ? 28.429 -12.787 -49.005 1.00 79.00 42 ARG B N 1
ATOM 2457 C CA . ARG B 1 62 ? 29.365 -13.867 -49.294 1.00 79.00 42 ARG B CA 1
ATOM 2458 C C . ARG B 1 62 ? 29.637 -14.028 -50.784 1.00 79.00 42 ARG B C 1
ATOM 2459 O O . ARG B 1 62 ? 30.782 -14.234 -51.183 1.00 79.00 42 ARG B O 1
ATOM 2467 N N . LEU B 1 63 ? 28.596 -13.935 -51.608 1.00 77.02 43 LEU B N 1
ATOM 2468 C CA . LEU B 1 63 ? 28.766 -14.087 -53.049 1.00 77.02 43 LEU B CA 1
ATOM 2469 C C . LEU B 1 63 ? 29.424 -12.865 -53.683 1.00 77.02 43 LEU B C 1
ATOM 2470 O O . LEU B 1 63 ? 29.366 -12.669 -54.897 1.00 77.02 43 LEU B O 1
ATOM 2475 N N . GLY B 1 64 ? 30.055 -12.048 -52.848 1.00 58.13 44 GLY B N 1
ATOM 2476 C CA . GLY B 1 64 ? 30.739 -10.879 -53.349 1.00 58.13 44 GLY B CA 1
ATOM 2477 C C . GLY B 1 64 ? 29.850 -9.790 -53.918 1.00 58.13 44 GLY B C 1
ATOM 2478 O O . GLY B 1 64 ? 30.156 -9.220 -54.970 1.00 58.13 44 GLY B O 1
ATOM 2479 N N . GLY B 1 65 ? 28.747 -9.506 -53.227 1.00 90.24 45 GLY B N 1
ATOM 2480 C CA . GLY B 1 65 ? 27.841 -8.453 -53.658 1.00 90.24 45 GLY B CA 1
ATOM 2481 C C . GLY B 1 65 ? 27.890 -7.396 -52.575 1.00 90.24 45 GLY B C 1
ATOM 2482 O O . GLY B 1 65 ? 28.491 -7.639 -51.524 1.00 90.24 45 GLY B O 1
ATOM 2483 N N . GLU B 1 66 ? 27.299 -6.227 -52.812 1.00 79.94 46 GLU B N 1
ATOM 2484 C CA . GLU B 1 66 ? 27.295 -5.168 -51.801 1.00 79.94 46 GLU B CA 1
ATOM 2485 C C . GLU B 1 66 ? 25.954 -5.165 -51.074 1.00 79.94 46 GLU B C 1
ATOM 2486 O O . GLU B 1 66 ? 24.922 -4.838 -51.660 1.00 79.94 46 GLU B O 1
ATOM 2492 N N . CYS B 1 67 ? 25.981 -5.513 -49.790 1.00 61.00 47 CYS B N 1
ATOM 2493 C CA . CYS B 1 67 ? 24.761 -5.582 -48.995 1.00 61.00 47 CYS B CA 1
ATOM 2494 C C . CYS B 1 67 ? 24.765 -4.811 -47.655 1.00 61.00 47 CYS B C 1
ATOM 2495 O O . CYS B 1 67 ? 25.786 -4.725 -46.964 1.00 61.00 47 CYS B O 1
ATOM 2498 N N . GLY B 1 68 ? 23.604 -4.261 -47.297 1.00 63.54 48 GLY B N 1
ATOM 2499 C CA . GLY B 1 68 ? 23.464 -3.525 -46.049 1.00 63.54 48 GLY B CA 1
ATOM 2500 C C . GLY B 1 68 ? 22.249 -3.976 -45.249 1.00 63.54 48 GLY B C 1
ATOM 2501 O O . GLY B 1 68 ? 21.152 -4.114 -45.794 1.00 63.54 48 GLY B O 1
ATOM 2502 N N . PHE B 1 69 ? 22.439 -4.200 -43.954 1.00 72.21 49 PHE B N 1
ATOM 2503 C CA . PHE B 1 69 ? 21.360 -4.645 -43.074 1.00 72.21 49 PHE B CA 1
ATOM 2504 C C . PHE B 1 69 ? 20.724 -3.468 -42.336 1.00 72.21 49 PHE B C 1
ATOM 2505 O O . PHE B 1 69 ? 21.434 -2.661 -41.735 1.00 72.21 49 PHE B O 1
ATOM 2513 N N . ILE B 1 70 ? 19.397 -3.360 -42.392 1.00 64.52 50 ILE B N 1
ATOM 2514 C CA . ILE B 1 70 ? 18.686 -2.291 -41.690 1.00 64.52 50 ILE B CA 1
ATOM 2515 C C . ILE B 1 70 ? 17.852 -2.995 -40.635 1.00 64.52 50 ILE B C 1
ATOM 2516 O O . ILE B 1 70 ? 16.998 -3.816 -40.978 1.00 64.52 50 ILE B O 1
ATOM 2521 N N . GLY B 1 71 ? 18.098 -2.690 -39.362 1.00 63.98 51 GLY B N 1
ATOM 2522 C CA . GLY B 1 71 ? 17.330 -3.327 -38.303 1.00 63.98 51 GLY B CA 1
ATOM 2523 C C . GLY B 1 71 ? 17.684 -2.941 -36.877 1.00 63.98 51 GLY B C 1
ATOM 2524 O O . GLY B 1 71 ? 18.373 -1.948 -36.629 1.00 63.98 51 GLY B O 1
ATOM 2525 N N . CYS B 1 72 ? 17.181 -3.733 -35.936 1.00 76.48 52 CYS B N 1
ATOM 2526 C CA . CYS B 1 72 ? 17.429 -3.530 -34.513 1.00 76.48 52 CYS B CA 1
ATOM 2527 C C . CYS B 1 72 ? 17.799 -4.823 -33.836 1.00 76.48 52 CYS B C 1
ATOM 2528 O O . CYS B 1 72 ? 17.405 -5.906 -34.265 1.00 76.48 52 CYS B O 1
ATOM 2531 N N . LEU B 1 73 ? 18.553 -4.681 -32.758 1.00 68.51 53 LEU B N 1
ATOM 2532 C CA . LEU B 1 73 ? 18.997 -5.791 -31.947 1.00 68.51 53 LEU B CA 1
ATOM 2533 C C . LEU B 1 73 ? 19.356 -5.195 -30.600 1.00 68.51 53 LEU B C 1
ATOM 2534 O O . LEU B 1 73 ? 19.688 -4.009 -30.503 1.00 68.51 53 LEU B O 1
ATOM 2539 N N . GLY B 1 74 ? 19.278 -6.002 -29.553 1.00 92.93 54 GLY B N 1
ATOM 2540 C CA . GLY B 1 74 ? 19.644 -5.498 -28.248 1.00 92.93 54 GLY B CA 1
ATOM 2541 C C . GLY B 1 74 ? 21.156 -5.371 -28.189 1.00 92.93 54 GLY B C 1
ATOM 2542 O O . GLY B 1 74 ? 21.870 -5.974 -28.988 1.00 92.93 54 GLY B O 1
ATOM 2543 N N . ASP B 1 75 ? 21.650 -4.574 -27.250 1.00 79.59 55 ASP B N 1
ATOM 2544 C CA . ASP B 1 75 ? 23.088 -4.382 -27.074 1.00 79.59 55 ASP B CA 1
ATOM 2545 C C . ASP B 1 75 ? 23.555 -5.465 -26.102 1.00 79.59 55 ASP B C 1
ATOM 2546 O O . ASP B 1 75 ? 24.549 -5.322 -25.388 1.00 79.59 55 ASP B O 1
ATOM 2551 N N . ASP B 1 76 ? 22.798 -6.552 -26.084 1.00 67.43 56 ASP B N 1
ATOM 2552 C CA . ASP B 1 76 ? 23.092 -7.684 -25.235 1.00 67.43 56 ASP B CA 1
ATOM 2553 C C . ASP B 1 76 ? 24.141 -8.498 -25.961 1.00 67.43 56 ASP B C 1
ATOM 2554 O O . ASP B 1 76 ? 24.576 -8.121 -27.047 1.00 67.43 56 ASP B O 1
ATOM 2559 N N . ASP B 1 77 ? 24.539 -9.617 -25.363 1.00 76.64 57 ASP B N 1
ATOM 2560 C CA . ASP B 1 77 ? 25.548 -10.474 -25.960 1.00 76.64 57 ASP B CA 1
ATOM 2561 C C . ASP B 1 77 ? 25.154 -10.763 -27.401 1.00 76.64 57 ASP B C 1
ATOM 2562 O O . ASP B 1 77 ? 25.875 -10.413 -28.332 1.00 76.64 57 ASP B O 1
ATOM 2567 N N . ALA B 1 78 ? 23.993 -11.382 -27.577 1.00 85.05 58 ALA B N 1
ATOM 2568 C CA . ALA B 1 78 ? 23.496 -11.715 -28.906 1.00 85.05 58 ALA B CA 1
ATOM 2569 C C . ALA B 1 78 ? 23.612 -10.526 -29.857 1.00 85.05 58 ALA B C 1
ATOM 2570 O O . ALA B 1 78 ? 24.366 -10.560 -30.828 1.00 85.05 58 ALA B O 1
ATOM 2572 N N . GLY B 1 79 ? 22.854 -9.477 -29.570 1.00 69.23 59 GLY B N 1
ATOM 2573 C CA . GLY B 1 79 ? 22.882 -8.293 -30.404 1.00 69.23 59 GLY B CA 1
ATOM 2574 C C . GLY B 1 79 ? 24.255 -7.966 -30.953 1.00 69.23 59 GLY B C 1
ATOM 2575 O O . GLY B 1 79 ? 24.404 -7.709 -32.152 1.00 69.23 59 GLY B O 1
ATOM 2576 N N . ARG B 1 80 ? 25.259 -7.967 -30.081 1.00 83.80 60 ARG B N 1
ATOM 2577 C CA . ARG B 1 80 ? 26.622 -7.668 -30.505 1.00 83.80 60 ARG B CA 1
ATOM 2578 C C . ARG B 1 80 ? 27.230 -8.859 -31.248 1.00 83.80 60 ARG B C 1
ATOM 2579 O O . ARG B 1 80 ? 28.058 -8.676 -32.139 1.00 83.80 60 ARG B O 1
ATOM 2587 N N . PHE B 1 81 ? 26.818 -10.074 -30.895 1.00 66.69 61 PHE B N 1
ATOM 2588 C CA . PHE B 1 81 ? 27.330 -11.272 -31.560 1.00 66.69 61 PHE B CA 1
ATOM 2589 C C . PHE B 1 81 ? 26.946 -11.241 -33.022 1.00 66.69 61 PHE B C 1
ATOM 2590 O O . PHE B 1 81 ? 27.779 -11.460 -33.898 1.00 66.69 61 PHE B O 1
ATOM 2598 N N . LEU B 1 82 ? 25.668 -10.984 -33.278 1.00 89.19 62 LEU B N 1
ATOM 2599 C CA . LEU B 1 82 ? 25.151 -10.928 -34.640 1.00 89.19 62 LEU B CA 1
ATOM 2600 C C . LEU B 1 82 ? 25.839 -9.852 -35.472 1.00 89.19 62 LEU B C 1
ATOM 2601 O O . LEU B 1 82 ? 26.148 -10.078 -36.641 1.00 89.19 62 LEU B O 1
ATOM 2606 N N . ARG B 1 83 ? 26.077 -8.686 -34.873 1.00 70.34 63 ARG B N 1
ATOM 2607 C CA . ARG B 1 83 ? 26.746 -7.599 -35.579 1.00 70.34 63 ARG B CA 1
ATOM 2608 C C . ARG B 1 83 ? 28.092 -8.114 -36.080 1.00 70.34 63 ARG B C 1
ATOM 2609 O O . ARG B 1 83 ? 28.519 -7.807 -37.194 1.00 70.34 63 ARG B O 1
ATOM 2611 N N . GLN B 1 84 ? 28.752 -8.918 -35.255 1.00 65.84 64 GLN B N 1
ATOM 2612 C CA . GLN B 1 84 ? 30.050 -9.473 -35.627 1.00 65.84 64 GLN B CA 1
ATOM 2613 C C . GLN B 1 84 ? 29.938 -10.343 -36.876 1.00 65.84 64 GLN B C 1
ATOM 2614 O O . GLN B 1 84 ? 30.703 -10.175 -37.818 1.00 65.84 64 GLN B O 1
ATOM 2620 N N . VAL B 1 85 ? 28.986 -11.274 -36.869 1.00 62.73 65 VAL B N 1
ATOM 2621 C CA . VAL B 1 85 ? 28.785 -12.163 -37.997 1.00 62.73 65 VAL B CA 1
ATOM 2622 C C . VAL B 1 85 ? 28.574 -11.357 -39.255 1.00 62.73 65 VAL B C 1
ATOM 2623 O O . VAL B 1 85 ? 29.044 -11.744 -40.329 1.00 62.73 65 VAL B O 1
ATOM 2627 N N . PHE B 1 86 ? 27.861 -10.243 -39.140 1.00 59.50 66 PHE B N 1
ATOM 2628 C CA . PHE B 1 86 ? 27.619 -9.436 -40.326 1.00 59.50 66 PHE B CA 1
ATOM 2629 C C . PHE B 1 86 ? 28.926 -8.877 -40.859 1.00 59.50 66 PHE B C 1
ATOM 2630 O O . PHE B 1 86 ? 29.162 -8.895 -42.065 1.00 59.50 66 PHE B O 1
ATOM 2638 N N . GLN B 1 87 ? 29.776 -8.388 -39.960 1.00 82.03 67 GLN B N 1
ATOM 2639 C CA . GLN B 1 87 ? 31.069 -7.825 -40.344 1.00 82.03 67 GLN B CA 1
ATOM 2640 C C . GLN B 1 87 ? 32.016 -8.870 -40.947 1.00 82.03 67 GLN B C 1
ATOM 2641 O O . GLN B 1 87 ? 32.680 -8.607 -41.952 1.00 82.03 67 GLN B O 1
ATOM 2647 N N . ASP B 1 88 ? 32.079 -10.051 -40.334 1.00 61.65 68 ASP B N 1
ATOM 2648 C CA . ASP B 1 88 ? 32.939 -11.129 -40.830 1.00 61.65 68 ASP B CA 1
ATOM 2649 C C . ASP B 1 88 ? 32.496 -11.615 -42.210 1.00 61.65 68 ASP B C 1
ATOM 2650 O O . ASP B 1 88 ? 33.167 -12.437 -42.836 1.00 61.65 68 ASP B O 1
ATOM 2655 N N . ASN B 1 89 ? 31.363 -11.112 -42.680 1.00 85.87 69 ASN B N 1
ATOM 2656 C CA . ASN B 1 89 ? 30.858 -11.528 -43.972 1.00 85.87 69 ASN B CA 1
ATOM 2657 C C . ASN B 1 89 ? 30.757 -10.413 -44.993 1.00 85.87 69 ASN B C 1
ATOM 2658 O O . ASN B 1 89 ? 30.401 -10.658 -46.141 1.00 85.87 69 ASN B O 1
ATOM 2663 N N . GLY B 1 90 ? 31.076 -9.192 -44.580 1.00 68.73 70 GLY B N 1
ATOM 2664 C CA . GLY B 1 90 ? 31.039 -8.077 -45.509 1.00 68.73 70 GLY B CA 1
ATOM 2665 C C . GLY B 1 90 ? 29.683 -7.433 -45.663 1.00 68.73 70 GLY B C 1
ATOM 2666 O O . GLY B 1 90 ? 29.353 -6.904 -46.726 1.00 68.73 70 GLY B O 1
ATOM 2667 N N . VAL B 1 91 ? 28.893 -7.482 -44.597 1.00 78.04 71 VAL B N 1
ATOM 2668 C CA . VAL B 1 91 ? 27.568 -6.890 -44.611 1.00 78.04 71 VAL B CA 1
ATOM 2669 C C . VAL B 1 91 ? 27.639 -5.572 -43.857 1.00 78.04 71 VAL B C 1
ATOM 2670 O O . VAL B 1 91 ? 27.990 -5.551 -42.683 1.00 78.04 71 VAL B O 1
ATOM 2674 N N . ASP B 1 92 ? 27.310 -4.477 -44.532 1.00 69.87 72 ASP B N 1
ATOM 2675 C CA . ASP B 1 92 ? 27.342 -3.159 -43.916 1.00 69.87 72 ASP B CA 1
ATOM 2676 C C . ASP B 1 92 ? 26.324 -3.036 -42.782 1.00 69.87 72 ASP B C 1
ATOM 2677 O O . ASP B 1 92 ? 25.133 -3.276 -42.979 1.00 69.87 72 ASP B O 1
ATOM 2682 N N . VAL B 1 93 ? 26.792 -2.648 -41.598 1.00 66.83 73 VAL B N 1
ATOM 2683 C CA . VAL B 1 93 ? 25.913 -2.516 -40.438 1.00 66.83 73 VAL B CA 1
ATOM 2684 C C . VAL B 1 93 ? 25.731 -1.087 -39.939 1.00 66.83 73 VAL B C 1
ATOM 2685 O O . VAL B 1 93 ? 25.332 -0.863 -38.802 1.00 66.83 73 VAL B O 1
ATOM 2689 N N . THR B 1 94 ? 26.010 -0.124 -40.801 1.00 58.98 74 THR B N 1
ATOM 2690 C CA . THR B 1 94 ? 25.867 1.275 -40.448 1.00 58.98 74 THR B CA 1
ATOM 2691 C C . THR B 1 94 ? 24.457 1.613 -39.974 1.00 58.98 74 THR B C 1
ATOM 2692 O O . THR B 1 94 ? 24.260 2.497 -39.127 1.00 58.98 74 THR B O 1
ATOM 2696 N N . PHE B 1 95 ? 23.468 0.922 -40.522 1.00 76.38 75 PHE B N 1
ATOM 2697 C CA . PHE B 1 95 ? 22.104 1.201 -40.138 1.00 76.38 75 PHE B CA 1
ATOM 2698 C C . PHE B 1 95 ? 21.465 0.148 -39.241 1.00 76.38 75 PHE B C 1
ATOM 2699 O O . PHE B 1 95 ? 20.237 0.097 -39.082 1.00 76.38 75 PHE B O 1
ATOM 2707 N N . LEU B 1 96 ? 22.325 -0.681 -38.651 1.00 83.00 76 LEU B N 1
ATOM 2708 C CA . LEU B 1 96 ? 21.907 -1.711 -37.710 1.00 83.00 76 LEU B CA 1
ATOM 2709 C C . LEU B 1 96 ? 22.036 -1.042 -36.343 1.00 83.00 76 LEU B C 1
ATOM 2710 O O . LEU B 1 96 ? 23.152 -0.830 -35.851 1.00 83.00 76 LEU B O 1
ATOM 2715 N N . ARG B 1 97 ? 20.896 -0.700 -35.752 1.00 54.67 77 ARG B N 1
ATOM 2716 C CA . ARG B 1 97 ? 20.865 -0.023 -34.468 1.00 54.67 77 ARG B CA 1
ATOM 2717 C C . ARG B 1 97 ? 20.756 -0.948 -33.254 1.00 54.67 77 ARG B C 1
ATOM 2718 O O . ARG B 1 97 ? 19.818 -1.746 -33.139 1.00 54.67 77 ARG B O 1
ATOM 2726 N N . LEU B 1 98 ? 21.719 -0.812 -32.339 1.00 89.52 78 LEU B N 1
ATOM 2727 C CA . LEU B 1 98 ? 21.776 -1.606 -31.111 1.00 89.52 78 LEU B CA 1
ATOM 2728 C C . LEU B 1 98 ? 21.287 -0.797 -29.919 1.00 89.52 78 LEU B C 1
ATOM 2729 O O . LEU B 1 98 ? 21.979 0.095 -29.442 1.00 89.52 78 LEU B O 1
ATOM 2734 N N . ASP B 1 99 ? 20.088 -1.127 -29.449 1.00 77.67 79 ASP B N 1
ATOM 2735 C CA . ASP B 1 99 ? 19.454 -0.450 -28.320 1.00 77.67 79 ASP B CA 1
ATOM 2736 C C . ASP B 1 99 ? 19.848 -1.101 -27.003 1.00 77.67 79 ASP B C 1
ATOM 2737 O O . ASP B 1 99 ? 20.470 -2.157 -26.989 1.00 77.67 79 ASP B O 1
ATOM 2742 N N . ALA B 1 100 ? 19.478 -0.475 -25.894 1.00 82.81 80 ALA B N 1
ATOM 2743 C CA . ALA B 1 100 ? 19.816 -1.015 -24.581 1.00 82.81 80 ALA B CA 1
ATOM 2744 C C . ALA B 1 100 ? 18.556 -1.469 -23.861 1.00 82.81 80 ALA B C 1
ATOM 2745 O O . ALA B 1 100 ? 18.567 -2.442 -23.100 1.00 82.81 80 ALA B O 1
ATOM 2747 N N . ASP B 1 101 ? 17.468 -0.754 -24.114 1.00 74.82 81 ASP B N 1
ATOM 2748 C CA . ASP B 1 101 ? 16.190 -1.062 -23.498 1.00 74.82 81 ASP B CA 1
ATOM 2749 C C . ASP B 1 101 ? 15.486 -2.186 -24.234 1.00 74.82 81 ASP B C 1
ATOM 2750 O O . ASP B 1 101 ? 14.377 -2.574 -23.869 1.00 74.82 81 ASP B O 1
ATOM 2755 N N . LEU B 1 102 ? 16.133 -2.707 -25.273 1.00 63.56 82 LEU B N 1
ATOM 2756 C CA . LEU B 1 102 ? 15.549 -3.786 -26.057 1.00 63.56 82 LEU B CA 1
ATOM 2757 C C . LEU B 1 102 ? 16.265 -5.100 -25.788 1.00 63.56 82 LEU B C 1
ATOM 2758 O O . LEU B 1 102 ? 17.227 -5.147 -25.041 1.00 63.56 82 LEU B O 1
ATOM 2763 N N . THR B 1 103 ? 15.780 -6.184 -26.366 1.00 66.44 83 THR B N 1
ATOM 2764 C CA . THR B 1 103 ? 16.438 -7.460 -26.155 1.00 66.44 83 THR B CA 1
ATOM 2765 C C . THR B 1 103 ? 16.383 -8.279 -27.443 1.00 66.44 83 THR B C 1
ATOM 2766 O O . THR B 1 103 ? 15.307 -8.594 -27.956 1.00 66.44 83 THR B O 1
ATOM 2770 N N . SER B 1 104 ? 17.561 -8.568 -27.989 1.00 63.01 84 SER B N 1
ATOM 2771 C CA . SER B 1 104 ? 17.680 -9.348 -29.213 1.00 63.01 84 SER B CA 1
ATOM 2772 C C . SER B 1 104 ? 16.990 -10.680 -29.018 1.00 63.01 84 SER B C 1
ATOM 2773 O O . SER B 1 104 ? 17.052 -11.276 -27.937 1.00 63.01 84 SER B O 1
ATOM 2776 N N . ALA B 1 105 ? 16.344 -11.153 -30.074 1.00 71.54 85 ALA B N 1
ATOM 2777 C CA . ALA B 1 105 ? 15.644 -12.419 -30.013 1.00 71.54 85 ALA B CA 1
ATOM 2778 C C . ALA B 1 105 ? 16.634 -13.556 -29.803 1.00 71.54 85 ALA B C 1
ATOM 2779 O O . ALA B 1 105 ? 17.825 -13.409 -30.054 1.00 71.54 85 ALA B O 1
ATOM 2781 N N . VAL B 1 106 ? 16.124 -14.682 -29.326 1.00 60.68 86 VAL B N 1
ATOM 2782 C CA . VAL B 1 106 ? 16.913 -15.883 -29.083 1.00 60.68 86 VAL B CA 1
ATOM 2783 C C . VAL B 1 106 ? 15.927 -17.055 -29.115 1.00 60.68 86 VAL B C 1
ATOM 2784 O O . VAL B 1 106 ? 14.907 -17.041 -28.415 1.00 60.68 86 VAL B O 1
ATOM 2788 N N . LEU B 1 107 ? 16.219 -18.059 -29.937 1.00 67.27 87 LEU B N 1
ATOM 2789 C CA . LEU B 1 107 ? 15.349 -19.224 -30.038 1.00 67.27 87 LEU B CA 1
ATOM 2790 C C . LEU B 1 107 ? 16.124 -20.482 -29.661 1.00 67.27 87 LEU B C 1
ATOM 2791 O O . LEU B 1 107 ? 17.333 -20.561 -29.870 1.00 67.27 87 LEU B O 1
ATOM 2796 N N . ILE B 1 108 ? 15.418 -21.461 -29.101 1.00 71.73 88 ILE B N 1
ATOM 2797 C CA . ILE B 1 108 ? 16.014 -22.737 -28.717 1.00 71.73 88 ILE B CA 1
ATOM 2798 C C . ILE B 1 108 ? 15.254 -23.826 -29.477 1.00 71.73 88 ILE B C 1
ATOM 2799 O O . ILE B 1 108 ? 14.036 -23.912 -29.372 1.00 71.73 88 ILE B O 1
ATOM 2801 N N . VAL B 1 109 ? 15.969 -24.637 -30.254 1.00 122.29 89 VAL B N 1
ATOM 2802 C CA . VAL B 1 109 ? 15.351 -25.715 -31.033 1.00 122.29 89 VAL B CA 1
ATOM 2803 C C . VAL B 1 109 ? 15.725 -27.082 -30.463 1.00 122.29 89 VAL B C 1
ATOM 2804 O O . VAL B 1 109 ? 16.357 -27.167 -29.409 1.00 122.29 89 VAL B O 1
ATOM 2806 N N . ASN B 1 110 ? 15.329 -28.148 -31.157 1.00 120.13 90 ASN B N 1
ATOM 2807 C CA . ASN B 1 110 ? 15.639 -29.508 -30.716 1.00 120.13 90 ASN B CA 1
ATOM 2808 C C . ASN B 1 110 ? 15.258 -30.537 -31.775 1.00 120.13 90 ASN B C 1
ATOM 2809 O O . ASN B 1 110 ? 15.834 -31.629 -31.833 1.00 120.13 90 ASN B O 1
ATOM 2811 N N . PHE B 1 119 ? 10.897 -25.281 -32.610 1.00 80.79 99 PHE B N 1
ATOM 2812 C CA . PHE B 1 119 ? 11.577 -23.999 -32.473 1.00 80.79 99 PHE B CA 1
ATOM 2813 C C . PHE B 1 119 ? 10.842 -23.073 -31.496 1.00 80.79 99 PHE B C 1
ATOM 2814 O O . PHE B 1 119 ? 10.176 -22.126 -31.916 1.00 80.79 99 PHE B O 1
ATOM 2816 N N . THR B 1 120 ? 10.971 -23.347 -30.198 1.00 71.58 100 THR B N 1
ATOM 2817 C CA . THR B 1 120 ? 10.323 -22.540 -29.161 1.00 71.58 100 THR B CA 1
ATOM 2818 C C . THR B 1 120 ? 11.009 -21.177 -28.962 1.00 71.58 100 THR B C 1
ATOM 2819 O O . THR B 1 120 ? 12.226 -21.100 -28.806 1.00 71.58 100 THR B O 1
ATOM 2823 N N . TYR B 1 121 ? 10.214 -20.108 -28.970 1.00 100.85 101 TYR B N 1
ATOM 2824 C CA . TYR B 1 121 ? 10.719 -18.746 -28.808 1.00 100.85 101 TYR B CA 1
ATOM 2825 C C . TYR B 1 121 ? 10.823 -18.347 -27.339 1.00 100.85 101 TYR B C 1
ATOM 2826 O O . TYR B 1 121 ? 10.403 -19.100 -26.456 1.00 100.85 101 TYR B O 1
ATOM 2835 N N . LEU B 1 122 ? 11.378 -17.164 -27.077 1.00 68.89 102 LEU B N 1
ATOM 2836 C CA . LEU B 1 122 ? 11.541 -16.694 -25.702 1.00 68.89 102 LEU B CA 1
ATOM 2837 C C . LEU B 1 122 ? 11.278 -15.202 -25.511 1.00 68.89 102 LEU B C 1
ATOM 2838 O O . LEU B 1 122 ? 10.594 -14.811 -24.564 1.00 68.89 102 LEU B O 1
ATOM 2843 N N . VAL B 1 123 ? 11.834 -14.378 -26.398 1.00 60.27 103 VAL B N 1
ATOM 2844 C CA . VAL B 1 123 ? 11.670 -12.921 -26.328 1.00 60.27 103 VAL B CA 1
ATOM 2845 C C . VAL B 1 123 ? 10.466 -12.494 -27.169 1.00 60.27 103 VAL B C 1
ATOM 2846 O O . VAL B 1 123 ? 10.491 -12.606 -28.391 1.00 60.27 103 VAL B O 1
ATOM 2850 N N . HIS B 1 124 ? 9.406 -12.001 -26.551 1.00 117.86 104 HIS B N 1
ATOM 2851 C CA . HIS B 1 124 ? 8.274 -11.637 -27.380 1.00 117.86 104 HIS B CA 1
ATOM 2852 C C . HIS B 1 124 ? 8.225 -10.192 -27.817 1.00 117.86 104 HIS B C 1
ATOM 2853 O O . HIS B 1 124 ? 7.653 -9.879 -28.862 1.00 117.86 104 HIS B O 1
ATOM 2860 N N . PRO B 1 125 ? 8.798 -9.278 -27.026 1.00 104.34 105 PRO B N 1
ATOM 2861 C CA . PRO B 1 125 ? 8.703 -7.928 -27.582 1.00 104.34 105 PRO B CA 1
ATOM 2862 C C . PRO B 1 125 ? 9.451 -8.033 -28.911 1.00 104.34 105 PRO B C 1
ATOM 2863 O O . PRO B 1 125 ? 8.890 -7.752 -29.968 1.00 104.34 105 PRO B O 1
ATOM 2867 N N . GLY B 1 126 ? 10.702 -8.495 -28.841 1.00 50.31 106 GLY B N 1
ATOM 2868 C CA . GLY B 1 126 ? 11.532 -8.662 -30.029 1.00 50.31 106 GLY B CA 1
ATOM 2869 C C . GLY B 1 126 ? 12.240 -7.393 -30.489 1.00 50.31 106 GLY B C 1
ATOM 2870 O O . GLY B 1 126 ? 11.640 -6.544 -31.121 1.00 50.31 106 GLY B O 1
ATOM 2871 N N . ALA B 1 127 ? 13.524 -7.261 -30.192 1.00 54.55 107 ALA B N 1
ATOM 2872 C CA . ALA B 1 127 ? 14.262 -6.060 -30.573 1.00 54.55 107 ALA B CA 1
ATOM 2873 C C . ALA B 1 127 ? 14.195 -5.728 -32.058 1.00 54.55 107 ALA B C 1
ATOM 2874 O O . ALA B 1 127 ? 13.909 -4.595 -32.436 1.00 54.55 107 ALA B O 1
ATOM 2876 N N . ASP B 1 128 ? 14.476 -6.717 -32.896 1.00 94.97 108 ASP B N 1
ATOM 2877 C CA . ASP B 1 128 ? 14.459 -6.530 -34.340 1.00 94.97 108 ASP B CA 1
ATOM 2878 C C . ASP B 1 128 ? 13.116 -5.944 -34.765 1.00 94.97 108 ASP B C 1
ATOM 2879 O O . ASP B 1 128 ? 12.977 -5.371 -35.851 1.00 94.97 108 ASP B O 1
ATOM 2884 N N . THR B 1 129 ? 12.132 -6.078 -33.889 1.00 55.43 109 THR B N 1
ATOM 2885 C CA . THR B 1 129 ? 10.798 -5.577 -34.166 1.00 55.43 109 THR B CA 1
ATOM 2886 C C . THR B 1 129 ? 10.666 -4.047 -33.991 1.00 55.43 109 THR B C 1
ATOM 2887 O O . THR B 1 129 ? 9.705 -3.437 -34.468 1.00 55.43 109 THR B O 1
ATOM 2891 N N . TYR B 1 130 ? 11.639 -3.433 -33.324 1.00 59.39 110 TYR B N 1
ATOM 2892 C CA . TYR B 1 130 ? 11.614 -1.989 -33.080 1.00 59.39 110 TYR B CA 1
ATOM 2893 C C . TYR B 1 130 ? 12.199 -1.109 -34.172 1.00 59.39 110 TYR B C 1
ATOM 2894 O O . TYR B 1 130 ? 12.243 0.108 -34.020 1.00 59.39 110 TYR B O 1
ATOM 2903 N N . VAL B 1 131 ? 12.653 -1.714 -35.264 1.00 53.27 111 VAL B N 1
ATOM 2904 C CA . VAL B 1 131 ? 13.195 -0.917 -36.352 1.00 53.27 111 VAL B CA 1
ATOM 2905 C C . VAL B 1 131 ? 12.067 -0.029 -36.910 1.00 53.27 111 VAL B C 1
ATOM 2906 O O . VAL B 1 131 ? 10.930 -0.474 -37.119 1.00 53.27 111 VAL B O 1
ATOM 2910 N N . SER B 1 132 ? 12.386 1.240 -37.120 1.00 59.92 112 SER B N 1
ATOM 2911 C CA . SER B 1 132 ? 11.399 2.190 -37.608 1.00 59.92 112 SER B CA 1
ATOM 2912 C C . SER B 1 132 ? 11.885 2.974 -38.822 1.00 59.92 112 SER B C 1
ATOM 2913 O O . SER B 1 132 ? 13.043 2.887 -39.222 1.00 59.92 112 SER B O 1
ATOM 2916 N N . PRO B 1 133 ? 10.988 3.750 -39.426 1.00 81.90 113 PRO B N 1
ATOM 2917 C CA . PRO B 1 133 ? 11.312 4.557 -40.599 1.00 81.90 113 PRO B CA 1
ATOM 2918 C C . PRO B 1 133 ? 12.524 5.499 -40.469 1.00 81.90 113 PRO B C 1
ATOM 2919 O O . PRO B 1 133 ? 13.164 5.827 -41.480 1.00 81.90 113 PRO B O 1
ATOM 2923 N N . GLN B 1 134 ? 12.851 5.933 -39.253 1.00 70.81 114 GLN B N 1
ATOM 2924 C CA . GLN B 1 134 ? 13.996 6.829 -39.075 1.00 70.81 114 GLN B CA 1
ATOM 2925 C C . GLN B 1 134 ? 15.329 6.086 -38.946 1.00 70.81 114 GLN B C 1
ATOM 2926 O O . GLN B 1 134 ? 16.359 6.687 -38.631 1.00 70.81 114 GLN B O 1
ATOM 2932 N N . ASP B 1 135 ? 15.295 4.777 -39.180 1.00 57.19 115 ASP B N 1
ATOM 2933 C CA . ASP B 1 135 ? 16.484 3.935 -39.130 1.00 57.19 115 ASP B CA 1
ATOM 2934 C C . ASP B 1 135 ? 16.809 3.559 -40.565 1.00 57.19 115 ASP B C 1
ATOM 2935 O O . ASP B 1 135 ? 17.750 2.820 -40.831 1.00 57.19 115 ASP B O 1
ATOM 2940 N N . LEU B 1 136 ? 16.002 4.070 -41.487 1.00 69.75 116 LEU B N 1
ATOM 2941 C CA . LEU B 1 136 ? 16.188 3.801 -42.902 1.00 69.75 116 LEU B CA 1
ATOM 2942 C C . LEU B 1 136 ? 17.281 4.711 -43.462 1.00 69.75 116 LEU B C 1
ATOM 2943 O O . LEU B 1 136 ? 17.405 5.859 -43.053 1.00 69.75 116 LEU B O 1
ATOM 2948 N N . PRO B 1 137 ? 18.105 4.204 -44.388 1.00 66.64 117 PRO B N 1
ATOM 2949 C CA . PRO B 1 137 ? 19.156 5.052 -44.952 1.00 66.64 117 PRO B CA 1
ATOM 2950 C C . PRO B 1 137 ? 18.636 5.731 -46.215 1.00 66.64 117 PRO B C 1
ATOM 2951 O O . PRO B 1 137 ? 17.451 5.642 -46.537 1.00 66.64 117 PRO B O 1
ATOM 2955 N N . PRO B 1 138 ? 19.514 6.431 -46.944 1.00 77.89 118 PRO B N 1
ATOM 2956 C CA . PRO B 1 138 ? 19.078 7.098 -48.169 1.00 77.89 118 PRO B CA 1
ATOM 2957 C C . PRO B 1 138 ? 19.214 6.100 -49.312 1.00 77.89 118 PRO B C 1
ATOM 2958 O O . PRO B 1 138 ? 20.252 5.440 -49.445 1.00 77.89 118 PRO B O 1
ATOM 2962 N N . PHE B 1 139 ? 18.175 5.986 -50.134 1.00 67.77 119 PHE B N 1
ATOM 2963 C CA . PHE B 1 139 ? 18.219 5.061 -51.256 1.00 67.77 119 PHE B CA 1
ATOM 2964 C C . PHE B 1 139 ? 18.668 5.791 -52.514 1.00 67.77 119 PHE B C 1
ATOM 2965 O O . PHE B 1 139 ? 18.534 7.013 -52.631 1.00 67.77 119 PHE B O 1
ATOM 2973 N N . ARG B 1 140 ? 19.208 5.037 -53.458 1.00 70.13 120 ARG B N 1
ATOM 2974 C CA . ARG B 1 140 ? 19.663 5.628 -54.705 1.00 70.13 120 ARG B CA 1
ATOM 2975 C C . ARG B 1 140 ? 19.337 4.740 -55.899 1.00 70.13 120 ARG B C 1
ATOM 2976 O O . ARG B 1 140 ? 19.428 3.510 -55.833 1.00 70.13 120 ARG B O 1
ATOM 2984 N N . GLN B 1 141 ? 18.938 5.395 -56.984 1.00 53.56 121 GLN B N 1
ATOM 2985 C CA . GLN B 1 141 ? 18.571 4.745 -58.226 1.00 53.56 121 GLN B CA 1
ATOM 2986 C C . GLN B 1 141 ? 19.282 3.412 -58.488 1.00 53.56 121 GLN B C 1
ATOM 2987 O O . GLN B 1 141 ? 20.502 3.270 -58.280 1.00 53.56 121 GLN B O 1
ATOM 2993 N N . TYR B 1 142 ? 18.475 2.443 -58.929 1.00 68.63 122 TYR B N 1
ATOM 2994 C CA . TYR B 1 142 ? 18.904 1.089 -59.271 1.00 68.63 122 TYR B CA 1
ATOM 2995 C C . TYR B 1 142 ? 19.241 0.177 -58.090 1.00 68.63 122 TYR B C 1
ATOM 2996 O O . TYR B 1 142 ? 19.785 -0.914 -58.278 1.00 68.63 122 TYR B O 1
ATOM 3005 N N . GLU B 1 143 ? 18.913 0.610 -56.878 1.00 71.90 123 GLU B N 1
ATOM 3006 C CA . GLU B 1 143 ? 19.193 -0.201 -55.693 1.00 71.90 123 GLU B CA 1
ATOM 3007 C C . GLU B 1 143 ? 18.040 -1.145 -55.350 1.00 71.90 123 GLU B C 1
ATOM 3008 O O . GLU B 1 143 ? 16.895 -0.897 -55.719 1.00 71.90 123 GLU B O 1
ATOM 3014 N N . TRP B 1 144 ? 18.347 -2.235 -54.654 1.00 54.17 124 TRP B N 1
ATOM 3015 C CA . TRP B 1 144 ? 17.307 -3.179 -54.257 1.00 54.17 124 TRP B CA 1
ATOM 3016 C C . TRP B 1 144 ? 16.963 -3.130 -52.769 1.00 54.17 124 TRP B C 1
ATOM 3017 O O . TRP B 1 144 ? 17.835 -3.012 -51.914 1.00 54.17 124 TRP B O 1
ATOM 3028 N N . PHE B 1 145 ? 15.669 -3.212 -52.486 1.00 69.96 125 PHE B N 1
ATOM 3029 C CA . PHE B 1 145 ? 15.152 -3.237 -51.128 1.00 69.96 125 PHE B CA 1
ATOM 3030 C C . PHE B 1 145 ? 14.461 -4.587 -50.958 1.00 69.96 125 PHE B C 1
ATOM 3031 O O . PHE B 1 145 ? 13.637 -4.970 -51.785 1.00 69.96 125 PHE B O 1
ATOM 3039 N N . TYR B 1 146 ? 14.799 -5.306 -49.895 1.00 62.89 126 TYR B N 1
ATOM 3040 C CA . TYR B 1 146 ? 14.197 -6.609 -49.635 1.00 62.89 126 TYR B CA 1
ATOM 3041 C C . TYR B 1 146 ? 13.475 -6.643 -48.304 1.00 62.89 126 TYR B C 1
ATOM 3042 O O . TYR B 1 146 ? 13.923 -6.033 -47.334 1.00 62.89 126 TYR B O 1
ATOM 3051 N N . PHE B 1 147 ? 12.362 -7.369 -48.257 1.00 64.78 127 PHE B N 1
ATOM 3052 C CA . PHE B 1 147 ? 11.596 -7.521 -47.023 1.00 64.78 127 PHE B CA 1
ATOM 3053 C C . PHE B 1 147 ? 10.543 -8.614 -47.169 1.00 64.78 127 PHE B C 1
ATOM 3054 O O . PHE B 1 147 ? 10.153 -8.962 -48.277 1.00 64.78 127 PHE B O 1
ATOM 3062 N N . SER B 1 148 ? 10.102 -9.166 -46.045 1.00 60.23 128 SER B N 1
ATOM 3063 C CA . SER B 1 148 ? 9.102 -10.227 -46.054 1.00 60.23 128 SER B CA 1
ATOM 3064 C C . SER B 1 148 ? 7.997 -9.926 -45.068 1.00 60.23 128 SER B C 1
ATOM 3065 O O . SER B 1 148 ? 8.032 -8.918 -44.370 1.00 60.23 128 SER B O 1
ATOM 3068 N N . SER B 1 149 ? 7.013 -10.811 -45.016 1.00 59.41 129 SER B N 1
ATOM 3069 C CA . SER B 1 149 ? 5.898 -10.644 -44.104 1.00 59.41 129 SER B CA 1
ATOM 3070 C C . SER B 1 149 ? 6.359 -10.730 -42.651 1.00 59.41 129 SER B C 1
ATOM 3071 O O . SER B 1 149 ? 5.668 -10.258 -41.747 1.00 59.41 129 SER B O 1
ATOM 3074 N N . ILE B 1 150 ? 7.531 -11.322 -42.429 1.00 57.26 130 ILE B N 1
ATOM 3075 C CA . ILE B 1 150 ? 8.054 -11.424 -41.080 1.00 57.26 130 ILE B CA 1
ATOM 3076 C C . ILE B 1 150 ? 8.279 -10.007 -40.579 1.00 57.26 130 ILE B C 1
ATOM 3077 O O . ILE B 1 150 ? 8.024 -9.708 -39.422 1.00 57.26 130 ILE B O 1
ATOM 3082 N N . GLY B 1 151 ? 8.745 -9.130 -41.459 1.00 54.05 131 GLY B N 1
ATOM 3083 C CA . GLY B 1 151 ? 8.967 -7.749 -41.074 1.00 54.05 131 GLY B CA 1
ATOM 3084 C C . GLY B 1 151 ? 7.657 -6.997 -40.911 1.00 54.05 131 GLY B C 1
ATOM 3085 O O . GLY B 1 151 ? 7.597 -5.956 -40.245 1.00 54.05 131 GLY B O 1
ATOM 3086 N N . LEU B 1 152 ? 6.598 -7.543 -41.502 1.00 56.37 132 LEU B N 1
ATOM 3087 C CA . LEU B 1 152 ? 5.273 -6.925 -41.462 1.00 56.37 132 LEU B CA 1
ATOM 3088 C C . LEU B 1 152 ? 4.344 -7.270 -40.287 1.00 56.37 132 LEU B C 1
ATOM 3089 O O . LEU B 1 152 ? 3.251 -6.706 -40.169 1.00 56.37 132 LEU B O 1
ATOM 3094 N N . THR B 1 153 ? 4.782 -8.165 -39.410 1.00 58.55 133 THR B N 1
ATOM 3095 C CA . THR B 1 153 ? 3.937 -8.602 -38.309 1.00 58.55 133 THR B CA 1
ATOM 3096 C C . THR B 1 153 ? 3.787 -7.707 -37.072 1.00 58.55 133 THR B C 1
ATOM 3097 O O . THR B 1 153 ? 2.706 -7.642 -36.481 1.00 58.55 133 THR B O 1
ATOM 3101 N N . ASP B 1 154 ? 4.851 -7.026 -36.668 1.00 61.74 134 ASP B N 1
ATOM 3102 C CA . ASP B 1 154 ? 4.759 -6.170 -35.493 1.00 61.74 134 ASP B CA 1
ATOM 3103 C C . ASP B 1 154 ? 4.828 -4.737 -35.967 1.00 61.74 134 ASP B C 1
ATOM 3104 O O . ASP B 1 154 ? 5.316 -4.493 -37.060 1.00 61.74 134 ASP B O 1
ATOM 3109 N N . ARG B 1 155 ? 4.370 -3.796 -35.147 1.00 100.14 135 ARG B N 1
ATOM 3110 C CA . ARG B 1 155 ? 4.276 -2.401 -35.566 1.00 100.14 135 ARG B CA 1
ATOM 3111 C C . ARG B 1 155 ? 5.407 -1.528 -36.093 1.00 100.14 135 ARG B C 1
ATOM 3112 O O . ARG B 1 155 ? 5.406 -1.169 -37.272 1.00 100.14 135 ARG B O 1
ATOM 3120 N N . PRO B 1 156 ? 6.371 -1.138 -35.251 1.00 68.39 136 PRO B N 1
ATOM 3121 C CA . PRO B 1 156 ? 7.383 -0.289 -35.890 1.00 68.39 136 PRO B CA 1
ATOM 3122 C C . PRO B 1 156 ? 7.992 -0.940 -37.131 1.00 68.39 136 PRO B C 1
ATOM 3123 O O . PRO B 1 156 ? 8.149 -0.296 -38.171 1.00 68.39 136 PRO B O 1
ATOM 3127 N N . ALA B 1 157 ? 8.310 -2.224 -37.028 1.00 45.09 137 ALA B N 1
ATOM 3128 C CA . ALA B 1 157 ? 8.875 -2.951 -38.161 1.00 45.09 137 ALA B CA 1
ATOM 3129 C C . ALA B 1 157 ? 7.967 -2.833 -39.398 1.00 45.09 137 ALA B C 1
ATOM 3130 O O . ALA B 1 157 ? 8.447 -2.581 -40.500 1.00 45.09 137 ALA B O 1
ATOM 3132 N N . ARG B 1 158 ? 6.658 -3.000 -39.201 1.00 48.01 138 ARG B N 1
ATOM 3133 C CA . ARG B 1 158 ? 5.704 -2.914 -40.295 1.00 48.01 138 ARG B CA 1
ATOM 3134 C C . ARG B 1 158 ? 5.743 -1.570 -41.031 1.00 48.01 138 ARG B C 1
ATOM 3135 O O . ARG B 1 158 ? 5.733 -1.537 -42.259 1.00 48.01 138 ARG B O 1
ATOM 3143 N N . GLU B 1 159 ? 5.755 -0.469 -40.279 1.00 57.76 139 GLU B N 1
ATOM 3144 C CA . GLU B 1 159 ? 5.810 0.858 -40.875 1.00 57.76 139 GLU B CA 1
ATOM 3145 C C . GLU B 1 159 ? 7.141 0.975 -41.598 1.00 57.76 139 GLU B C 1
ATOM 3146 O O . GLU B 1 159 ? 7.205 1.409 -42.749 1.00 57.76 139 GLU B O 1
ATOM 3152 N N . ALA B 1 160 ? 8.209 0.582 -40.914 1.00 53.25 140 ALA B N 1
ATOM 3153 C CA . ALA B 1 160 ? 9.542 0.660 -41.487 1.00 53.25 140 ALA B CA 1
ATOM 3154 C C . ALA B 1 160 ? 9.640 -0.014 -42.860 1.00 53.25 140 ALA B C 1
ATOM 3155 O O . ALA B 1 160 ? 10.233 0.537 -43.792 1.00 53.25 140 ALA B O 1
ATOM 3157 N N . CYS B 1 161 ? 9.051 -1.202 -42.972 1.00 57.25 141 CYS B N 1
ATOM 3158 C CA . CYS B 1 161 ? 9.057 -1.976 -44.210 1.00 57.25 141 CYS B CA 1
ATOM 3159 C C . CYS B 1 161 ? 8.302 -1.326 -45.365 1.00 57.25 141 CYS B C 1
ATOM 3160 O O . CYS B 1 161 ? 8.841 -1.176 -46.457 1.00 57.25 141 CYS B O 1
ATOM 3163 N N . LEU B 1 162 ? 7.049 -0.958 -45.125 1.00 52.65 142 LEU B N 1
ATOM 3164 C CA . LEU B 1 162 ? 6.225 -0.345 -46.155 1.00 52.65 142 LEU B CA 1
ATOM 3165 C C . LEU B 1 162 ? 6.745 1.020 -46.574 1.00 52.65 142 LEU B C 1
ATOM 3166 O O . LEU B 1 162 ? 6.655 1.377 -47.747 1.00 52.65 142 LEU B O 1
ATOM 3171 N N . GLU B 1 163 ? 7.286 1.788 -45.627 1.00 44.60 143 GLU B N 1
ATOM 3172 C CA . GLU B 1 163 ? 7.853 3.100 -45.951 1.00 44.60 143 GLU B CA 1
ATOM 3173 C C . GLU B 1 163 ? 9.133 2.899 -46.756 1.00 44.60 143 GLU B C 1
ATOM 3174 O O . GLU B 1 163 ? 9.378 3.593 -47.739 1.00 44.60 143 GLU B O 1
ATOM 3180 N N . GLY B 1 164 ? 9.945 1.938 -46.318 1.00 57.98 144 GLY B N 1
ATOM 3181 C CA . GLY B 1 164 ? 11.185 1.612 -47.006 1.00 57.98 144 GLY B CA 1
ATOM 3182 C C . GLY B 1 164 ? 10.943 1.242 -48.465 1.00 57.98 144 GLY B C 1
ATOM 3183 O O . GLY B 1 164 ? 11.673 1.682 -49.353 1.00 57.98 144 GLY B O 1
ATOM 3184 N N . ALA B 1 165 ? 9.920 0.432 -48.720 1.00 55.63 145 ALA B N 1
ATOM 3185 C CA . ALA B 1 165 ? 9.589 0.041 -50.085 1.00 55.63 145 ALA B CA 1
ATOM 3186 C C . ALA B 1 165 ? 9.107 1.266 -50.868 1.00 55.63 145 ALA B C 1
ATOM 3187 O O . ALA B 1 165 ? 9.468 1.448 -52.026 1.00 55.63 145 ALA B O 1
ATOM 3189 N N . ARG B 1 166 ? 8.290 2.101 -50.227 1.00 61.16 146 ARG B N 1
ATOM 3190 C CA . ARG B 1 166 ? 7.765 3.303 -50.864 1.00 61.16 146 ARG B CA 1
ATOM 3191 C C . ARG B 1 166 ? 8.905 4.222 -51.297 1.00 61.16 146 ARG B C 1
ATOM 3192 O O . ARG B 1 166 ? 8.912 4.727 -52.427 1.00 61.16 146 ARG B O 1
ATOM 3200 N N . ARG B 1 167 ? 9.873 4.433 -50.406 1.00 55.65 147 ARG B N 1
ATOM 3201 C CA . ARG B 1 167 ? 11.013 5.287 -50.727 1.00 55.65 147 ARG B CA 1
ATOM 3202 C C . ARG B 1 167 ? 11.906 4.694 -51.804 1.00 55.65 147 ARG B C 1
ATOM 3203 O O . ARG B 1 167 ? 12.310 5.408 -52.727 1.00 55.65 147 ARG B O 1
ATOM 3219 N N . ARG B 1 169 ? 11.160 2.864 -54.183 1.00 72.74 149 ARG B N 1
ATOM 3220 C CA . ARG B 1 169 ? 10.500 3.008 -55.476 1.00 72.74 149 ARG B CA 1
ATOM 3221 C C . ARG B 1 169 ? 10.588 4.452 -55.958 1.00 72.74 149 ARG B C 1
ATOM 3222 O O . ARG B 1 169 ? 10.866 4.710 -57.126 1.00 72.74 149 ARG B O 1
ATOM 3230 N N . GLU B 1 170 ? 10.352 5.399 -55.059 1.00 77.78 150 GLU B N 1
ATOM 3231 C CA . GLU B 1 170 ? 10.426 6.800 -55.445 1.00 77.78 150 GLU B CA 1
ATOM 3232 C C . GLU B 1 170 ? 11.841 7.160 -55.874 1.00 77.78 150 GLU B C 1
ATOM 3233 O O . GLU B 1 170 ? 12.039 7.991 -56.762 1.00 77.78 150 GLU B O 1
ATOM 3239 N N . ALA B 1 171 ? 12.829 6.525 -55.257 1.00 86.53 151 ALA B N 1
ATOM 3240 C CA . ALA B 1 171 ? 14.213 6.816 -55.595 1.00 86.53 151 ALA B CA 1
ATOM 3241 C C . ALA B 1 171 ? 14.577 6.152 -56.909 1.00 86.53 151 ALA B C 1
ATOM 3242 O O . ALA B 1 171 ? 15.745 6.162 -57.321 1.00 86.53 151 ALA B O 1
ATOM 3244 N N . GLY B 1 172 ? 13.566 5.595 -57.574 1.00 60.25 152 GLY B N 1
ATOM 3245 C CA . GLY B 1 172 ? 13.811 4.906 -58.823 1.00 60.25 152 GLY B CA 1
ATOM 3246 C C . GLY B 1 172 ? 14.585 3.640 -58.523 1.00 60.25 152 GLY B C 1
ATOM 3247 O O . GLY B 1 172 ? 15.486 3.276 -59.269 1.00 60.25 152 GLY B O 1
ATOM 3248 N N . GLY B 1 173 ? 14.228 2.985 -57.414 1.00 55.33 153 GLY B N 1
ATOM 3249 C CA . GLY B 1 173 ? 14.874 1.748 -56.992 1.00 55.33 153 GLY B CA 1
ATOM 3250 C C . GLY B 1 173 ? 13.996 0.508 -57.133 1.00 55.33 153 GLY B C 1
ATOM 3251 O O . GLY B 1 173 ? 12.889 0.575 -57.647 1.00 55.33 153 GLY B O 1
ATOM 3252 N N . TYR B 1 174 ? 14.478 -0.628 -56.659 1.00 56.86 154 TYR B N 1
ATOM 3253 C CA . TYR B 1 174 ? 13.731 -1.875 -56.785 1.00 56.86 154 TYR B CA 1
ATOM 3254 C C . TYR B 1 174 ? 13.347 -2.529 -55.454 1.00 56.86 154 TYR B C 1
ATOM 3255 O O . TYR B 1 174 ? 14.098 -2.459 -54.484 1.00 56.86 154 TYR B O 1
ATOM 3264 N N . VAL B 1 175 ? 12.176 -3.161 -55.409 1.00 55.59 155 VAL B N 1
ATOM 3265 C CA . VAL B 1 175 ? 11.717 -3.834 -54.185 1.00 55.59 155 VAL B CA 1
ATOM 3266 C C . VAL B 1 175 ? 11.489 -5.326 -54.428 1.00 55.59 155 VAL B C 1
ATOM 3267 O O . VAL B 1 175 ? 10.872 -5.713 -55.421 1.00 55.59 155 VAL B O 1
ATOM 3271 N N . LEU B 1 176 ? 12.001 -6.165 -53.540 1.00 55.69 156 LEU B N 1
ATOM 3272 C CA . LEU B 1 176 ? 11.801 -7.606 -53.672 1.00 55.69 156 LEU B CA 1
ATOM 3273 C C . LEU B 1 176 ? 11.025 -8.107 -52.454 1.00 55.69 156 LEU B C 1
ATOM 3274 O O . LEU B 1 176 ? 11.576 -8.226 -51.354 1.00 55.69 156 LEU B O 1
ATOM 3279 N N . PHE B 1 177 ? 9.744 -8.396 -52.648 1.00 50.46 157 PHE B N 1
ATOM 3280 C CA . PHE B 1 177 ? 8.933 -8.881 -51.550 1.00 50.46 157 PHE B CA 1
ATOM 3281 C C . PHE B 1 177 ? 8.878 -10.402 -51.529 1.00 50.46 157 PHE B C 1
ATOM 3282 O O . PHE B 1 177 ? 8.437 -11.022 -52.489 1.00 50.46 157 PHE B O 1
ATOM 3290 N N . ASP B 1 178 ? 9.360 -10.980 -50.432 1.00 52.68 158 ASP B N 1
ATOM 3291 C CA . ASP B 1 178 ? 9.372 -12.417 -50.206 1.00 52.68 158 ASP B CA 1
ATOM 3292 C C . ASP B 1 178 ? 8.208 -12.667 -49.232 1.00 52.68 158 ASP B C 1
ATOM 3293 O O . ASP B 1 178 ? 8.279 -12.295 -48.059 1.00 52.68 158 ASP B O 1
ATOM 3298 N N . VAL B 1 179 ? 7.117 -13.250 -49.716 1.00 75.12 159 VAL B N 1
ATOM 3299 C CA . VAL B 1 179 ? 5.971 -13.492 -48.848 1.00 75.12 159 VAL B CA 1
ATOM 3300 C C . VAL B 1 179 ? 6.232 -14.738 -48.022 1.00 75.12 159 VAL B C 1
ATOM 3301 O O . VAL B 1 179 ? 5.552 -15.746 -48.154 1.00 75.12 159 VAL B O 1
ATOM 3305 N N . ASN B 1 180 ? 7.242 -14.637 -47.171 1.00 57.14 160 ASN B N 1
ATOM 3306 C CA . ASN B 1 180 ? 7.687 -15.709 -46.287 1.00 57.14 160 ASN B CA 1
ATOM 3307 C C . ASN B 1 180 ? 6.651 -15.874 -45.170 1.00 57.14 160 ASN B C 1
ATOM 3308 O O . ASN B 1 180 ? 6.908 -15.537 -44.018 1.00 57.14 160 ASN B O 1
ATOM 3313 N N . LEU B 1 181 ? 5.489 -16.413 -45.521 1.00 77.21 161 LEU B N 1
ATOM 3314 C CA . LEU B 1 181 ? 4.386 -16.568 -44.583 1.00 77.21 161 LEU B CA 1
ATOM 3315 C C . LEU B 1 181 ? 4.658 -17.402 -43.323 1.00 77.21 161 LEU B C 1
ATOM 3316 O O . LEU B 1 181 ? 5.027 -18.580 -43.402 1.00 77.21 161 LEU B O 1
ATOM 3321 N N . ARG B 1 182 ? 4.449 -16.775 -42.162 1.00 107.15 162 ARG B N 1
ATOM 3322 C CA . ARG B 1 182 ? 4.661 -17.417 -40.860 1.00 107.15 162 ARG B CA 1
ATOM 3323 C C . ARG B 1 182 ? 3.406 -17.332 -39.967 1.00 107.15 162 ARG B C 1
ATOM 3324 O O . ARG B 1 182 ? 3.455 -16.776 -38.861 1.00 107.15 162 ARG B O 1
ATOM 3332 N N . SER B 1 183 ? 2.296 -17.893 -40.447 1.00 105.31 163 SER B N 1
ATOM 3333 C CA . SER B 1 183 ? 1.019 -17.888 -39.726 1.00 105.31 163 SER B CA 1
ATOM 3334 C C . SER B 1 183 ? 1.138 -17.868 -38.203 1.00 105.31 163 SER B C 1
ATOM 3335 O O . SER B 1 183 ? 0.499 -17.050 -37.533 1.00 105.31 163 SER B O 1
ATOM 3338 N N . LYS B 1 184 ? 1.957 -18.769 -37.667 1.00 128.96 164 LYS B N 1
ATOM 3339 C CA . LYS B 1 184 ? 2.160 -18.868 -36.227 1.00 128.96 164 LYS B CA 1
ATOM 3340 C C . LYS B 1 184 ? 2.553 -17.535 -35.592 1.00 128.96 164 LYS B C 1
ATOM 3341 O O . LYS B 1 184 ? 1.797 -16.973 -34.794 1.00 128.96 164 LYS B O 1
ATOM 3351 N N . TRP B 1 186 ? 2.333 -14.660 -36.474 1.00 150.63 166 TRP B N 1
ATOM 3352 C CA . TRP B 1 186 ? 1.343 -13.598 -36.618 1.00 150.63 166 TRP B CA 1
ATOM 3353 C C . TRP B 1 186 ? 0.315 -13.593 -35.487 1.00 150.63 166 TRP B C 1
ATOM 3354 O O . TRP B 1 186 ? -0.142 -14.649 -35.049 1.00 150.63 166 TRP B O 1
ATOM 3365 N N . GLY B 1 187 ? -0.028 -12.396 -35.012 1.00 111.40 167 GLY B N 1
ATOM 3366 C CA . GLY B 1 187 ? -1.015 -12.261 -33.953 1.00 111.40 167 GLY B CA 1
ATOM 3367 C C . GLY B 1 187 ? -2.411 -12.330 -34.548 1.00 111.40 167 GLY B C 1
ATOM 3368 O O . GLY B 1 187 ? -3.177 -13.245 -34.251 1.00 111.40 167 GLY B O 1
ATOM 3369 N N . ASN B 1 188 ? -2.752 -11.357 -35.386 1.00 149.50 168 ASN B N 1
ATOM 3370 C CA . ASN B 1 188 ? -4.055 -11.355 -36.040 1.00 149.50 168 ASN B CA 1
ATOM 3371 C C . ASN B 1 188 ? -3.851 -11.893 -37.452 1.00 149.50 168 ASN B C 1
ATOM 3372 O O . ASN B 1 188 ? -3.316 -11.197 -38.315 1.00 149.50 168 ASN B O 1
ATOM 3377 N N . THR B 1 189 ? -4.269 -13.135 -37.681 1.00 84.79 169 THR B N 1
ATOM 3378 C CA . THR B 1 189 ? -4.099 -13.756 -38.987 1.00 84.79 169 THR B CA 1
ATOM 3379 C C . THR B 1 189 ? -4.996 -13.166 -40.069 1.00 84.79 169 THR B C 1
ATOM 3380 O O . THR B 1 189 ? -5.015 -13.659 -41.198 1.00 84.79 169 THR B O 1
ATOM 3384 N N . ASP B 1 190 ? -5.738 -12.120 -39.727 1.00 75.70 170 ASP B N 1
ATOM 3385 C CA . ASP B 1 190 ? -6.623 -11.481 -40.690 1.00 75.70 170 ASP B CA 1
ATOM 3386 C C . ASP B 1 190 ? -5.899 -10.356 -41.392 1.00 75.70 170 ASP B C 1
ATOM 3387 O O . ASP B 1 190 ? -6.222 -10.014 -42.528 1.00 75.70 170 ASP B O 1
ATOM 3392 N N . GLU B 1 191 ? -4.912 -9.787 -40.712 1.00 85.49 171 GLU B N 1
ATOM 3393 C CA . GLU B 1 191 ? -4.135 -8.676 -41.256 1.00 85.49 171 GLU B CA 1
ATOM 3394 C C . GLU B 1 191 ? -3.245 -9.114 -42.409 1.00 85.49 171 GLU B C 1
ATOM 3395 O O . GLU B 1 191 ? -2.886 -8.310 -43.270 1.00 85.49 171 GLU B O 1
ATOM 3401 N N . ILE B 1 192 ? -2.912 -10.398 -42.423 1.00 66.93 172 ILE B N 1
ATOM 3402 C CA . ILE B 1 192 ? -2.052 -10.994 -43.439 1.00 66.93 172 ILE B CA 1
ATOM 3403 C C . ILE B 1 192 ? -2.448 -10.826 -44.897 1.00 66.93 172 ILE B C 1
ATOM 3404 O O . ILE B 1 192 ? -1.663 -10.319 -45.686 1.00 66.93 172 ILE B O 1
ATOM 3409 N N . PRO B 1 193 ? -3.659 -11.259 -45.282 1.00 71.84 173 PRO B N 1
ATOM 3410 C CA . PRO B 1 193 ? -4.081 -11.121 -46.685 1.00 71.84 173 PRO B CA 1
ATOM 3411 C C . PRO B 1 193 ? -3.997 -9.677 -47.173 1.00 71.84 173 PRO B C 1
ATOM 3412 O O . PRO B 1 193 ? -3.674 -9.413 -48.328 1.00 71.84 173 PRO B O 1
ATOM 3416 N N . GLU B 1 194 ? -4.285 -8.749 -46.271 1.00 51.25 174 GLU B N 1
ATOM 3417 C CA . GLU B 1 194 ? -4.276 -7.333 -46.584 1.00 51.25 174 GLU B CA 1
ATOM 3418 C C . GLU B 1 194 ? -2.866 -6.793 -46.721 1.00 51.25 174 GLU B C 1
ATOM 3419 O O . GLU B 1 194 ? -2.561 -6.103 -47.690 1.00 51.25 174 GLU B O 1
ATOM 3425 N N . LEU B 1 195 ? -2.005 -7.106 -45.758 1.00 55.03 175 LEU B N 1
ATOM 3426 C CA . LEU B 1 195 ? -0.625 -6.642 -45.813 1.00 55.03 175 LEU B CA 1
ATOM 3427 C C . LEU B 1 195 ? 0.153 -7.276 -46.971 1.00 55.03 175 LEU B C 1
ATOM 3428 O O . LEU B 1 195 ? 1.101 -6.682 -47.491 1.00 55.03 175 LEU B O 1
ATOM 3433 N N . ILE B 1 196 ? -0.252 -8.473 -47.382 1.00 54.92 176 ILE B N 1
ATOM 3434 C CA . ILE B 1 196 ? 0.397 -9.162 -48.498 1.00 54.92 176 ILE B CA 1
ATOM 3435 C C . ILE B 1 196 ? 0.057 -8.457 -49.808 1.00 54.92 176 ILE B C 1
ATOM 3436 O O . ILE B 1 196 ? 0.911 -8.277 -50.671 1.00 54.92 176 ILE B O 1
ATOM 3441 N N . ALA B 1 197 ? -1.203 -8.073 -49.955 1.00 52.28 177 ALA B N 1
ATOM 3442 C CA . ALA B 1 197 ? -1.646 -7.393 -51.158 1.00 52.28 177 ALA B CA 1
ATOM 3443 C C . ALA B 1 197 ? -1.055 -5.989 -51.279 1.00 52.28 177 ALA B C 1
ATOM 3444 O O . ALA B 1 197 ? -0.639 -5.578 -52.359 1.00 52.28 177 ALA B O 1
ATOM 3446 N N . ARG B 1 198 ? -1.040 -5.251 -50.176 1.00 59.58 178 ARG B N 1
ATOM 3447 C CA . ARG B 1 198 ? -0.494 -3.913 -50.201 1.00 59.58 178 ARG B CA 1
ATOM 3448 C C . ARG B 1 198 ? 0.976 -4.001 -50.544 1.00 59.58 178 ARG B C 1
ATOM 3449 O O . ARG B 1 198 ? 1.530 -3.093 -51.161 1.00 59.58 178 ARG B O 1
ATOM 3457 N N . SER B 1 199 ? 1.597 -5.108 -50.153 1.00 58.38 179 SER B N 1
ATOM 3458 C CA . SER B 1 199 ? 3.013 -5.331 -50.411 1.00 58.38 179 SER B CA 1
ATOM 3459 C C . SER B 1 199 ? 3.257 -5.655 -51.869 1.00 58.38 179 SER B C 1
ATOM 3460 O O . SER B 1 199 ? 4.205 -5.153 -52.478 1.00 58.38 179 SER B O 1
ATOM 3463 N N . ALA B 1 200 ? 2.408 -6.513 -52.425 1.00 70.33 180 ALA B N 1
ATOM 3464 C CA . ALA B 1 200 ? 2.540 -6.904 -53.819 1.00 70.33 180 ALA B CA 1
ATOM 3465 C C . ALA B 1 200 ? 2.501 -5.632 -54.660 1.00 70.33 180 ALA B C 1
ATOM 3466 O O . ALA B 1 200 ? 3.242 -5.494 -55.627 1.00 70.33 180 ALA B O 1
ATOM 3468 N N . ALA B 1 201 ? 1.637 -4.702 -54.257 1.00 66.38 181 ALA B N 1
ATOM 3469 C CA . ALA B 1 201 ? 1.461 -3.420 -54.930 1.00 66.38 181 ALA B CA 1
ATOM 3470 C C . ALA B 1 201 ? 2.767 -2.637 -55.026 1.00 66.38 181 ALA B C 1
ATOM 3471 O O . ALA B 1 201 ? 3.068 -2.065 -56.073 1.00 66.38 181 ALA B O 1
ATOM 3473 N N . LEU B 1 202 ? 3.539 -2.618 -53.940 1.00 53.95 182 LEU B N 1
ATOM 3474 C CA . LEU B 1 202 ? 4.814 -1.901 -53.914 1.00 53.95 182 LEU B CA 1
ATOM 3475 C C . LEU B 1 202 ? 5.977 -2.663 -54.537 1.00 53.95 182 LEU B C 1
ATOM 3476 O O . LEU B 1 202 ? 6.941 -2.062 -54.994 1.00 53.95 182 LEU B O 1
ATOM 3481 N N . ALA B 1 203 ? 5.893 -3.983 -54.558 1.00 48.26 183 ALA B N 1
ATOM 3482 C CA . ALA B 1 203 ? 6.993 -4.794 -55.061 1.00 48.26 183 ALA B CA 1
ATOM 3483 C C . ALA B 1 203 ? 7.315 -4.733 -56.547 1.00 48.26 183 ALA B C 1
ATOM 3484 O O . ALA B 1 203 ? 6.453 -4.520 -57.390 1.00 48.26 183 ALA B O 1
ATOM 3486 N N . SER B 1 204 ? 8.588 -4.936 -56.853 1.00 65.89 184 SER B N 1
ATOM 3487 C CA . SER B 1 204 ? 9.041 -4.960 -58.227 1.00 65.89 184 SER B CA 1
ATOM 3488 C C . SER B 1 204 ? 8.966 -6.432 -58.637 1.00 65.89 184 SER B C 1
ATOM 3489 O O . SER B 1 204 ? 8.569 -6.761 -59.758 1.00 65.89 184 SER B O 1
ATOM 3492 N N . ILE B 1 205 ? 9.341 -7.311 -57.708 1.00 56.56 185 ILE B N 1
ATOM 3493 C CA . ILE B 1 205 ? 9.291 -8.757 -57.915 1.00 56.56 185 ILE B CA 1
ATOM 3494 C C . ILE B 1 205 ? 8.819 -9.413 -56.615 1.00 56.56 185 ILE B C 1
ATOM 3495 O O . ILE B 1 205 ? 9.257 -9.036 -55.527 1.00 56.56 185 ILE B O 1
ATOM 3500 N N . CYS B 1 206 ? 7.909 -10.375 -56.723 1.00 63.00 186 CYS B N 1
ATOM 3501 C CA . CYS B 1 206 ? 7.420 -11.083 -55.542 1.00 63.00 186 CYS B CA 1
ATOM 3502 C C . CYS B 1 206 ? 7.869 -12.523 -55.601 1.00 63.00 186 CYS B C 1
ATOM 3503 O O . CYS B 1 206 ? 7.766 -13.162 -56.653 1.00 63.00 186 CYS B O 1
ATOM 3506 N N . LYS B 1 207 ? 8.376 -13.023 -54.476 1.00 63.14 187 LYS B N 1
ATOM 3507 C CA . LYS B 1 207 ? 8.816 -14.404 -54.384 1.00 63.14 187 LYS B CA 1
ATOM 3508 C C . LYS B 1 207 ? 7.929 -15.122 -53.382 1.00 63.14 187 LYS B C 1
ATOM 3509 O O . LYS B 1 207 ? 7.684 -14.616 -52.290 1.00 63.14 187 LYS B O 1
ATOM 3515 N N . VAL B 1 208 ? 7.451 -16.303 -53.765 1.00 54.88 188 VAL B N 1
ATOM 3516 C CA . VAL B 1 208 ? 6.567 -17.102 -52.921 1.00 54.88 188 VAL B CA 1
ATOM 3517 C C . VAL B 1 208 ? 6.833 -18.613 -53.076 1.00 54.88 188 VAL B C 1
ATOM 3518 O O . VAL B 1 208 ? 7.460 -19.044 -54.040 1.00 54.88 188 VAL B O 1
ATOM 3522 N N . SER B 1 209 ? 6.357 -19.411 -52.123 1.00 67.05 189 SER B N 1
ATOM 3523 C CA . SER B 1 209 ? 6.541 -20.862 -52.172 1.00 67.05 189 SER B CA 1
ATOM 3524 C C . SER B 1 209 ? 5.228 -21.531 -52.554 1.00 67.05 189 SER B C 1
ATOM 3525 O O . SER B 1 209 ? 4.155 -20.973 -52.321 1.00 67.05 189 SER B O 1
ATOM 3528 N N . ALA B 1 210 ? 5.319 -22.726 -53.133 1.00 57.04 190 ALA B N 1
ATOM 3529 C CA . ALA B 1 210 ? 4.133 -23.482 -53.541 1.00 57.04 190 ALA B CA 1
ATOM 3530 C C . ALA B 1 210 ? 3.106 -23.532 -52.416 1.00 57.04 190 ALA B C 1
ATOM 3531 O O . ALA B 1 210 ? 1.934 -23.223 -52.617 1.00 57.04 190 ALA B O 1
ATOM 3533 N N . ASP B 1 211 ? 3.550 -23.916 -51.227 1.00 69.13 191 ASP B N 1
ATOM 3534 C CA . ASP B 1 211 ? 2.644 -24.007 -50.093 1.00 69.13 191 ASP B CA 1
ATOM 3535 C C . ASP B 1 211 ? 2.135 -22.622 -49.735 1.00 69.13 191 ASP B C 1
ATOM 3536 O O . ASP B 1 211 ? 0.945 -22.440 -49.477 1.00 69.13 191 ASP B O 1
ATOM 3541 N N . GLU B 1 212 ? 3.034 -21.641 -49.733 1.00 64.84 192 GLU B N 1
ATOM 3542 C CA . GLU B 1 212 ? 2.647 -20.273 -49.401 1.00 64.84 192 GLU B CA 1
ATOM 3543 C C . GLU B 1 212 ? 1.483 -19.814 -50.272 1.00 64.84 192 GLU B C 1
ATOM 3544 O O . GLU B 1 212 ? 0.631 -19.054 -49.826 1.00 64.84 192 GLU B O 1
ATOM 3550 N N . LEU B 1 213 ? 1.442 -20.286 -51.512 1.00 61.33 193 LEU B N 1
ATOM 3551 C CA . LEU B 1 213 ? 0.351 -19.927 -52.403 1.00 61.33 193 LEU B CA 1
ATOM 3552 C C . LEU B 1 213 ? -0.932 -20.578 -51.887 1.00 61.33 193 LEU B C 1
ATOM 3553 O O . LEU B 1 213 ? -1.966 -19.914 -51.747 1.00 61.33 193 LEU B O 1
ATOM 3558 N N . CYS B 1 214 ? -0.851 -21.872 -51.579 1.00 65.28 194 CYS B N 1
ATOM 3559 C CA . CYS B 1 214 ? -1.996 -22.620 -51.061 1.00 65.28 194 CYS B CA 1
ATOM 3560 C C . CYS B 1 214 ? -2.535 -22.004 -49.782 1.00 65.28 194 CYS B C 1
ATOM 3561 O O . CYS B 1 214 ? -3.742 -21.959 -49.577 1.00 65.28 194 CYS B O 1
ATOM 3564 N N . GLN B 1 215 ? -1.645 -21.528 -48.921 1.00 66.68 195 GLN B N 1
ATOM 3565 C CA . GLN B 1 215 ? -2.074 -20.891 -47.683 1.00 66.68 195 GLN B CA 1
ATOM 3566 C C . GLN B 1 215 ? -2.964 -19.659 -47.947 1.00 66.68 195 GLN B C 1
ATOM 3567 O O . GLN B 1 215 ? -4.058 -19.562 -47.401 1.00 66.68 195 GLN B O 1
ATOM 3573 N N . LEU B 1 216 ? -2.510 -18.744 -48.805 1.00 58.24 196 LEU B N 1
ATOM 3574 C CA . LEU B 1 216 ? -3.249 -17.507 -49.114 1.00 58.24 196 LEU B CA 1
ATOM 3575 C C . LEU B 1 216 ? -4.490 -17.697 -49.974 1.00 58.24 196 LEU B C 1
ATOM 3576 O O . LEU B 1 216 ? -5.549 -17.136 -49.678 1.00 58.24 196 LEU B O 1
ATOM 3581 N N . SER B 1 217 ? -4.342 -18.468 -51.052 1.00 67.86 197 SER B N 1
ATOM 3582 C CA . SER B 1 217 ? -5.441 -18.726 -51.986 1.00 67.86 197 SER B CA 1
ATOM 3583 C C . SER B 1 217 ? -6.397 -19.732 -51.396 1.00 67.86 197 SER B C 1
ATOM 3584 O O . SER B 1 217 ? -7.601 -19.695 -51.666 1.00 67.86 197 SER B O 1
ATOM 3587 N N . GLY B 1 218 ? -5.837 -20.636 -50.599 1.00 78.89 198 GLY B N 1
ATOM 3588 C CA . GLY B 1 218 ? -6.632 -21.664 -49.960 1.00 78.89 198 GLY B CA 1
ATOM 3589 C C . GLY B 1 218 ? -6.816 -22.876 -50.848 1.00 78.89 198 GLY B C 1
ATOM 3590 O O . GLY B 1 218 ? -7.517 -23.817 -50.480 1.00 78.89 198 GLY B O 1
ATOM 3591 N N . ALA B 1 219 ? -6.188 -22.854 -52.020 1.00 66.63 199 ALA B N 1
ATOM 3592 C CA . ALA B 1 219 ? -6.295 -23.964 -52.963 1.00 66.63 199 ALA B CA 1
ATOM 3593 C C . ALA B 1 219 ? -5.385 -25.096 -52.527 1.00 66.63 199 ALA B C 1
ATOM 3594 O O . ALA B 1 219 ? -4.495 -24.894 -51.707 1.00 66.63 199 ALA B O 1
ATOM 3596 N N . SER B 1 220 ? -5.615 -26.284 -53.078 1.00 80.26 200 SER B N 1
ATOM 3597 C CA . SER B 1 220 ? -4.817 -27.462 -52.748 1.00 80.26 200 SER B CA 1
ATOM 3598 C C . SER B 1 220 ? -3.624 -27.545 -53.699 1.00 80.26 200 SER B C 1
ATOM 3599 O O . SER B 1 220 ? -2.499 -27.829 -53.285 1.00 80.26 200 SER B O 1
ATOM 3602 N N . HIS B 1 221 ? -3.880 -27.291 -54.976 1.00 76.20 201 HIS B N 1
ATOM 3603 C CA . HIS B 1 221 ? -2.829 -27.305 -55.981 1.00 76.20 201 HIS B CA 1
ATOM 3604 C C . HIS B 1 221 ? -2.419 -25.849 -56.215 1.00 76.20 201 HIS B C 1
ATOM 3605 O O . HIS B 1 221 ? -3.276 -24.997 -56.457 1.00 76.20 201 HIS B O 1
ATOM 3607 N N . TRP B 1 222 ? -1.122 -25.558 -56.149 1.00 63.89 202 TRP B N 1
ATOM 3608 C CA . TRP B 1 222 ? -0.650 -24.185 -56.340 1.00 63.89 202 TRP B CA 1
ATOM 3609 C C . TRP B 1 222 ? -0.841 -23.625 -57.749 1.00 63.89 202 TRP B C 1
ATOM 3610 O O . TRP B 1 222 ? -1.061 -22.428 -57.910 1.00 63.89 202 TRP B O 1
ATOM 3621 N N . GLN B 1 223 ? -0.741 -24.469 -58.772 1.00 63.04 203 GLN B N 1
ATOM 3622 C CA . GLN B 1 223 ? -0.924 -23.987 -60.144 1.00 63.04 203 GLN B CA 1
ATOM 3623 C C . GLN B 1 223 ? -2.272 -23.286 -60.277 1.00 63.04 203 GLN B C 1
ATOM 3624 O O . GLN B 1 223 ? -2.422 -22.322 -61.028 1.00 63.04 203 GLN B O 1
ATOM 3630 N N . ASP B 1 224 ? -3.259 -23.781 -59.545 1.00 83.09 204 ASP B N 1
ATOM 3631 C CA . ASP B 1 224 ? -4.575 -23.173 -59.576 1.00 83.09 204 ASP B CA 1
ATOM 3632 C C . ASP B 1 224 ? -4.467 -21.807 -58.911 1.00 83.09 204 ASP B C 1
ATOM 3633 O O . ASP B 1 224 ? -5.409 -21.026 -58.935 1.00 83.09 204 ASP B O 1
ATOM 3635 N N . ALA B 1 225 ? -3.302 -21.517 -58.337 1.00 56.24 205 ALA B N 1
ATOM 3636 C CA . ALA B 1 225 ? -3.081 -20.264 -57.625 1.00 56.24 205 ALA B CA 1
ATOM 3637 C C . ALA B 1 225 ? -1.844 -19.457 -58.054 1.00 56.24 205 ALA B C 1
ATOM 3638 O O . ALA B 1 225 ? -1.419 -18.541 -57.342 1.00 56.24 205 ALA B O 1
ATOM 3640 N N . ARG B 1 226 ? -1.275 -19.755 -59.215 1.00 67.99 206 ARG B N 1
ATOM 3641 C CA . ARG B 1 226 ? -0.077 -19.033 -59.621 1.00 67.99 206 ARG B CA 1
ATOM 3642 C C . ARG B 1 226 ? -0.283 -17.559 -59.978 1.00 67.99 206 ARG B C 1
ATOM 3643 O O . ARG B 1 226 ? 0.687 -16.821 -60.142 1.00 67.99 206 ARG B O 1
ATOM 3651 N N . TYR B 1 227 ? -1.534 -17.121 -60.087 1.00 57.15 207 TYR B N 1
ATOM 3652 C CA . TYR B 1 227 ? -1.799 -15.718 -60.409 1.00 57.15 207 TYR B CA 1
ATOM 3653 C C . TYR B 1 227 ? -2.322 -14.962 -59.204 1.00 57.15 207 TYR B C 1
ATOM 3654 O O . TYR B 1 227 ? -2.786 -13.842 -59.337 1.00 57.15 207 TYR B O 1
ATOM 3663 N N . TYR B 1 228 ? -2.250 -15.574 -58.030 1.00 69.96 208 TYR B N 1
ATOM 3664 C CA . TYR B 1 228 ? -2.754 -14.939 -56.820 1.00 69.96 208 TYR B CA 1
ATOM 3665 C C . TYR B 1 228 ? -2.210 -13.511 -56.592 1.00 69.96 208 TYR B C 1
ATOM 3666 O O . TYR B 1 228 ? -2.965 -12.571 -56.299 1.00 69.96 208 TYR B O 1
ATOM 3675 N N . LEU B 1 229 ? -0.894 -13.371 -56.713 1.00 64.96 209 LEU B N 1
ATOM 3676 C CA . LEU B 1 229 ? -0.221 -12.103 -56.513 1.00 64.96 209 LEU B CA 1
ATOM 3677 C C . LEU B 1 229 ? -0.273 -11.235 -57.760 1.00 64.96 209 LEU B C 1
ATOM 3678 O O . LEU B 1 229 ? -0.289 -10.010 -57.669 1.00 64.96 209 LEU B O 1
ATOM 3683 N N . ARG B 1 230 ? -0.290 -11.872 -58.924 1.00 77.39 210 ARG B N 1
ATOM 3684 C CA . ARG B 1 230 ? -0.344 -11.150 -60.187 1.00 77.39 210 ARG B CA 1
ATOM 3685 C C . ARG B 1 230 ? -1.559 -10.226 -60.177 1.00 77.39 210 ARG B C 1
ATOM 3686 O O . ARG B 1 230 ? -1.485 -9.075 -60.627 1.00 77.39 210 ARG B O 1
ATOM 3694 N N . ASP B 1 231 ? -2.672 -10.731 -59.645 1.00 57.13 211 ASP B N 1
ATOM 3695 C CA . ASP B 1 231 ? -3.907 -9.957 -59.589 1.00 57.13 211 ASP B CA 1
ATOM 3696 C C . ASP B 1 231 ? -3.859 -8.932 -58.493 1.00 57.13 211 ASP B C 1
ATOM 3697 O O . ASP B 1 231 ? -4.804 -8.178 -58.308 1.00 57.13 211 ASP B O 1
ATOM 3702 N N . LEU B 1 232 ? -2.758 -8.918 -57.760 1.00 73.68 212 LEU B N 1
ATOM 3703 C CA . LEU B 1 232 ? -2.580 -7.979 -56.666 1.00 73.68 212 LEU B CA 1
ATOM 3704 C C . LEU B 1 232 ? -1.576 -6.877 -57.023 1.00 73.68 212 LEU B C 1
ATOM 3705 O O . LEU B 1 232 ? -1.118 -6.121 -56.153 1.00 73.68 212 LEU B O 1
ATOM 3710 N N . GLY B 1 233 ? -1.239 -6.790 -58.309 1.00 49.47 213 GLY B N 1
ATOM 3711 C CA . GLY B 1 233 ? -0.306 -5.772 -58.753 1.00 49.47 213 GLY B CA 1
ATOM 3712 C C . GLY B 1 233 ? 1.142 -6.168 -59.010 1.00 49.47 213 GLY B C 1
ATOM 3713 O O . GLY B 1 233 ? 1.963 -5.305 -59.296 1.00 49.47 213 GLY B O 1
ATOM 3714 N N . CYS B 1 234 ? 1.500 -7.442 -58.912 1.00 72.32 214 CYS B N 1
ATOM 3715 C CA . CYS B 1 234 ? 2.892 -7.762 -59.180 1.00 72.32 214 CYS B CA 1
ATOM 3716 C C . CYS B 1 234 ? 3.059 -8.406 -60.539 1.00 72.32 214 CYS B C 1
ATOM 3717 O O . CYS B 1 234 ? 2.612 -9.530 -60.764 1.00 72.32 214 CYS B O 1
ATOM 3720 N N . ASP B 1 235 ? 3.724 -7.677 -61.432 1.00 64.56 215 ASP B N 1
ATOM 3721 C CA . ASP B 1 235 ? 3.959 -8.109 -62.807 1.00 64.56 215 ASP B CA 1
ATOM 3722 C C . ASP B 1 235 ? 4.946 -9.261 -62.961 1.00 64.56 215 ASP B C 1
ATOM 3723 O O . ASP B 1 235 ? 4.914 -9.965 -63.971 1.00 64.56 215 ASP B O 1
ATOM 3725 N N . THR B 1 236 ? 5.818 -9.442 -61.971 1.00 56.20 216 THR B N 1
ATOM 3726 C CA . THR B 1 236 ? 6.829 -10.499 -62.005 1.00 56.20 216 THR B CA 1
ATOM 3727 C C . THR B 1 236 ? 6.791 -11.294 -60.699 1.00 56.20 216 THR B C 1
ATOM 3728 O O . THR B 1 236 ? 6.980 -10.732 -59.623 1.00 56.20 216 THR B O 1
ATOM 3732 N N . THR B 1 237 ? 6.540 -12.598 -60.786 1.00 65.17 217 THR B N 1
ATOM 3733 C CA . THR B 1 237 ? 6.479 -13.422 -59.584 1.00 65.17 217 THR B CA 1
ATOM 3734 C C . THR B 1 237 ? 7.316 -14.676 -59.708 1.00 65.17 217 THR B C 1
ATOM 3735 O O . THR B 1 237 ? 7.286 -15.353 -60.735 1.00 65.17 217 THR B O 1
ATOM 3739 N N . ILE B 1 238 ? 8.071 -14.984 -58.663 1.00 62.58 218 ILE B N 1
ATOM 3740 C CA . ILE B 1 238 ? 8.876 -16.188 -58.676 1.00 62.58 218 ILE B CA 1
ATOM 3741 C C . ILE B 1 238 ? 8.375 -17.143 -57.581 1.00 62.58 218 ILE B C 1
ATOM 3742 O O . ILE B 1 238 ? 8.609 -16.925 -56.388 1.00 62.58 218 ILE B O 1
ATOM 3747 N N . ILE B 1 239 ? 7.664 -18.189 -58.008 1.00 50.84 219 ILE B N 1
ATOM 3748 C CA . ILE B 1 239 ? 7.118 -19.200 -57.109 1.00 50.84 219 ILE B CA 1
ATOM 3749 C C . ILE B 1 239 ? 8.149 -20.316 -56.926 1.00 50.84 219 ILE B C 1
ATOM 3750 O O . ILE B 1 239 ? 8.453 -21.066 -57.863 1.00 50.84 219 ILE B O 1
ATOM 3755 N N . SER B 1 240 ? 8.697 -20.406 -55.720 1.00 59.39 220 SER B N 1
ATOM 3756 C CA . SER B 1 240 ? 9.686 -21.437 -55.398 1.00 59.39 220 SER B CA 1
ATOM 3757 C C . SER B 1 240 ? 8.972 -22.787 -55.340 1.00 59.39 220 SER B C 1
ATOM 3758 O O . SER B 1 240 ? 7.867 -22.889 -54.809 1.00 59.39 220 SER B O 1
ATOM 3761 N N . LEU B 1 241 ? 9.603 -23.814 -55.896 1.00 66.60 221 LEU B N 1
ATOM 3762 C CA . LEU B 1 241 ? 9.020 -25.149 -55.918 1.00 66.60 221 LEU B CA 1
ATOM 3763 C C . LEU B 1 241 ? 9.949 -26.122 -55.217 1.00 66.60 221 LEU B C 1
ATOM 3764 O O . LEU B 1 241 ? 9.644 -27.312 -55.119 1.00 66.60 221 LEU B O 1
ATOM 3769 N N . GLY B 1 242 ? 11.091 -25.621 -54.752 1.00 76.52 222 GLY B N 1
ATOM 3770 C CA . GLY B 1 242 ? 12.051 -26.470 -54.068 1.00 76.52 222 GLY B CA 1
ATOM 3771 C C . GLY B 1 242 ? 12.895 -27.353 -54.975 1.00 76.52 222 GLY B C 1
ATOM 3772 O O . GLY B 1 242 ? 13.666 -26.857 -55.797 1.00 76.52 222 GLY B O 1
ATOM 3773 N N . ALA B 1 243 ? 12.751 -28.668 -54.809 1.00 83.66 223 ALA B N 1
ATOM 3774 C CA . ALA B 1 243 ? 13.499 -29.650 -55.594 1.00 83.66 223 ALA B CA 1
ATOM 3775 C C . ALA B 1 243 ? 13.129 -29.577 -57.060 1.00 83.66 223 ALA B C 1
ATOM 3776 O O . ALA B 1 243 ? 13.940 -29.890 -57.931 1.00 83.66 223 ALA B O 1
ATOM 3778 N N . ASP B 1 244 ? 11.895 -29.169 -57.326 1.00 69.48 224 ASP B N 1
ATOM 3779 C CA . ASP B 1 244 ? 11.421 -29.071 -58.686 1.00 69.48 224 ASP B CA 1
ATOM 3780 C C . ASP B 1 244 ? 11.861 -27.765 -59.314 1.00 69.48 224 ASP B C 1
ATOM 3781 O O . ASP B 1 244 ? 11.594 -27.508 -60.488 1.00 69.48 224 ASP B O 1
ATOM 3786 N N . GLY B 1 245 ? 12.542 -26.934 -58.531 1.00 56.51 225 GLY B N 1
ATOM 3787 C CA . GLY B 1 245 ? 13.048 -25.684 -59.075 1.00 56.51 225 GLY B CA 1
ATOM 3788 C C . GLY B 1 245 ? 12.205 -24.437 -58.913 1.00 56.51 225 GLY B C 1
ATOM 3789 O O . GLY B 1 245 ? 11.854 -24.060 -57.801 1.00 56.51 225 GLY B O 1
ATOM 3790 N N . ALA B 1 246 ? 11.876 -23.785 -60.021 1.00 79.26 226 ALA B N 1
ATOM 3791 C CA . ALA B 1 246 ? 11.099 -22.564 -59.924 1.00 79.26 226 ALA B CA 1
ATOM 3792 C C . ALA B 1 246 ? 10.329 -22.179 -61.182 1.00 79.26 226 ALA B C 1
ATOM 3793 O O . ALA B 1 246 ? 10.778 -22.414 -62.307 1.00 79.26 226 ALA B O 1
ATOM 3795 N N . LEU B 1 247 ? 9.160 -21.579 -60.969 1.00 54.25 227 LEU B N 1
ATOM 3796 C CA . LEU B 1 247 ? 8.300 -21.131 -62.055 1.00 54.25 227 LEU B CA 1
ATOM 3797 C C . LEU B 1 247 ? 8.290 -19.621 -62.010 1.00 54.25 227 LEU B C 1
ATOM 3798 O O . LEU B 1 247 ? 8.151 -19.029 -60.949 1.00 54.25 227 LEU B O 1
ATOM 3803 N N . LEU B 1 248 ? 8.427 -19.005 -63.170 1.00 56.44 228 LEU B N 1
ATOM 3804 C CA . LEU B 1 248 ? 8.435 -17.563 -63.261 1.00 56.44 228 LEU B CA 1
ATOM 3805 C C . LEU B 1 248 ? 7.182 -17.106 -63.962 1.00 56.44 228 LEU B C 1
ATOM 3806 O O . LEU B 1 248 ? 6.811 -17.658 -64.991 1.00 56.44 228 LEU B O 1
ATOM 3811 N N . ILE B 1 249 ? 6.532 -16.096 -63.406 1.00 43.57 229 ILE B N 1
ATOM 3812 C CA . ILE B 1 249 ? 5.325 -15.559 -64.010 1.00 43.57 229 ILE B CA 1
ATOM 3813 C C . ILE B 1 249 ? 5.540 -14.096 -64.374 1.00 43.57 229 ILE B C 1
ATOM 3814 O O . ILE B 1 249 ? 5.910 -13.278 -63.528 1.00 43.57 229 ILE B O 1
ATOM 3819 N N . THR B 1 250 ? 5.340 -13.790 -65.651 1.00 60.57 230 THR B N 1
ATOM 3820 C CA . THR B 1 250 ? 5.465 -12.435 -66.169 1.00 60.57 230 THR B CA 1
ATOM 3821 C C . THR B 1 250 ? 4.359 -12.259 -67.210 1.00 60.57 230 THR B C 1
ATOM 3822 O O . THR B 1 250 ? 3.662 -13.210 -67.551 1.00 60.57 230 THR B O 1
ATOM 3826 N N . ALA B 1 251 ? 4.173 -11.040 -67.692 1.00 66.46 231 ALA B N 1
ATOM 3827 C CA . ALA B 1 251 ? 3.125 -10.774 -68.666 1.00 66.46 231 ALA B CA 1
ATOM 3828 C C . ALA B 1 251 ? 3.199 -11.684 -69.885 1.00 66.46 231 ALA B C 1
ATOM 3829 O O . ALA B 1 251 ? 2.211 -12.299 -70.271 1.00 66.46 231 ALA B O 1
ATOM 3831 N N . GLU B 1 252 ? 4.378 -11.765 -70.486 1.00 85.14 232 GLU B N 1
ATOM 3832 C CA . GLU B 1 252 ? 4.582 -12.576 -71.681 1.00 85.14 232 GLU B CA 1
ATOM 3833 C C . GLU B 1 252 ? 4.359 -14.072 -71.481 1.00 85.14 232 GLU B C 1
ATOM 3834 O O . GLU B 1 252 ? 4.355 -14.829 -72.455 1.00 85.14 232 GLU B O 1
ATOM 3840 N N . GLY B 1 253 ? 4.172 -14.490 -70.227 1.00 65.68 233 GLY B N 1
ATOM 3841 C CA . GLY B 1 253 ? 3.952 -15.901 -69.919 1.00 65.68 233 GLY B CA 1
ATOM 3842 C C . GLY B 1 253 ? 4.648 -16.424 -68.665 1.00 65.68 233 GLY B C 1
ATOM 3843 O O . GLY B 1 253 ? 4.902 -15.686 -67.712 1.00 65.68 233 GLY B O 1
ATOM 3844 N N . GLU B 1 254 ? 4.952 -17.714 -68.651 1.00 69.23 234 GLU B N 1
ATOM 3845 C CA . GLU B 1 254 ? 5.624 -18.309 -67.503 1.00 69.23 234 GLU B CA 1
ATOM 3846 C C . GLU B 1 254 ? 6.620 -19.342 -67.975 1.00 69.23 234 GLU B C 1
ATOM 3847 O O . GLU B 1 254 ? 6.333 -20.117 -68.885 1.00 69.23 234 GLU B O 1
ATOM 3853 N N . PHE B 1 255 ? 7.792 -19.351 -67.350 1.00 72.88 235 PHE B N 1
ATOM 3854 C CA . PHE B 1 255 ? 8.858 -20.248 -67.755 1.00 72.88 235 PHE B CA 1
ATOM 3855 C C . PHE B 1 255 ? 9.396 -21.055 -66.583 1.00 72.88 235 PHE B C 1
ATOM 3856 O O . PHE B 1 255 ? 9.670 -20.503 -65.517 1.00 72.88 235 PHE B O 1
ATOM 3864 N N . HIS B 1 256 ? 9.545 -22.364 -66.786 1.00 60.07 236 HIS B N 1
ATOM 3865 C CA . HIS B 1 256 ? 10.025 -23.262 -65.736 1.00 60.07 236 HIS B CA 1
ATOM 3866 C C . HIS B 1 256 ? 11.524 -23.500 -65.708 1.00 60.07 236 HIS B C 1
ATOM 3867 O O . HIS B 1 256 ? 12.154 -23.788 -66.724 1.00 60.07 236 HIS B O 1
ATOM 3874 N N . PHE B 1 257 ? 12.084 -23.399 -64.513 1.00 68.33 237 PHE B N 1
ATOM 3875 C CA . PHE B 1 257 ? 13.507 -23.602 -64.311 1.00 68.33 237 PHE B CA 1
ATOM 3876 C C . PHE B 1 257 ? 13.728 -24.755 -63.322 1.00 68.33 237 PHE B C 1
ATOM 3877 O O . PHE B 1 257 ? 13.577 -24.589 -62.101 1.00 68.33 237 PHE B O 1
ATOM 3885 N N . PRO B 1 258 ? 14.092 -25.944 -63.839 1.00 68.70 238 PRO B N 1
ATOM 3886 C CA . PRO B 1 258 ? 14.331 -27.125 -63.006 1.00 68.70 238 PRO B CA 1
ATOM 3887 C C . PRO B 1 258 ? 15.509 -26.963 -62.049 1.00 68.70 238 PRO B C 1
ATOM 3888 O O . PRO B 1 258 ? 16.412 -26.160 -62.277 1.00 68.70 238 PRO B O 1
ATOM 3892 N N . ALA B 1 259 ? 15.496 -27.735 -60.972 1.00 75.09 239 ALA B N 1
ATOM 3893 C CA . ALA B 1 259 ? 16.548 -27.644 -59.973 1.00 75.09 239 ALA B CA 1
ATOM 3894 C C . ALA B 1 259 ? 17.655 -28.681 -60.091 1.00 75.09 239 ALA B C 1
ATOM 3895 O O . ALA B 1 259 ? 17.462 -29.766 -60.647 1.00 75.09 239 ALA B O 1
ATOM 3897 N N . PRO B 1 260 ? 18.845 -28.347 -59.566 1.00 83.12 240 PRO B N 1
ATOM 3898 C CA . PRO B 1 260 ? 19.997 -29.252 -59.596 1.00 83.12 240 PRO B CA 1
ATOM 3899 C C . PRO B 1 260 ? 19.698 -30.495 -58.748 1.00 83.12 240 PRO B C 1
ATOM 3900 O O . PRO B 1 260 ? 19.041 -30.409 -57.699 1.00 83.12 240 PRO B O 1
ATOM 3904 N N . ARG B 1 261 ? 20.182 -31.645 -59.208 1.00 130.87 241 ARG B N 1
ATOM 3905 C CA . ARG B 1 261 ? 19.974 -32.907 -58.507 1.00 130.87 241 ARG B CA 1
ATOM 3906 C C . ARG B 1 261 ? 20.907 -33.034 -57.296 1.00 130.87 241 ARG B C 1
ATOM 3907 O O . ARG B 1 261 ? 22.128 -32.901 -57.421 1.00 130.87 241 ARG B O 1
ATOM 3909 N N . VAL B 1 262 ? 20.322 -33.288 -56.126 1.00 96.72 242 VAL B N 1
ATOM 3910 C CA . VAL B 1 262 ? 21.088 -33.428 -54.890 1.00 96.72 242 VAL B CA 1
ATOM 3911 C C . VAL B 1 262 ? 20.386 -34.339 -53.885 1.00 96.72 242 VAL B C 1
ATOM 3912 O O . VAL B 1 262 ? 19.174 -34.568 -53.971 1.00 96.72 242 VAL B O 1
ATOM 3916 N N . ASP B 1 263 ? 21.152 -34.866 -52.935 1.00 92.96 243 ASP B N 1
ATOM 3917 C CA . ASP B 1 263 ? 20.569 -35.720 -51.910 1.00 92.96 243 ASP B CA 1
ATOM 3918 C C . ASP B 1 263 ? 19.977 -34.796 -50.857 1.00 92.96 243 ASP B C 1
ATOM 3919 O O . ASP B 1 263 ? 20.694 -34.147 -50.084 1.00 92.96 243 ASP B O 1
ATOM 3924 N N . VAL B 1 264 ? 18.654 -34.728 -50.862 1.00 140.80 244 VAL B N 1
ATOM 3925 C CA . VAL B 1 264 ? 17.913 -33.886 -49.942 1.00 140.80 244 VAL B CA 1
ATOM 3926 C C . VAL B 1 264 ? 18.033 -34.363 -48.493 1.00 140.80 244 VAL B C 1
ATOM 3927 O O . VAL B 1 264 ? 17.545 -35.436 -48.144 1.00 140.80 244 VAL B O 1
ATOM 3931 N N . VAL B 1 265 ? 18.679 -33.566 -47.645 1.00 101.65 245 VAL B N 1
ATOM 3932 C CA . VAL B 1 265 ? 18.841 -33.953 -46.249 1.00 101.65 245 VAL B CA 1
ATOM 3933 C C . VAL B 1 265 ? 18.306 -32.919 -45.263 1.00 101.65 245 VAL B C 1
ATOM 3934 O O . VAL B 1 265 ? 17.605 -33.273 -44.313 1.00 101.65 245 VAL B O 1
ATOM 3938 N N . ASP B 1 266 ? 18.641 -31.649 -45.483 1.00 137.31 246 ASP B N 1
ATOM 3939 C CA . ASP B 1 266 ? 18.192 -30.571 -44.602 1.00 137.31 246 ASP B CA 1
ATOM 3940 C C . ASP B 1 266 ? 17.775 -29.334 -45.401 1.00 137.31 246 ASP B C 1
ATOM 3941 O O . ASP B 1 266 ? 18.613 -28.664 -46.003 1.00 137.31 246 ASP B O 1
ATOM 3946 N N . THR B 1 267 ? 16.478 -29.031 -45.384 1.00 78.87 247 THR B N 1
ATOM 3947 C CA . THR B 1 267 ? 15.921 -27.892 -46.122 1.00 78.87 247 THR B CA 1
ATOM 3948 C C . THR B 1 267 ? 15.863 -26.542 -45.395 1.00 78.87 247 THR B C 1
ATOM 3949 O O . THR B 1 267 ? 15.214 -25.610 -45.873 1.00 78.87 247 THR B O 1
ATOM 3953 N N . THR B 1 268 ? 16.542 -26.430 -44.260 1.00 61.51 248 THR B N 1
ATOM 3954 C CA . THR B 1 268 ? 16.543 -25.185 -43.502 1.00 61.51 248 THR B CA 1
ATOM 3955 C C . THR B 1 268 ? 17.273 -24.064 -44.246 1.00 61.51 248 THR B C 1
ATOM 3956 O O . THR B 1 268 ? 18.270 -24.309 -44.920 1.00 61.51 248 THR B O 1
ATOM 3960 N N . GLY B 1 269 ? 16.790 -22.833 -44.098 1.00 96.99 249 GLY B N 1
ATOM 3961 C CA . GLY B 1 269 ? 17.416 -21.705 -44.768 1.00 96.99 249 GLY B CA 1
ATOM 3962 C C . GLY B 1 269 ? 17.561 -21.862 -46.272 1.00 96.99 249 GLY B C 1
ATOM 3963 O O . GLY B 1 269 ? 18.317 -21.126 -46.908 1.00 96.99 249 GLY B O 1
ATOM 3964 N N . ALA B 1 270 ? 16.857 -22.820 -46.861 1.00 84.16 250 ALA B N 1
ATOM 3965 C CA . ALA B 1 270 ? 16.964 -22.983 -48.302 1.00 84.16 250 ALA B CA 1
ATOM 3966 C C . ALA B 1 270 ? 16.322 -21.765 -48.943 1.00 84.16 250 ALA B C 1
ATOM 3967 O O . ALA B 1 270 ? 16.876 -21.171 -49.876 1.00 84.16 250 ALA B O 1
ATOM 3969 N N . GLY B 1 271 ? 15.157 -21.382 -48.426 1.00 59.53 251 GLY B N 1
ATOM 3970 C CA . GLY B 1 271 ? 14.457 -20.239 -48.973 1.00 59.53 251 GLY B CA 1
ATOM 3971 C C . GLY B 1 271 ? 15.242 -18.943 -48.928 1.00 59.53 251 GLY B C 1
ATOM 3972 O O . GLY B 1 271 ? 15.163 -18.132 -49.852 1.00 59.53 251 GLY B O 1
ATOM 3973 N N . ASP B 1 272 ? 15.990 -18.739 -47.851 1.00 75.45 252 ASP B N 1
ATOM 3974 C CA . ASP B 1 272 ? 16.779 -17.525 -47.686 1.00 75.45 252 ASP B CA 1
ATOM 3975 C C . ASP B 1 272 ? 17.961 -17.524 -48.645 1.00 75.45 252 ASP B C 1
ATOM 3976 O O . ASP B 1 272 ? 18.348 -16.482 -49.176 1.00 75.45 252 ASP B O 1
ATOM 3981 N N . ALA B 1 273 ? 18.530 -18.706 -48.856 1.00 79.32 253 ALA B N 1
ATOM 3982 C CA . ALA B 1 273 ? 19.652 -18.874 -49.760 1.00 79.32 253 ALA B CA 1
ATOM 3983 C C . ALA B 1 273 ? 19.171 -18.615 -51.183 1.00 79.32 253 ALA B C 1
ATOM 3984 O O . ALA B 1 273 ? 19.894 -18.049 -52.009 1.00 79.32 253 ALA B O 1
ATOM 3986 N N . PHE B 1 274 ? 17.941 -19.033 -51.464 1.00 57.62 254 PHE B N 1
ATOM 3987 C CA . PHE B 1 274 ? 17.345 -18.858 -52.790 1.00 57.62 254 PHE B CA 1
ATOM 3988 C C . PHE B 1 274 ? 17.158 -17.385 -53.137 1.00 57.62 254 PHE B C 1
ATOM 3989 O O . PHE B 1 274 ? 17.442 -16.942 -54.249 1.00 57.62 254 PHE B O 1
ATOM 3997 N N . VAL B 1 275 ? 16.662 -16.626 -52.175 1.00 59.51 255 VAL B N 1
ATOM 3998 C CA . VAL B 1 275 ? 16.413 -15.216 -52.383 1.00 59.51 255 VAL B CA 1
ATOM 3999 C C . VAL B 1 275 ? 17.714 -14.441 -52.371 1.00 59.51 255 VAL B C 1
ATOM 4000 O O . VAL B 1 275 ? 17.829 -13.395 -53.018 1.00 59.51 255 VAL B O 1
ATOM 4004 N N . GLY B 1 276 ? 18.693 -14.963 -51.632 1.00 84.72 256 GLY B N 1
ATOM 4005 C CA . GLY B 1 276 ? 19.990 -14.316 -51.553 1.00 84.72 256 GLY B CA 1
ATOM 4006 C C . GLY B 1 276 ? 20.668 -14.322 -52.914 1.00 84.72 256 GLY B C 1
ATOM 4007 O O . GLY B 1 276 ? 21.093 -13.278 -53.421 1.00 84.72 256 GLY B O 1
ATOM 4008 N N . GLY B 1 277 ? 20.765 -15.510 -53.507 1.00 51.92 257 GLY B N 1
ATOM 4009 C CA . GLY B 1 277 ? 21.376 -15.633 -54.809 1.00 51.92 257 GLY B CA 1
ATOM 4010 C C . GLY B 1 277 ? 20.574 -14.868 -55.835 1.00 51.92 257 GLY B C 1
ATOM 4011 O O . GLY B 1 277 ? 21.115 -14.386 -56.823 1.00 51.92 257 GLY B O 1
ATOM 4012 N N . LEU B 1 278 ? 19.274 -14.740 -55.607 1.00 66.08 258 LEU B N 1
ATOM 4013 C CA . LEU B 1 278 ? 18.428 -14.015 -56.548 1.00 66.08 258 LEU B CA 1
ATOM 4014 C C . LEU B 1 278 ? 18.779 -12.518 -56.569 1.00 66.08 258 LEU B C 1
ATOM 4015 O O . LEU B 1 278 ? 18.903 -11.918 -57.630 1.00 66.08 258 LEU B O 1
ATOM 4020 N N . LEU B 1 279 ? 18.953 -11.917 -55.398 1.00 91.00 259 LEU B N 1
ATOM 4021 C CA . LEU B 1 279 ? 19.308 -10.499 -55.319 1.00 91.00 259 LEU B CA 1
ATOM 4022 C C . LEU B 1 279 ? 20.728 -10.250 -55.815 1.00 91.00 259 LEU B C 1
ATOM 4023 O O . LEU B 1 279 ? 20.983 -9.254 -56.487 1.00 91.00 259 LEU B O 1
ATOM 4028 N N . PHE B 1 280 ? 21.647 -11.154 -55.475 1.00 68.20 260 PHE B N 1
ATOM 4029 C CA . PHE B 1 280 ? 23.040 -11.036 -55.889 1.00 68.20 260 PHE B CA 1
ATOM 4030 C C . PHE B 1 280 ? 23.160 -10.883 -57.405 1.00 68.20 260 PHE B C 1
ATOM 4031 O O . PHE B 1 280 ? 24.130 -10.302 -57.895 1.00 68.20 260 PHE B O 1
ATOM 4033 N N . THR B 1 281 ? 22.171 -11.403 -58.136 1.00 62.28 261 THR B N 1
ATOM 4034 C CA . THR B 1 281 ? 22.156 -11.332 -59.590 1.00 62.28 261 THR B CA 1
ATOM 4035 C C . THR B 1 281 ? 21.499 -10.057 -60.105 1.00 62.28 261 THR B C 1
ATOM 4036 O O . THR B 1 281 ? 22.116 -9.281 -60.833 1.00 62.28 261 THR B O 1
ATOM 4040 N N . LEU B 1 282 ? 20.246 -9.836 -59.744 1.00 71.67 262 LEU B N 1
ATOM 4041 C CA . LEU B 1 282 ? 19.541 -8.645 -60.203 1.00 71.67 262 LEU B CA 1
ATOM 4042 C C . LEU B 1 282 ? 20.229 -7.307 -59.905 1.00 71.67 262 LEU B C 1
ATOM 4043 O O . LEU B 1 282 ? 19.852 -6.277 -60.473 1.00 71.67 262 LEU B O 1
ATOM 4048 N N . SER B 1 283 ? 21.226 -7.328 -59.020 1.00 80.09 263 SER B N 1
ATOM 4049 C CA . SER B 1 283 ? 21.962 -6.119 -58.632 1.00 80.09 263 SER B CA 1
ATOM 4050 C C . SER B 1 283 ? 23.130 -5.847 -59.568 1.00 80.09 263 SER B C 1
ATOM 4051 O O . SER B 1 283 ? 23.482 -4.690 -59.820 1.00 80.09 263 SER B O 1
ATOM 4054 N N . ARG B 1 284 ? 23.730 -6.928 -60.067 1.00 73.32 264 ARG B N 1
ATOM 4055 C CA . ARG B 1 284 ? 24.875 -6.860 -60.970 1.00 73.32 264 ARG B CA 1
ATOM 4056 C C . ARG B 1 284 ? 24.610 -6.045 -62.218 1.00 73.32 264 ARG B C 1
ATOM 4057 O O . ARG B 1 284 ? 25.442 -6.006 -63.115 1.00 73.32 264 ARG B O 1
ATOM 4065 N N . ALA B 1 285 ? 23.448 -5.400 -62.260 1.00 68.19 265 ALA B N 1
ATOM 4066 C CA . ALA B 1 285 ? 23.047 -4.567 -63.386 1.00 68.19 265 ALA B CA 1
ATOM 4067 C C . ALA B 1 285 ? 22.198 -3.398 -62.896 1.00 68.19 265 ALA B C 1
ATOM 4068 O O . ALA B 1 285 ? 22.091 -3.160 -61.687 1.00 68.19 265 ALA B O 1
ATOM 4070 N N . ASN B 1 286 ? 21.595 -2.672 -63.835 1.00 65.16 266 ASN B N 1
ATOM 4071 C CA . ASN B 1 286 ? 20.759 -1.527 -63.491 1.00 65.16 266 ASN B CA 1
ATOM 4072 C C . ASN B 1 286 ? 19.286 -1.818 -63.704 1.00 65.16 266 ASN B C 1
ATOM 4073 O O . ASN B 1 286 ? 18.456 -1.492 -62.858 1.00 65.16 266 ASN B O 1
ATOM 4078 N N . CYS B 1 287 ? 18.957 -2.421 -64.840 1.00 67.71 267 CYS B N 1
ATOM 4079 C CA . CYS B 1 287 ? 17.572 -2.723 -65.124 1.00 67.71 267 CYS B CA 1
ATOM 4080 C C . CYS B 1 287 ? 17.453 -4.107 -65.711 1.00 67.71 267 CYS B C 1
ATOM 4081 O O . CYS B 1 287 ? 17.507 -4.269 -66.926 1.00 67.71 267 CYS B O 1
ATOM 4084 N N . TRP B 1 288 ? 17.298 -5.102 -64.843 1.00 59.93 268 TRP B N 1
ATOM 4085 C CA . TRP B 1 288 ? 17.159 -6.496 -65.259 1.00 59.93 268 TRP B CA 1
ATOM 4086 C C . TRP B 1 288 ? 16.296 -6.654 -66.501 1.00 59.93 268 TRP B C 1
ATOM 4087 O O . TRP B 1 288 ? 15.244 -6.020 -66.635 1.00 59.93 268 TRP B O 1
ATOM 4098 N N . ASP B 1 289 ? 16.769 -7.495 -67.415 1.00 70.96 269 ASP B N 1
ATOM 4099 C CA . ASP B 1 289 ? 16.065 -7.784 -68.660 1.00 70.96 269 ASP B CA 1
ATOM 4100 C C . ASP B 1 289 ? 15.896 -9.301 -68.763 1.00 70.96 269 ASP B C 1
ATOM 4101 O O . ASP B 1 289 ? 16.348 -10.043 -67.891 1.00 70.96 269 ASP B O 1
ATOM 4106 N N . HIS B 1 290 ? 15.254 -9.756 -69.833 1.00 79.64 270 HIS B N 1
ATOM 4107 C CA . HIS B 1 290 ? 15.019 -11.175 -70.029 1.00 79.64 270 HIS B CA 1
ATOM 4108 C C . HIS B 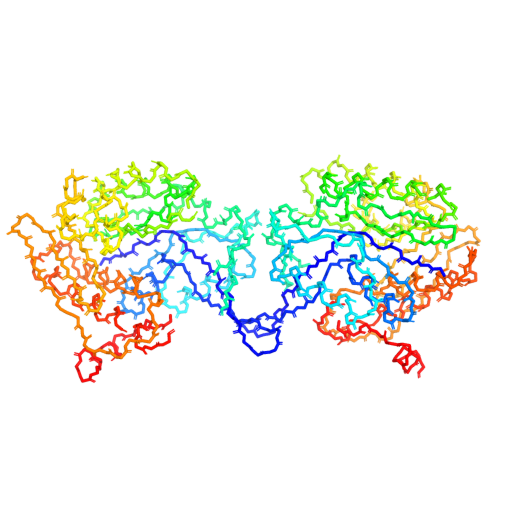1 290 ? 16.175 -12.042 -69.563 1.00 79.64 270 HIS B C 1
ATOM 4109 O O . HIS B 1 290 ? 15.985 -12.933 -68.738 1.00 79.64 270 HIS B O 1
ATOM 4116 N N . ALA B 1 291 ? 17.372 -11.776 -70.076 1.00 66.70 271 ALA B N 1
ATOM 4117 C CA . ALA B 1 291 ? 18.550 -12.570 -69.721 1.00 66.70 271 ALA B CA 1
ATOM 4118 C C . ALA B 1 291 ? 18.998 -12.557 -68.250 1.00 66.70 271 ALA B C 1
ATOM 4119 O O . ALA B 1 291 ? 19.326 -13.612 -67.695 1.00 66.70 271 ALA B O 1
ATOM 4121 N N . LEU B 1 292 ? 19.029 -11.390 -67.609 1.00 63.00 272 LEU B N 1
ATOM 4122 C CA . LEU B 1 292 ? 19.478 -11.355 -66.215 1.00 63.00 272 LEU B CA 1
ATOM 4123 C C . LEU B 1 292 ? 18.480 -12.065 -65.309 1.00 63.00 272 LEU B C 1
ATOM 4124 O O . LEU B 1 292 ? 18.865 -12.829 -64.421 1.00 63.00 272 LEU B O 1
ATOM 4129 N N . LEU B 1 293 ? 17.196 -11.817 -65.547 1.00 73.93 273 LEU B N 1
ATOM 4130 C CA . LEU B 1 293 ? 16.130 -12.448 -64.779 1.00 73.93 273 LEU B CA 1
ATOM 4131 C C . LEU B 1 293 ? 16.225 -13.960 -64.981 1.00 73.93 273 LEU B C 1
ATOM 4132 O O . LEU B 1 293 ? 15.910 -14.751 -64.086 1.00 73.93 273 LEU B O 1
ATOM 4137 N N . ALA B 1 294 ? 16.674 -14.355 -66.165 1.00 54.16 274 ALA B N 1
ATOM 4138 C CA . ALA B 1 294 ? 16.813 -15.764 -66.486 1.00 54.16 274 ALA B CA 1
ATOM 4139 C C . ALA B 1 294 ? 17.905 -16.380 -65.642 1.00 54.16 274 ALA B C 1
ATOM 4140 O O . ALA B 1 294 ? 17.701 -17.436 -65.048 1.00 54.16 274 ALA B O 1
ATOM 4142 N N . GLU B 1 295 ? 19.063 -15.721 -65.584 1.00 78.60 275 GLU B N 1
ATOM 4143 C CA . GLU B 1 295 ? 20.186 -16.231 -64.792 1.00 78.60 275 GLU B CA 1
ATOM 4144 C C . GLU B 1 295 ? 20.005 -16.112 -63.274 1.00 78.60 275 GLU B C 1
ATOM 4145 O O . GLU B 1 295 ? 20.556 -16.919 -62.518 1.00 78.60 275 GLU B O 1
ATOM 4151 N N . ALA B 1 296 ? 19.244 -15.114 -62.828 1.00 73.15 276 ALA B N 1
ATOM 4152 C CA . ALA B 1 296 ? 19.017 -14.923 -61.399 1.00 73.15 276 ALA B CA 1
ATOM 4153 C C . ALA B 1 296 ? 18.397 -16.174 -60.786 1.00 73.15 276 ALA B C 1
ATOM 4154 O O . ALA B 1 296 ? 18.852 -16.651 -59.745 1.00 73.15 276 ALA B O 1
ATOM 4156 N N . ILE B 1 297 ? 17.371 -16.706 -61.448 1.00 66.96 277 ILE B N 1
ATOM 4157 C CA . ILE B 1 297 ? 16.674 -17.886 -60.962 1.00 66.96 277 ILE B CA 1
ATOM 4158 C C . ILE B 1 297 ? 17.561 -19.127 -60.923 1.00 66.96 277 ILE B C 1
ATOM 4159 O O . ILE B 1 297 ? 17.348 -20.037 -60.104 1.00 66.96 277 ILE B O 1
ATOM 4164 N N . SER B 1 298 ? 18.558 -19.165 -61.799 1.00 68.37 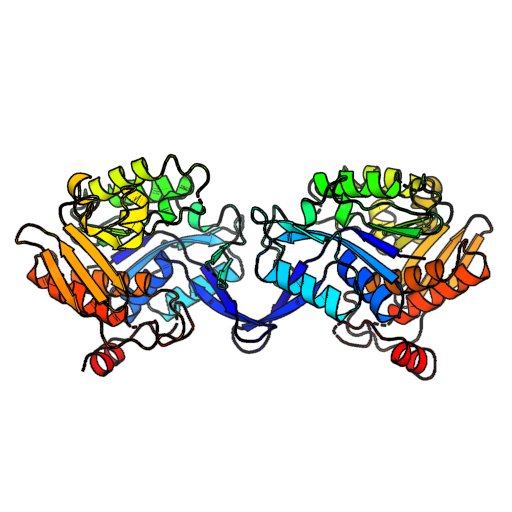278 SER B N 1
ATOM 4165 C CA . SER B 1 298 ? 19.483 -20.292 -61.824 1.00 68.37 278 SER B CA 1
ATOM 4166 C C . SER B 1 298 ? 20.373 -20.217 -60.592 1.00 68.37 278 SER B C 1
ATOM 4167 O O . SER B 1 298 ? 20.708 -21.244 -60.006 1.00 68.37 278 SER B O 1
ATOM 4170 N N . ASN B 1 299 ? 20.755 -19.002 -60.206 1.00 74.76 279 ASN B N 1
ATOM 4171 C CA . ASN B 1 299 ? 21.582 -18.804 -59.019 1.00 74.76 279 ASN B CA 1
ATOM 4172 C C . ASN B 1 299 ? 20.789 -19.177 -57.774 1.00 74.76 279 ASN B C 1
ATOM 4173 O O . ASN B 1 299 ? 21.324 -19.747 -56.822 1.00 74.76 279 ASN B O 1
ATOM 4178 N N . ALA B 1 300 ? 19.507 -18.836 -57.793 1.00 64.87 280 ALA B N 1
ATOM 4179 C CA . ALA B 1 300 ? 18.621 -19.116 -56.681 1.00 64.87 280 ALA B CA 1
ATOM 4180 C C . ALA B 1 300 ? 18.512 -20.623 -56.447 1.00 64.87 280 ALA B C 1
ATOM 4181 O O . ALA B 1 300 ? 18.807 -21.108 -55.347 1.00 64.87 280 ALA B O 1
ATOM 4183 N N . ASN B 1 301 ? 18.092 -21.357 -57.479 1.00 58.80 281 ASN B N 1
ATOM 4184 C CA . ASN B 1 301 ? 17.951 -22.811 -57.389 1.00 58.80 281 ASN B CA 1
ATOM 4185 C C . ASN B 1 301 ? 19.257 -23.421 -56.896 1.00 58.80 281 ASN B C 1
ATOM 4186 O O . ASN B 1 301 ? 19.261 -24.332 -56.055 1.00 58.80 281 ASN B O 1
ATOM 4191 N N . ALA B 1 302 ? 20.358 -22.885 -57.418 1.00 75.60 282 ALA B N 1
ATOM 4192 C CA . ALA B 1 302 ? 21.707 -23.307 -57.062 1.00 75.60 282 ALA B CA 1
ATOM 4193 C C . ALA B 1 302 ? 21.955 -23.105 -55.561 1.00 75.60 282 ALA B C 1
ATOM 4194 O O . ALA B 1 302 ? 22.126 -24.075 -54.803 1.00 75.60 282 ALA B O 1
ATOM 4196 N N . CYS B 1 303 ? 21.962 -21.836 -55.148 1.00 88.68 283 CYS B N 1
ATOM 4197 C CA . CYS B 1 303 ? 22.177 -21.458 -53.757 1.00 88.68 283 CYS B CA 1
ATOM 4198 C C . CYS B 1 303 ? 21.149 -22.121 -52.858 1.00 88.68 283 CYS B C 1
ATOM 4199 O O . CYS B 1 303 ? 21.375 -22.313 -51.660 1.00 88.68 283 CYS B O 1
ATOM 4202 N N . GLY B 1 304 ? 20.013 -22.468 -53.443 1.00 69.15 284 GLY B N 1
ATOM 4203 C CA . GLY B 1 304 ? 18.971 -23.109 -52.671 1.00 69.15 284 GLY B CA 1
ATOM 4204 C C . GLY B 1 304 ? 19.278 -24.569 -52.409 1.00 69.15 284 GLY B C 1
ATOM 4205 O O . GLY B 1 304 ? 18.832 -25.134 -51.408 1.00 69.15 284 GLY B O 1
ATOM 4206 N N . ALA B 1 305 ? 20.039 -25.187 -53.306 1.00 83.90 285 ALA B N 1
ATOM 4207 C CA . ALA B 1 305 ? 20.383 -26.593 -53.146 1.00 83.90 285 ALA B CA 1
ATOM 4208 C C . ALA B 1 305 ? 21.569 -26.792 -52.204 1.00 83.90 285 ALA B C 1
ATOM 4209 O O . ALA B 1 305 ? 21.499 -27.591 -51.269 1.00 83.90 285 ALA B O 1
ATOM 4219 N N . ALA B 1 307 ? 22.214 -25.701 -49.833 1.00 86.86 287 ALA B N 1
ATOM 4220 C CA . ALA B 1 307 ? 21.649 -25.748 -48.489 1.00 86.86 287 ALA B CA 1
ATOM 4221 C C . ALA B 1 307 ? 21.104 -27.143 -48.138 1.00 86.86 287 ALA B C 1
ATOM 4222 O O . ALA B 1 307 ? 21.569 -27.788 -47.199 1.00 86.86 287 ALA B O 1
ATOM 4224 N N . VAL B 1 308 ? 20.118 -27.607 -48.896 1.00 77.34 288 VAL B N 1
ATOM 4225 C CA . VAL B 1 308 ? 19.506 -28.912 -48.640 1.00 77.34 288 VAL B CA 1
ATOM 4226 C C . VAL B 1 308 ? 20.476 -30.104 -48.639 1.00 77.34 288 VAL B C 1
ATOM 4227 O O . VAL B 1 308 ? 20.210 -31.140 -48.016 1.00 77.34 288 VAL B O 1
ATOM 4231 N N . THR B 1 309 ? 21.596 -29.947 -49.337 1.00 108.49 289 THR B N 1
ATOM 4232 C CA . THR B 1 309 ? 22.622 -30.984 -49.434 1.00 108.49 289 THR B CA 1
ATOM 4233 C C . THR B 1 309 ? 23.576 -30.950 -48.230 1.00 108.49 289 THR B C 1
ATOM 4234 O O . THR B 1 309 ? 23.878 -31.983 -47.626 1.00 108.49 289 THR B O 1
ATOM 4238 N N . ALA B 1 310 ? 24.038 -29.750 -47.892 1.00 116.14 290 ALA B N 1
ATOM 4239 C CA . ALA B 1 310 ? 24.954 -29.558 -46.777 1.00 116.14 290 ALA B CA 1
ATOM 4240 C C . ALA B 1 310 ? 24.234 -29.421 -45.429 1.00 116.14 290 ALA B C 1
ATOM 4241 O O . ALA B 1 310 ? 23.102 -29.890 -45.259 1.00 116.14 290 ALA B O 1
ATOM 4243 N N . LYS B 1 311 ? 24.911 -28.772 -44.479 1.00 105.35 291 LYS B N 1
ATOM 4244 C CA . LYS B 1 311 ? 24.401 -28.555 -43.122 1.00 105.35 291 LYS B CA 1
ATOM 4245 C C . LYS B 1 311 ? 23.196 -27.626 -43.072 1.00 105.35 291 LYS B C 1
ATOM 4246 O O . LYS B 1 311 ? 22.823 -27.156 -41.998 1.00 105.35 291 LYS B O 1
ATOM 4257 N N . THR B 1 315 ? 24.024 -21.476 -42.876 1.00 159.17 295 THR B N 1
ATOM 4258 C CA . THR B 1 315 ? 25.464 -21.725 -43.020 1.00 159.17 295 THR B CA 1
ATOM 4259 C C . THR B 1 315 ? 25.804 -22.398 -44.344 1.00 159.17 295 THR B C 1
ATOM 4260 O O . THR B 1 315 ? 26.924 -22.240 -44.853 1.00 159.17 295 THR B O 1
ATOM 4262 N N . ALA B 1 316 ? 24.845 -23.145 -44.896 1.00 75.72 296 ALA B N 1
ATOM 4263 C CA . ALA B 1 316 ? 25.046 -23.843 -46.163 1.00 75.72 296 ALA B CA 1
ATOM 4264 C C . ALA B 1 316 ? 25.219 -22.856 -47.324 1.00 75.72 296 ALA B C 1
ATOM 4265 O O . ALA B 1 316 ? 25.177 -23.240 -48.494 1.00 75.72 296 ALA B O 1
ATOM 4267 N N . LEU B 1 317 ? 25.405 -21.584 -46.978 1.00 72.49 297 LEU B N 1
ATOM 4268 C CA . LEU B 1 317 ? 25.611 -20.517 -47.950 1.00 72.49 297 LEU B CA 1
ATOM 4269 C C . LEU B 1 317 ? 27.026 -20.670 -48.495 1.00 72.49 297 LEU B C 1
ATOM 4270 O O . LEU B 1 317 ? 27.964 -20.888 -47.737 1.00 72.49 297 LEU B O 1
ATOM 4275 N N . PRO B 1 318 ? 27.194 -20.569 -49.824 1.00 106.61 298 PRO B N 1
ATOM 4276 C CA . PRO B 1 318 ? 28.521 -20.710 -50.428 1.00 106.61 298 PRO B CA 1
ATOM 4277 C C . PRO B 1 318 ? 29.207 -19.404 -50.804 1.00 106.61 298 PRO B C 1
ATOM 4278 O O . PRO B 1 318 ? 28.611 -18.326 -50.745 1.00 106.61 298 PRO B O 1
ATOM 4282 N N . PHE B 1 319 ? 30.473 -19.524 -51.191 1.00 87.67 299 PHE B N 1
ATOM 4283 C CA . PHE B 1 319 ? 31.265 -18.383 -51.632 1.00 87.67 299 PHE B CA 1
ATOM 4284 C C . PHE B 1 319 ? 31.369 -18.647 -53.133 1.00 87.67 299 PHE B C 1
ATOM 4285 O O . PHE B 1 319 ? 31.203 -19.793 -53.572 1.00 87.67 299 PHE B O 1
ATOM 4293 N N . PRO B 1 320 ? 31.625 -17.602 -53.941 1.00 80.20 300 PRO B N 1
ATOM 4294 C CA . PRO B 1 320 ? 31.739 -17.745 -55.401 1.00 80.20 300 PRO B CA 1
ATOM 4295 C C . PRO B 1 320 ? 32.557 -18.954 -55.865 1.00 80.20 300 PRO B C 1
ATOM 4296 O O . PRO B 1 320 ? 32.180 -19.651 -56.807 1.00 80.20 300 PRO B O 1
ATOM 4300 N N . ASP B 1 321 ? 33.676 -19.199 -55.195 1.00 103.29 301 ASP B N 1
ATOM 4301 C CA . ASP B 1 321 ? 34.545 -20.315 -55.545 1.00 103.29 301 ASP B CA 1
ATOM 4302 C C . ASP B 1 321 ? 33.844 -21.660 -55.414 1.00 103.29 301 ASP B C 1
ATOM 4303 O O . ASP B 1 321 ? 33.975 -22.516 -56.285 1.00 103.29 301 ASP B O 1
ATOM 4308 N N . GLN B 1 322 ? 33.092 -21.834 -54.331 1.00 80.27 302 GLN B N 1
ATOM 4309 C CA . GLN B 1 322 ? 32.377 -23.079 -54.068 1.00 80.27 302 GLN B CA 1
ATOM 4310 C C . GLN B 1 322 ? 31.117 -23.223 -54.920 1.00 80.27 302 GLN B C 1
ATOM 4311 O O . GLN B 1 322 ? 30.737 -24.333 -55.307 1.00 80.27 302 GLN B O 1
ATOM 4313 N N . LEU B 1 323 ? 30.465 -22.099 -55.201 1.00 86.14 303 LEU B N 1
ATOM 4314 C CA . LEU B 1 323 ? 29.263 -22.111 -56.025 1.00 86.14 303 LEU B CA 1
ATOM 4315 C C . LEU B 1 323 ? 29.590 -22.750 -57.363 1.00 86.14 303 LEU B C 1
ATOM 4316 O O . LEU B 1 323 ? 28.946 -23.719 -57.773 1.00 86.14 303 LEU B O 1
ATOM 4321 N N . ASN B 1 324 ? 30.598 -22.188 -58.031 1.00 76.11 304 ASN B N 1
ATOM 4322 C CA . ASN B 1 324 ? 31.058 -22.651 -59.336 1.00 76.11 304 ASN B CA 1
ATOM 4323 C C . ASN B 1 324 ? 31.482 -24.117 -59.384 1.00 76.11 304 ASN B C 1
ATOM 4324 O O . ASN B 1 324 ? 31.062 -24.863 -60.280 1.00 76.11 304 ASN B O 1
ATOM 4329 N N . THR B 1 325 ? 32.322 -24.530 -58.439 1.00 99.91 305 THR B N 1
ATOM 4330 C CA . THR B 1 325 ? 32.764 -25.917 -58.409 1.00 99.91 305 THR B CA 1
ATOM 4331 C C . THR B 1 325 ? 31.546 -26.821 -58.272 1.00 99.91 305 THR B C 1
ATOM 4332 O O . THR B 1 325 ? 31.612 -28.019 -58.572 1.00 99.91 305 THR B O 1
ATOM 4336 N N . PHE B 1 326 ? 30.435 -26.233 -57.826 1.00 90.84 306 PHE B N 1
ATOM 4337 C CA . PHE B 1 326 ? 29.177 -26.956 -57.645 1.00 90.84 306 PHE B CA 1
ATOM 4338 C C . PHE B 1 326 ? 28.278 -26.879 -58.889 1.00 90.84 306 PHE B C 1
ATOM 4339 O O . PHE B 1 326 ? 27.754 -27.901 -59.342 1.00 90.84 306 PHE B O 1
ATOM 4347 N N . LEU B 1 327 ? 28.093 -25.674 -59.433 1.00 94.30 307 LEU B N 1
ATOM 4348 C CA . LEU B 1 327 ? 27.254 -25.501 -60.624 1.00 94.30 307 LEU B CA 1
ATOM 4349 C C . LEU B 1 327 ? 27.621 -26.543 -61.660 1.00 94.30 307 LEU B C 1
ATOM 4350 O O . LEU B 1 327 ? 26.803 -26.922 -62.502 1.00 94.30 307 LEU B O 1
ATOM 4355 N N . SER B 1 328 ? 28.866 -26.996 -61.594 1.00 83.15 308 SER B N 1
ATOM 4356 C CA . SER B 1 328 ? 29.360 -27.978 -62.534 1.00 83.15 308 SER B CA 1
ATOM 4357 C C . SER B 1 328 ? 29.160 -29.404 -62.019 1.00 83.15 308 SER B C 1
ATOM 4358 O O . SER B 1 328 ? 28.023 -29.869 -61.882 1.00 83.15 308 SER B O 1
ATOM 4361 N N . SER B 1 329 ? 30.256 -30.101 -61.740 1.00 135.01 309 SER B N 1
ATOM 4362 C CA . SER B 1 329 ? 30.162 -31.467 -61.243 1.00 135.01 309 SER B CA 1
ATOM 4363 C C . SER B 1 329 ? 29.918 -31.414 -59.736 1.00 135.01 309 SER B C 1
ATOM 4364 O O . SER B 1 329 ? 30.860 -31.265 -58.951 1.00 135.01 309 SER B O 1
ATOM 4367 N N . HIS B 1 330 ? 28.648 -31.517 -59.346 1.00 112.76 310 HIS B N 1
ATOM 4368 C CA . HIS B 1 330 ? 28.244 -31.488 -57.936 1.00 112.76 310 HIS B CA 1
ATOM 4369 C C . HIS B 1 330 ? 26.723 -31.409 -57.818 1.00 112.76 310 HIS B C 1
ATOM 4370 O O . HIS B 1 330 ? 26.152 -32.137 -56.978 1.00 112.76 310 HIS B O 1
#

Foldseek 3Di:
DEEEFAFAKWWEWEDDDPDGTDTFIDTLRLLLQLLLLQQVGHYEYAFEAAPDDRRVVNVVVCVVRRYHDPLYYHHNVDHAWYWYVPVIGTDGPPHRRQQGALVSADQDAALYEYEDECNLVQDPRSVRNRLVNLVSVVRNYAYEYEHPDDVVGDDCVCSLVSLLSRLQSHAEYEYEQVVCCVRVVHPGSVVQVCVSVVSHHQWYWYAYPQQAIWTGHPVGIDTDHAPDADADAQQLLQSQLVSLLNSQSSVDSDDDVVSNVVSSNSSSQSSSVRPDHHVPPSDHNVVSVVSVD/DEEEFAFAWAWEWEDDDPPDTDTDTDDLSLLLQLLLQQQPHHYEYAFEAEPPPTLVVRVVSCVVRRYHDPLYDYHHPAHAWYAYPCGDTDGPVHGRLQGALVSADQDAALYEYEDECNLCQHPRSNRNRLVNLVSVVNNYAYEYEHPDDCVRDDSVCNLVSLLSVLQSHAEYEEEQVRQCVNVVDPGSVVRPCVSVVSHHQWYWYQHQQQAIWIHHPVGIDGDGADDADFADQPCLQSQLVSLLNSQSSVDRHDDPVSNVVSSRSSSQSSVVRHDDVSRHHNVVSVVRSPPD